Protein AF-A0A9X0D7Q1-F1 (afdb_monomer_lite)

pLDDT: mean 77.37, std 16.84, range [29.69, 97.44]

InterPro domains:
  IPR000436 Sushi/SCR/CCP domain [PF00084] (432-488)
  IPR000436 Sushi/SCR/CCP domain [PS50923] (430-490)
  IPR000436 Sushi/SCR/CCP domain [SM00032] (432-488)
  IPR000436 Sushi/SCR/CCP domain [cd00033] (449-489)
  IPR001304 C-type lectin-like [PF00059] (512-631)
  IPR001304 C-type lectin-like [PS50041] (499-619)
  IPR001304 C-type lectin-like [SM00034] (492-630)
  IPR003598 Immunoglobulin subtype 2 [SM00408] (49-107)
  IPR003598 Immunoglobulin subtype 2 [SM00408] (135-200)
  IPR003599 Immunoglobulin domain subtype [SM00409] (43-118)
  IPR003599 Immunoglobulin domain subtype [SM00409] (128-212)
  IPR007110 Immunoglobulin-like domain [PS50835] (36-111)
  IPR007110 Immunoglobulin-like domain [PS50835] (122-210)
  IPR011641 Tyrosine-protein kinase ephrin type A/B receptor-like [PF07699] (383-425)
  IPR013783 Immunoglobulin-like fold [G3DSA:2.60.40.10] (39-122)
  IPR013783 Immunoglobulin-like fold [G3DSA:2.60.40.10] (123-213)
  IPR016186 C-type lectin-like/link domain superfamily [G3DSA:3.10.100.10] (489-634)
  IPR016187 C-type lectin fold [SSF56436] (488-633)
  IPR035976 Sushi/SCR/CCP superfamily [SSF57535] (429-489)
  IPR036179 Immunoglobulin-like domain superfamily [SSF48726] (36-124)

Structure (mmCIF, N/CA/C/O backbone):
data_AF-A0A9X0D7Q1-F1
#
_entry.id   AF-A0A9X0D7Q1-F1
#
loop_
_atom_site.group_PDB
_atom_site.id
_atom_site.type_symbol
_atom_site.label_atom_id
_atom_site.label_alt_id
_atom_site.label_comp_id
_atom_site.label_asym_id
_atom_site.label_entity_id
_atom_site.label_seq_id
_atom_site.pdbx_PDB_ins_code
_atom_site.Cartn_x
_atom_site.Cartn_y
_atom_site.Cartn_z
_atom_site.occupancy
_atom_site.B_iso_or_equiv
_atom_site.auth_seq_id
_atom_site.auth_comp_id
_atom_site.auth_asym_id
_atom_site.auth_atom_id
_atom_site.pdbx_PDB_model_num
ATOM 1 N N . MET A 1 1 ? -13.801 13.227 98.817 1.00 46.22 1 MET A N 1
ATOM 2 C CA . MET A 1 1 ? -14.391 11.880 98.663 1.00 46.22 1 MET A CA 1
ATOM 3 C C . MET A 1 1 ? -15.790 11.974 98.034 1.00 46.22 1 MET A C 1
ATOM 5 O O . MET A 1 1 ? -16.704 11.358 98.552 1.00 46.22 1 MET A O 1
ATOM 9 N N . LEU A 1 2 ? -15.968 12.773 96.965 1.00 49.00 2 LEU A N 1
ATOM 10 C CA . LEU A 1 2 ? -17.256 12.960 96.261 1.00 49.00 2 LEU A CA 1
ATOM 11 C C . LEU A 1 2 ? -17.088 13.414 94.781 1.00 49.00 2 LEU A C 1
ATOM 13 O O . LEU A 1 2 ? -17.979 14.056 94.243 1.00 49.00 2 LEU A O 1
ATOM 17 N N . GLU A 1 3 ? -15.971 13.107 94.103 1.00 49.03 3 GLU A N 1
ATOM 18 C CA . GLU A 1 3 ? -15.775 13.513 92.686 1.00 49.03 3 GLU A CA 1
ATOM 19 C C . GLU A 1 3 ? -15.542 12.358 91.690 1.00 49.03 3 GLU A C 1
ATOM 21 O O . GLU A 1 3 ? -15.599 12.594 90.488 1.00 49.03 3 GLU A O 1
ATOM 26 N N . GLU A 1 4 ? -15.367 11.105 92.131 1.00 50.47 4 GLU A N 1
ATOM 27 C CA . GLU A 1 4 ? -15.175 9.968 91.202 1.00 50.47 4 GLU A CA 1
ATOM 28 C C . GLU A 1 4 ? -16.488 9.293 90.756 1.00 50.47 4 GLU A C 1
ATOM 30 O O . GLU A 1 4 ? -16.559 8.774 89.642 1.00 50.47 4 GLU A O 1
ATOM 35 N N . ASP A 1 5 ? -17.561 9.364 91.552 1.00 51.91 5 ASP A N 1
ATOM 36 C CA . ASP A 1 5 ? -18.828 8.674 91.243 1.00 51.91 5 ASP A CA 1
ATOM 37 C C . ASP A 1 5 ? -19.618 9.315 90.093 1.00 51.91 5 ASP A C 1
ATOM 39 O O . ASP A 1 5 ? -20.367 8.631 89.397 1.00 51.91 5 ASP A O 1
ATOM 43 N N . HIS A 1 6 ? -19.446 10.618 89.844 1.00 53.62 6 HIS A N 1
ATOM 44 C CA . HIS A 1 6 ? -20.212 11.296 88.794 1.00 53.62 6 HIS A CA 1
ATOM 45 C C . HIS A 1 6 ? -19.659 11.017 87.386 1.00 53.62 6 HIS A C 1
ATOM 47 O O . HIS A 1 6 ? -20.418 11.012 86.416 1.00 53.62 6 HIS A O 1
ATOM 53 N N . ALA A 1 7 ? -18.354 10.736 87.282 1.00 59.34 7 ALA A N 1
ATOM 54 C CA . ALA A 1 7 ? -17.689 10.317 86.048 1.00 59.34 7 ALA A CA 1
ATOM 55 C C . ALA A 1 7 ? -17.901 8.819 85.764 1.00 59.34 7 ALA A C 1
ATOM 57 O O . ALA A 1 7 ? -18.077 8.426 84.612 1.00 59.34 7 ALA A O 1
ATOM 58 N N . MET A 1 8 ? -17.930 7.988 86.813 1.00 59.94 8 MET A N 1
ATOM 59 C CA . MET A 1 8 ? -18.209 6.557 86.679 1.00 59.94 8 MET A CA 1
ATOM 60 C C . MET A 1 8 ? -19.661 6.312 86.266 1.00 59.94 8 MET A C 1
ATOM 62 O O . MET A 1 8 ? -19.900 5.548 85.338 1.00 59.94 8 MET A O 1
ATOM 66 N N . SER A 1 9 ? -20.622 7.019 86.875 1.00 67.38 9 SER A N 1
ATOM 67 C CA . SER A 1 9 ? -22.040 6.858 86.531 1.00 67.38 9 SER A CA 1
ATOM 68 C C . SER A 1 9 ? -22.365 7.362 85.127 1.00 67.38 9 SER A C 1
ATOM 70 O O . SER A 1 9 ? -23.162 6.747 84.432 1.00 67.38 9 SER A O 1
ATOM 72 N N . THR A 1 10 ? -21.702 8.425 84.660 1.00 70.69 10 THR A N 1
ATOM 73 C CA . THR A 1 10 ? -21.837 8.895 83.271 1.00 70.69 10 THR A CA 1
ATOM 74 C C . THR A 1 10 ? -21.198 7.931 82.275 1.00 70.69 10 THR A C 1
ATOM 76 O O . THR A 1 10 ? -21.756 7.718 81.201 1.00 70.69 10 THR A O 1
ATOM 79 N N . LEU A 1 11 ? -20.078 7.291 82.624 1.00 69.31 11 LEU A N 1
ATOM 80 C CA . LEU A 1 11 ? -19.476 6.242 81.799 1.00 69.31 11 LEU A CA 1
ATOM 81 C C . LEU A 1 11 ? -20.360 4.986 81.751 1.00 69.31 11 LEU A C 1
ATOM 83 O O . LEU A 1 11 ? -20.544 4.405 80.684 1.00 69.31 11 LEU A O 1
ATOM 87 N N . GLU A 1 12 ? -20.933 4.586 82.885 1.00 77.56 12 GLU A N 1
ATOM 88 C CA . GLU A 1 12 ? -21.875 3.470 82.978 1.00 77.56 12 GLU A CA 1
ATOM 89 C C . GLU A 1 12 ? -23.157 3.748 82.192 1.00 77.56 12 GLU A C 1
ATOM 91 O O . GLU A 1 12 ? -23.587 2.876 81.439 1.00 77.56 12 GLU A O 1
ATOM 96 N N . ASP A 1 13 ? -23.704 4.965 82.262 1.00 75.38 13 ASP A N 1
ATOM 97 C CA . ASP A 1 13 ? -24.858 5.383 81.458 1.00 75.38 13 ASP A CA 1
ATOM 98 C C . ASP A 1 13 ? -24.525 5.419 79.964 1.00 75.38 13 ASP A C 1
ATOM 100 O O . ASP A 1 13 ? -25.324 4.968 79.145 1.00 75.38 13 ASP A O 1
ATOM 104 N N . MET A 1 14 ? -23.331 5.879 79.577 1.00 74.81 14 MET A N 1
ATOM 105 C CA . MET A 1 14 ? -22.882 5.843 78.181 1.00 74.81 14 MET A CA 1
ATOM 106 C C . MET A 1 14 ? -22.682 4.408 77.679 1.00 74.81 14 MET A C 1
ATOM 108 O O . MET A 1 14 ? -23.039 4.098 76.542 1.00 74.81 14 MET A O 1
ATOM 112 N N . ILE A 1 15 ? -22.151 3.511 78.513 1.00 76.62 15 ILE A N 1
ATOM 113 C CA . ILE A 1 15 ? -21.991 2.086 78.192 1.00 76.62 15 ILE A CA 1
ATOM 114 C C . ILE A 1 15 ? -23.355 1.396 78.122 1.00 76.62 15 ILE A C 1
ATOM 116 O O . ILE A 1 15 ? -23.562 0.540 77.260 1.00 76.62 15 ILE A O 1
ATOM 120 N N . LEU A 1 16 ? -24.294 1.760 78.993 1.00 76.38 16 LEU A N 1
ATOM 121 C CA . LEU A 1 16 ? -25.651 1.228 78.997 1.00 76.38 16 LEU A CA 1
ATOM 122 C C . LEU A 1 16 ? -26.432 1.730 77.779 1.00 76.38 16 LEU A C 1
ATOM 124 O O . LEU A 1 16 ? -27.055 0.922 77.098 1.00 76.38 16 LEU A O 1
ATOM 128 N N . GLN A 1 17 ? -26.316 3.011 77.423 1.00 72.75 17 GLN A N 1
ATOM 129 C CA . GLN A 1 17 ? -26.868 3.569 76.186 1.00 72.75 17 GLN A CA 1
ATOM 130 C C . GLN A 1 17 ? -26.238 2.928 74.945 1.00 72.75 17 GLN A C 1
ATOM 132 O O . GLN A 1 17 ? -26.964 2.557 74.028 1.00 72.75 17 GLN A O 1
ATOM 137 N N . ALA A 1 18 ? -24.919 2.708 74.923 1.00 68.50 18 ALA A N 1
ATOM 138 C CA . ALA A 1 18 ? -24.249 1.998 73.835 1.00 68.50 18 ALA A CA 1
ATOM 139 C C . ALA A 1 18 ? -24.712 0.535 73.731 1.00 68.50 18 ALA A C 1
ATOM 141 O O . ALA A 1 18 ? -24.978 0.057 72.631 1.00 68.50 18 ALA A O 1
ATOM 142 N N . LYS A 1 19 ? -24.880 -0.171 74.859 1.00 70.31 19 LYS A N 1
ATOM 143 C CA . LYS A 1 19 ? -25.428 -1.539 74.904 1.00 70.31 19 LYS A CA 1
ATOM 144 C C . LYS A 1 19 ? -26.882 -1.598 74.449 1.00 70.31 19 LYS A C 1
ATOM 146 O O . LYS A 1 19 ? -27.238 -2.520 73.729 1.00 70.31 19 LYS A O 1
ATOM 151 N N . VAL A 1 20 ? -27.707 -0.629 74.838 1.00 71.31 20 VAL A N 1
ATOM 152 C CA . VAL A 1 20 ? -29.108 -0.518 74.408 1.00 71.31 20 VAL A CA 1
ATOM 153 C C . VAL A 1 20 ? -29.188 -0.200 72.914 1.00 71.31 20 VAL A C 1
ATOM 155 O O . VAL A 1 20 ? -29.984 -0.816 72.217 1.00 71.31 20 VAL A O 1
ATOM 158 N N . LEU A 1 21 ? -28.327 0.679 72.391 1.00 65.50 21 LEU A N 1
ATOM 159 C CA . LEU A 1 21 ? -28.210 0.950 70.952 1.00 65.50 21 LEU A CA 1
ATOM 160 C C . LEU A 1 21 ? -27.739 -0.284 70.169 1.00 65.50 21 LEU A C 1
ATOM 162 O O . LEU A 1 21 ? -28.252 -0.541 69.087 1.00 65.50 21 LEU A O 1
ATOM 166 N N . ILE A 1 22 ? -26.817 -1.073 70.727 1.00 64.25 22 ILE A N 1
ATOM 167 C CA . ILE A 1 22 ? -26.332 -2.333 70.145 1.00 64.25 22 ILE A CA 1
ATOM 168 C C . ILE A 1 22 ? -27.417 -3.423 70.158 1.00 64.25 22 ILE A C 1
ATOM 170 O O . ILE A 1 22 ? -27.596 -4.091 69.148 1.00 64.25 22 ILE A O 1
ATOM 174 N N . ASN A 1 23 ? -28.159 -3.585 71.259 1.00 62.31 23 ASN A N 1
ATOM 175 C CA . ASN A 1 23 ? -29.209 -4.607 71.390 1.00 62.31 23 ASN A CA 1
ATOM 176 C C . ASN A 1 23 ? -30.513 -4.250 70.661 1.00 62.31 23 ASN A C 1
ATOM 178 O O . ASN A 1 23 ? -31.229 -5.152 70.240 1.00 62.31 23 ASN A O 1
ATOM 182 N N . ASN A 1 24 ? -30.847 -2.960 70.537 1.00 60.38 24 ASN A N 1
ATOM 183 C CA . ASN A 1 24 ? -32.042 -2.499 69.815 1.00 60.38 24 ASN A CA 1
ATOM 184 C C . ASN A 1 24 ? -31.774 -2.263 68.322 1.00 60.38 24 ASN A C 1
ATOM 186 O O . ASN A 1 24 ? -32.709 -2.086 67.540 1.00 60.38 24 ASN A O 1
ATOM 190 N N . SER A 1 25 ? -30.505 -2.252 67.916 1.00 57.06 25 SER A N 1
ATOM 191 C CA . SER A 1 25 ? -30.113 -2.316 66.517 1.00 57.06 25 SER A CA 1
ATOM 192 C C . SER A 1 25 ? -30.348 -3.740 66.010 1.00 57.06 25 SER A C 1
ATOM 194 O O . SER A 1 25 ? -29.498 -4.606 66.179 1.00 57.06 25 SER A O 1
ATOM 196 N N . ASN A 1 26 ? -31.459 -3.970 65.302 1.00 49.50 26 ASN A N 1
ATOM 197 C CA . ASN A 1 26 ? -31.702 -5.187 64.498 1.00 49.50 26 ASN A CA 1
ATOM 198 C C . ASN A 1 26 ? -30.740 -5.327 63.291 1.00 49.50 26 ASN A C 1
ATOM 200 O O . ASN A 1 26 ? -31.015 -6.059 62.342 1.00 49.50 26 ASN A O 1
ATOM 204 N N . ASP A 1 27 ? -29.629 -4.595 63.295 1.00 51.09 27 ASP A N 1
ATOM 205 C CA . ASP A 1 27 ? -28.677 -4.492 62.202 1.00 51.09 27 ASP A CA 1
ATOM 206 C C . ASP A 1 27 ? -27.423 -5.327 62.533 1.00 51.09 27 ASP A C 1
ATOM 208 O O . ASP A 1 27 ? -26.364 -4.801 62.888 1.00 51.09 27 ASP A O 1
ATOM 212 N N . ASP A 1 28 ? -27.527 -6.659 62.404 1.00 50.22 28 ASP A N 1
ATOM 213 C CA . ASP A 1 28 ? -26.401 -7.623 62.510 1.00 50.22 28 ASP A CA 1
ATOM 214 C C . ASP A 1 28 ? -25.196 -7.227 61.621 1.00 50.22 28 ASP A C 1
ATOM 216 O O . ASP A 1 28 ? -24.031 -7.580 61.857 1.00 50.22 28 ASP A O 1
ATOM 220 N N . VAL A 1 29 ? -25.472 -6.409 60.606 1.00 48.91 29 VAL A N 1
ATOM 221 C CA . VAL A 1 29 ? -24.547 -5.802 59.652 1.00 48.91 29 VAL A CA 1
ATOM 222 C C . VAL A 1 29 ? -23.518 -4.877 60.345 1.00 48.91 29 VAL A C 1
ATOM 224 O O . VAL A 1 29 ? -22.413 -4.669 59.825 1.00 48.91 29 VAL A O 1
ATOM 227 N N . ILE A 1 30 ? -23.827 -4.313 61.522 1.00 49.16 30 ILE A N 1
ATOM 228 C CA . ILE A 1 30 ? -22.974 -3.363 62.272 1.00 49.16 30 ILE A CA 1
ATOM 229 C C . ILE A 1 30 ? -22.053 -4.047 63.302 1.00 49.16 30 ILE A C 1
ATOM 231 O O . ILE A 1 30 ? -21.143 -3.392 63.812 1.00 49.16 30 ILE A O 1
ATOM 235 N N . LEU A 1 31 ? -22.129 -5.363 63.531 1.00 53.75 31 LEU A N 1
ATOM 236 C CA . LEU A 1 31 ? -21.225 -6.045 64.484 1.00 53.75 31 LEU A CA 1
ATOM 237 C C . LEU A 1 31 ? -20.374 -7.176 63.878 1.00 53.75 31 LEU A C 1
ATOM 239 O O . LEU A 1 31 ? -19.267 -7.397 64.363 1.00 53.75 31 LEU A O 1
ATOM 243 N N . CYS A 1 32 ? -20.790 -7.813 62.772 1.00 62.53 32 CYS A N 1
ATOM 244 C CA . CYS A 1 32 ? -20.133 -9.044 62.280 1.00 62.53 32 CYS A CA 1
ATOM 245 C C . CYS A 1 32 ? -19.465 -8.975 60.884 1.00 62.53 32 CYS A C 1
ATOM 247 O O . CYS A 1 32 ? -18.919 -9.971 60.408 1.00 62.53 32 CYS A O 1
ATOM 249 N N . GLY A 1 33 ? -19.495 -7.833 60.189 1.00 65.88 33 GLY A N 1
ATOM 250 C CA . GLY A 1 33 ? -18.951 -7.726 58.824 1.00 65.88 33 GLY A CA 1
ATOM 251 C C . GLY A 1 33 ? -17.413 -7.721 58.740 1.00 65.88 33 GLY A C 1
ATOM 252 O O . GLY A 1 33 ? -16.739 -7.169 59.608 1.00 65.88 33 GLY A O 1
ATOM 253 N N . LYS A 1 34 ? -16.851 -8.274 57.654 1.00 84.31 34 LYS A N 1
ATOM 254 C CA . LYS A 1 34 ? -15.410 -8.227 57.318 1.00 84.31 34 LYS A CA 1
ATOM 255 C C . LYS A 1 34 ? -15.144 -7.243 56.170 1.00 84.31 34 LYS A C 1
ATOM 257 O O . LYS A 1 34 ? -16.055 -6.909 55.409 1.00 84.31 34 LYS A O 1
ATOM 262 N N . LYS A 1 35 ? -13.889 -6.797 56.017 1.00 89.31 35 LYS A N 1
ATOM 263 C CA . LYS A 1 35 ? -13.453 -6.092 54.796 1.00 89.31 35 LYS A CA 1
ATOM 264 C C . LYS A 1 35 ? -13.683 -6.977 53.553 1.00 89.31 35 LYS A C 1
ATOM 266 O O . LYS A 1 35 ? -13.682 -8.203 53.704 1.00 89.31 35 LYS A O 1
ATOM 271 N N . PRO A 1 36 ? -13.869 -6.409 52.348 1.00 93.62 36 PRO A N 1
ATOM 272 C CA . PRO A 1 36 ? -14.114 -7.199 51.141 1.00 93.62 36 PRO A CA 1
ATOM 273 C C . PRO A 1 36 ? -12.945 -8.150 50.853 1.00 93.62 36 PRO A C 1
ATOM 275 O O . PRO A 1 36 ? -11.786 -7.781 51.056 1.00 93.62 36 PRO A O 1
ATOM 278 N N . ASN A 1 37 ? -13.223 -9.362 50.373 1.00 93.81 37 ASN A N 1
ATOM 279 C CA . ASN A 1 37 ? -12.189 -10.318 49.973 1.00 93.81 37 ASN A CA 1
ATOM 280 C C . ASN A 1 37 ? -12.173 -10.481 48.451 1.00 93.81 37 ASN A C 1
ATOM 282 O O . ASN A 1 37 ? -13.159 -10.949 47.892 1.00 93.81 37 ASN A O 1
ATOM 286 N N . ILE A 1 38 ? -11.072 -10.129 47.784 1.00 94.31 38 ILE A N 1
ATOM 287 C CA . ILE A 1 38 ? -10.949 -10.282 46.327 1.00 94.31 38 ILE A CA 1
ATOM 288 C C . ILE A 1 38 ? -10.881 -11.774 45.985 1.00 94.31 38 ILE A C 1
ATOM 290 O O . ILE A 1 38 ? -9.987 -12.476 46.451 1.00 94.31 38 ILE A O 1
ATOM 294 N N . VAL A 1 39 ? -11.825 -12.248 45.171 1.00 95.56 39 VAL A N 1
ATOM 295 C CA . VAL A 1 39 ? -11.914 -13.649 44.723 1.00 95.56 39 VAL A CA 1
ATOM 296 C C . VAL A 1 39 ? -11.411 -13.837 43.295 1.00 95.56 39 VAL A C 1
ATOM 298 O O . VAL A 1 39 ? -10.927 -14.915 42.959 1.00 95.56 39 VAL A O 1
ATOM 301 N N . ARG A 1 40 ? -11.475 -12.789 42.465 1.00 95.25 40 ARG A N 1
ATOM 302 C CA . ARG A 1 40 ? -10.971 -12.807 41.089 1.00 95.25 40 ARG A CA 1
ATOM 303 C C . ARG A 1 40 ? -10.459 -11.429 40.695 1.00 95.25 40 ARG A C 1
ATOM 305 O O . ARG A 1 40 ? -11.122 -10.422 40.930 1.00 95.25 40 ARG A O 1
ATOM 312 N N . ASN A 1 41 ? -9.289 -11.389 40.071 1.00 94.12 41 ASN A N 1
ATOM 313 C CA . ASN A 1 41 ? -8.711 -10.175 39.512 1.00 94.12 41 ASN A CA 1
ATOM 314 C C . ASN A 1 41 ? -8.051 -10.441 38.151 1.00 94.12 41 ASN A C 1
ATOM 316 O O . ASN A 1 41 ? -7.829 -11.590 37.761 1.00 94.12 41 ASN A O 1
ATOM 320 N N . SER A 1 42 ? -7.778 -9.369 37.409 1.00 94.56 42 SER A N 1
ATOM 321 C CA . SER A 1 42 ? -7.038 -9.429 36.147 1.00 94.56 42 SER A CA 1
ATOM 322 C C . SER A 1 42 ? -5.605 -9.968 36.318 1.00 94.56 42 SER A C 1
ATOM 324 O O . SER A 1 42 ? -4.996 -9.817 37.380 1.00 94.56 42 SER A O 1
ATOM 326 N N . PRO A 1 43 ? -5.026 -10.593 35.274 1.00 93.31 43 PRO A N 1
ATOM 327 C CA . PRO A 1 43 ? -3.649 -11.080 35.313 1.00 93.31 43 PRO A CA 1
ATOM 328 C C . PRO A 1 43 ? -2.641 -9.929 35.433 1.00 93.31 43 PRO A C 1
ATOM 330 O O . PRO A 1 43 ? -2.889 -8.821 34.975 1.00 93.31 43 PRO A O 1
ATOM 333 N N . VAL A 1 44 ? -1.449 -10.212 35.974 1.00 90.94 44 VAL A N 1
ATOM 334 C CA . VAL A 1 44 ? -0.387 -9.204 36.202 1.00 90.94 44 VAL A CA 1
ATOM 335 C C . VAL A 1 44 ? 0.048 -8.490 34.918 1.00 90.94 44 VAL A C 1
ATOM 337 O O . VAL A 1 44 ? 0.437 -7.326 34.958 1.00 90.94 44 VAL A O 1
ATOM 340 N N . LYS A 1 45 ? -0.015 -9.167 33.770 1.00 92.19 45 LYS A N 1
ATOM 341 C CA . LYS A 1 45 ? 0.265 -8.584 32.458 1.00 92.19 45 LYS A CA 1
ATOM 342 C C . LYS A 1 45 ? -0.871 -8.921 31.510 1.00 92.19 45 LYS A C 1
ATOM 344 O O . LYS A 1 45 ? -1.233 -10.089 31.378 1.00 92.19 45 LYS A O 1
ATOM 349 N N . LEU A 1 46 ? -1.368 -7.907 30.818 1.00 93.44 46 LEU A N 1
ATOM 350 C CA . LEU A 1 46 ? -2.404 -8.040 29.809 1.00 93.44 46 LEU A CA 1
ATOM 351 C C . LEU A 1 46 ? -1.945 -7.354 28.523 1.00 93.44 46 LEU A C 1
ATOM 353 O O . LEU A 1 46 ? -1.432 -6.238 28.558 1.00 93.44 46 LEU A O 1
ATOM 357 N N . VAL A 1 47 ? -2.098 -8.043 27.396 1.00 92.31 47 VAL A N 1
ATOM 358 C CA . VAL A 1 47 ? -1.797 -7.503 26.067 1.00 92.31 47 VAL A CA 1
ATOM 359 C C . VAL A 1 47 ? -3.120 -7.266 25.361 1.00 92.31 47 VAL A C 1
ATOM 361 O O . VAL A 1 47 ? -3.906 -8.199 25.223 1.00 92.31 47 VAL A O 1
ATOM 364 N N . ALA A 1 48 ? -3.341 -6.042 24.904 1.00 93.12 48 ALA A N 1
ATOM 365 C CA . ALA A 1 48 ? -4.499 -5.671 24.105 1.00 93.12 48 ALA A CA 1
ATOM 366 C C . ALA A 1 48 ? -4.073 -5.298 22.688 1.00 93.12 48 ALA A C 1
ATOM 368 O O . ALA A 1 48 ? -2.952 -4.827 22.494 1.00 93.12 48 ALA A O 1
ATOM 369 N N . ILE A 1 49 ? -4.945 -5.487 21.699 1.00 92.31 49 ILE A N 1
ATOM 370 C CA . ILE A 1 49 ? -4.710 -4.957 20.354 1.00 92.31 49 ILE A CA 1
ATOM 371 C C . ILE A 1 49 ? -5.363 -3.582 20.242 1.00 92.31 49 ILE A C 1
ATOM 373 O O . ILE A 1 49 ? -6.475 -3.371 20.719 1.00 92.31 49 ILE A O 1
ATOM 377 N N . LEU A 1 50 ? -4.668 -2.647 19.598 1.00 92.00 50 LEU A N 1
ATOM 378 C CA . LEU A 1 50 ? -5.179 -1.311 19.310 1.00 92.00 50 LEU A CA 1
ATOM 379 C C . LEU A 1 50 ? -6.575 -1.380 18.664 1.00 92.00 50 LEU A C 1
ATOM 381 O O . LEU A 1 50 ? -6.760 -2.057 17.652 1.00 92.00 50 LEU A O 1
ATOM 385 N N . GLY A 1 51 ? -7.533 -0.667 19.257 1.00 91.56 51 GLY A N 1
ATOM 386 C CA . GLY A 1 51 ? -8.935 -0.612 18.843 1.00 91.56 51 GLY A CA 1
ATOM 387 C C . GLY A 1 51 ? -9.850 -1.677 19.462 1.00 91.56 51 GLY A C 1
ATOM 388 O O . GLY A 1 51 ? -11.068 -1.576 19.329 1.00 91.56 51 GLY A O 1
ATOM 389 N N . GLU A 1 52 ? -9.312 -2.683 20.159 1.00 90.38 52 GLU A N 1
ATOM 390 C CA . GLU A 1 52 ? -10.134 -3.691 20.842 1.00 90.38 52 GLU A CA 1
ATOM 391 C C . GLU A 1 52 ? -10.725 -3.158 22.157 1.00 90.38 52 GLU A C 1
ATOM 393 O O . GLU A 1 52 ? -10.344 -2.105 22.668 1.00 90.38 52 GLU A O 1
ATOM 398 N N . THR A 1 53 ? -11.693 -3.895 22.704 1.00 94.12 53 THR A N 1
ATOM 399 C CA . THR A 1 53 ? -12.268 -3.634 24.028 1.00 94.12 53 THR A CA 1
ATOM 400 C C . THR A 1 53 ? -11.693 -4.611 25.045 1.00 94.12 53 THR A C 1
ATOM 402 O O . THR A 1 53 ? -11.656 -5.815 24.796 1.00 94.12 53 THR A O 1
ATOM 405 N N . VAL A 1 54 ? -11.281 -4.106 26.207 1.00 93.50 54 VAL A N 1
ATOM 406 C CA . VAL A 1 54 ? -10.662 -4.890 27.281 1.00 93.50 54 VAL A CA 1
ATOM 407 C C . VAL A 1 54 ? -11.425 -4.697 28.583 1.00 93.50 54 VAL A C 1
ATOM 409 O O . VAL A 1 54 ? -11.704 -3.572 28.985 1.00 93.50 54 VAL A O 1
ATOM 412 N N . ASN A 1 55 ? -11.704 -5.797 29.281 1.00 95.12 55 ASN A N 1
ATOM 413 C CA . ASN A 1 55 ? -12.341 -5.777 30.594 1.00 95.12 55 ASN A CA 1
ATOM 414 C C . ASN A 1 55 ? -11.313 -6.119 31.672 1.00 95.12 55 ASN A C 1
ATOM 416 O O . ASN A 1 55 ? -10.796 -7.238 31.706 1.00 95.12 55 ASN A O 1
ATOM 420 N N . LEU A 1 56 ? -11.041 -5.174 32.569 1.00 95.38 56 LEU A N 1
ATOM 421 C CA . LEU A 1 56 ? -10.277 -5.427 33.784 1.00 95.38 56 LEU A CA 1
ATOM 422 C C . LEU A 1 56 ? -11.235 -5.824 34.907 1.00 95.38 56 LEU A C 1
ATOM 424 O O . LEU A 1 56 ? -12.229 -5.145 35.136 1.00 95.38 56 LEU A O 1
ATOM 428 N N . VAL A 1 57 ? -10.950 -6.931 35.591 1.00 95.81 57 VAL A N 1
ATOM 429 C CA . VAL A 1 57 ? -11.864 -7.566 36.548 1.00 95.81 57 VAL A CA 1
ATOM 430 C C . VAL A 1 57 ? -11.335 -7.414 37.974 1.00 95.81 57 VAL A C 1
ATOM 432 O O . VAL A 1 57 ? -10.141 -7.580 38.221 1.00 95.81 57 VAL A O 1
ATOM 435 N N . CYS A 1 58 ? -12.238 -7.112 38.903 1.00 95.31 58 CYS A N 1
ATOM 436 C CA . CYS A 1 58 ? -12.036 -7.041 40.345 1.00 95.31 58 CYS A CA 1
ATOM 437 C C . CYS A 1 58 ? -13.316 -7.512 41.049 1.00 95.31 58 CYS A C 1
ATOM 439 O O . CYS A 1 58 ? -14.172 -6.720 41.439 1.00 95.31 58 CYS A O 1
ATOM 441 N N . GLU A 1 59 ? -13.477 -8.826 41.174 1.00 95.56 59 GLU A N 1
ATOM 442 C CA . GLU A 1 59 ? -14.621 -9.420 41.863 1.00 95.56 59 GLU A CA 1
ATOM 443 C C . GLU A 1 59 ? -14.253 -9.690 43.319 1.00 95.56 59 GLU A C 1
ATOM 445 O O . GLU A 1 59 ? -13.208 -10.284 43.620 1.00 95.56 59 GLU A O 1
ATOM 450 N N . VAL A 1 60 ? -15.132 -9.284 44.234 1.00 94.50 60 VAL A N 1
ATOM 451 C CA . VAL A 1 60 ? -14.945 -9.483 45.671 1.00 94.50 60 VAL A CA 1
ATOM 452 C C . VAL A 1 60 ? -16.149 -10.172 46.289 1.00 94.50 60 VAL A C 1
ATOM 454 O O . VAL A 1 60 ? -17.282 -10.010 45.847 1.00 94.50 60 VAL A O 1
ATOM 457 N N . ASN A 1 61 ? -15.896 -10.915 47.357 1.00 93.12 61 ASN A N 1
ATOM 458 C CA . ASN A 1 61 ? -16.921 -11.440 48.238 1.00 93.12 61 ASN A CA 1
ATOM 459 C C . ASN A 1 61 ? -17.044 -10.521 49.462 1.00 93.12 61 ASN A C 1
ATOM 461 O O . ASN A 1 61 ? -16.058 -10.281 50.172 1.00 93.12 61 ASN A O 1
ATOM 465 N N . SER A 1 62 ? -18.242 -9.991 49.704 1.00 89.75 62 SER A N 1
ATOM 466 C CA . SER A 1 62 ? -18.567 -9.217 50.899 1.00 89.75 62 SER A CA 1
ATOM 467 C C . SER A 1 62 ? -20.037 -9.389 51.264 1.00 89.75 62 SER A C 1
ATOM 469 O O . SER A 1 62 ? -20.894 -9.482 50.393 1.00 89.75 62 SER A O 1
ATOM 471 N N . THR A 1 63 ? -20.322 -9.410 52.564 1.00 87.38 63 THR A N 1
ATOM 472 C CA . THR A 1 63 ? -21.690 -9.378 53.107 1.00 87.38 63 THR A CA 1
ATOM 473 C C . THR A 1 63 ? -22.197 -7.951 53.328 1.00 87.38 63 THR A C 1
ATOM 475 O O . THR A 1 63 ? -23.308 -7.757 53.808 1.00 87.38 63 THR A O 1
ATOM 478 N N . LEU A 1 64 ? -21.359 -6.955 53.035 1.00 88.00 64 LEU A N 1
ATOM 479 C CA . LEU A 1 64 ? -21.645 -5.531 53.141 1.00 88.00 64 LEU A CA 1
ATOM 480 C C . LEU A 1 64 ? -21.625 -4.914 51.742 1.00 88.00 64 LEU A C 1
ATOM 482 O O . LEU A 1 64 ? -20.956 -5.440 50.855 1.00 88.00 64 LEU A O 1
ATOM 486 N N . GLU A 1 65 ? -22.301 -3.780 51.569 1.00 89.38 65 GLU A N 1
ATOM 487 C CA . GLU A 1 65 ? -22.189 -2.968 50.354 1.00 89.38 65 GLU A CA 1
ATOM 488 C C . GLU A 1 65 ? -20.726 -2.554 50.116 1.00 89.38 65 GLU A C 1
ATOM 490 O O . GLU A 1 65 ? -19.998 -2.236 51.066 1.00 89.38 65 GLU A O 1
ATOM 495 N N . VAL A 1 66 ? -20.284 -2.634 48.858 1.00 92.06 66 VAL A N 1
ATOM 496 C CA . VAL A 1 66 ? -18.891 -2.415 48.451 1.00 92.06 66 VAL A CA 1
ATOM 497 C C . VAL A 1 66 ? -18.829 -1.318 47.405 1.00 92.06 66 VAL A C 1
ATOM 499 O O . VAL A 1 66 ? -19.531 -1.382 46.399 1.00 92.06 66 VAL A O 1
ATOM 502 N N . GLU A 1 67 ? -17.911 -0.384 47.615 1.00 93.69 67 GLU A N 1
ATOM 503 C CA . GLU A 1 67 ? -17.515 0.613 46.631 1.00 93.69 67 GLU A CA 1
ATOM 504 C C . GLU A 1 67 ? -16.159 0.252 46.019 1.00 93.69 67 GLU A C 1
ATOM 506 O O . GLU A 1 67 ? -15.289 -0.347 46.668 1.00 93.69 67 GLU A O 1
ATOM 511 N N . TYR A 1 68 ? -15.986 0.623 44.754 1.00 94.62 68 TYR A N 1
ATOM 512 C CA . TYR A 1 68 ? -14.789 0.356 43.970 1.00 94.62 68 TYR A CA 1
ATOM 513 C C . TYR A 1 68 ? -14.122 1.657 43.546 1.00 94.62 68 TYR A C 1
ATOM 515 O O . TYR A 1 68 ? -14.772 2.596 43.092 1.00 94.62 68 TYR A O 1
ATOM 523 N N . LEU A 1 69 ? -12.796 1.666 43.637 1.00 94.31 69 LEU A N 1
ATOM 524 C CA . LEU A 1 69 ? -11.939 2.697 43.078 1.00 94.31 69 LEU A CA 1
ATOM 525 C C . LEU A 1 69 ? -10.907 2.040 42.168 1.00 94.31 69 LEU A C 1
ATOM 527 O O . LEU A 1 69 ? -10.033 1.302 42.634 1.00 94.31 69 LEU A O 1
ATOM 531 N N . TRP A 1 70 ? -10.988 2.317 40.871 1.00 96.19 70 TRP A N 1
ATOM 532 C CA . TRP A 1 70 ? -9.937 1.940 39.940 1.00 96.19 70 TRP A CA 1
ATOM 533 C C . TRP A 1 70 ? -8.911 3.055 39.839 1.00 96.19 70 TRP A C 1
ATOM 535 O O . TRP A 1 70 ? -9.240 4.238 39.809 1.00 96.19 70 TRP A O 1
ATOM 545 N N . THR A 1 71 ? -7.646 2.665 39.770 1.00 95.12 71 THR A N 1
ATOM 546 C CA . THR A 1 71 ? -6.538 3.595 39.562 1.00 95.12 71 THR A CA 1
ATOM 547 C C . THR A 1 71 ? -5.722 3.159 38.359 1.00 95.12 71 THR A C 1
ATOM 549 O O . THR A 1 71 ? -5.548 1.960 38.122 1.00 95.12 71 THR A O 1
ATOM 552 N N . LYS A 1 72 ? -5.205 4.139 37.620 1.00 96.25 72 LYS A N 1
ATOM 553 C CA . LYS A 1 72 ? -4.226 3.967 36.551 1.00 96.25 72 LYS A CA 1
ATOM 554 C C . LYS A 1 72 ? -2.996 4.790 36.895 1.00 96.25 72 LYS A C 1
ATOM 556 O O . LYS A 1 72 ? -3.098 6.001 37.058 1.00 96.25 72 LYS A O 1
ATOM 561 N N . ASN A 1 73 ? -1.835 4.147 36.989 1.00 94.25 73 ASN A N 1
ATOM 562 C CA . ASN A 1 73 ? -0.581 4.796 37.394 1.00 94.25 73 ASN A CA 1
ATOM 563 C C . ASN A 1 73 ? -0.752 5.599 38.698 1.00 94.25 73 ASN A C 1
ATOM 565 O O . ASN A 1 73 ? -0.350 6.756 38.786 1.00 94.25 73 ASN A O 1
ATOM 569 N N . ASP A 1 74 ? -1.432 4.987 39.673 1.00 91.88 74 ASP A N 1
ATOM 570 C CA . ASP A 1 74 ? -1.781 5.569 40.977 1.00 91.88 74 ASP A CA 1
ATOM 571 C C . ASP A 1 74 ? -2.726 6.784 40.948 1.00 91.88 74 ASP A C 1
ATOM 573 O O . ASP A 1 74 ? -3.065 7.313 42.005 1.00 91.88 74 ASP A O 1
ATOM 577 N N . GLN A 1 75 ? -3.227 7.189 39.777 1.00 94.06 75 GLN A N 1
ATOM 578 C CA . GLN A 1 75 ? -4.268 8.208 39.660 1.00 94.06 75 GLN A CA 1
ATOM 579 C C . GLN A 1 75 ? -5.658 7.563 39.623 1.00 94.06 75 GLN A C 1
ATOM 581 O O . GLN A 1 75 ? -5.845 6.586 38.890 1.00 94.06 75 GLN A O 1
ATOM 586 N N . PRO A 1 76 ? -6.632 8.068 40.399 1.00 93.00 76 PRO A N 1
ATOM 587 C CA . PRO A 1 76 ? -7.997 7.559 40.376 1.00 93.00 76 PRO A CA 1
ATOM 588 C C . PRO A 1 76 ? -8.646 7.804 39.011 1.00 93.00 76 PRO A C 1
ATOM 590 O O . PRO A 1 76 ? -8.440 8.847 38.391 1.00 93.00 76 PRO A O 1
ATOM 593 N N . LEU A 1 77 ? -9.412 6.824 38.542 1.00 91.75 77 LEU A N 1
ATOM 594 C CA . LEU A 1 77 ? -10.257 6.955 37.362 1.00 91.75 77 LEU A CA 1
ATOM 595 C C . LEU A 1 77 ? -11.658 7.382 37.815 1.00 91.75 77 LEU A C 1
ATOM 597 O O . LEU A 1 77 ? -12.230 6.784 38.725 1.00 91.75 77 LEU A O 1
ATOM 601 N N . GLU A 1 78 ? -12.192 8.431 37.196 1.00 83.50 78 GLU A N 1
ATOM 602 C CA . GLU A 1 78 ? -13.528 8.946 37.506 1.00 83.50 78 GLU A CA 1
ATOM 603 C C . GLU A 1 78 ? -14.618 7.935 37.110 1.00 83.50 78 GLU A C 1
ATOM 605 O O . GLU A 1 78 ? -14.479 7.205 36.129 1.00 83.50 78 GLU A O 1
ATOM 610 N N . GLU A 1 79 ? -15.714 7.905 37.873 1.00 72.00 79 GLU A N 1
ATOM 611 C CA . GLU A 1 79 ? -16.926 7.116 37.581 1.00 72.00 79 GLU A CA 1
ATOM 612 C C . GLU A 1 79 ? -16.742 5.578 37.535 1.00 72.00 79 GLU A C 1
ATOM 614 O O . GLU A 1 79 ? -17.571 4.854 36.985 1.00 72.00 79 GLU A O 1
ATOM 619 N N . THR A 1 80 ? -15.703 5.028 38.177 1.00 73.81 80 THR A N 1
ATOM 620 C CA . THR A 1 80 ? -15.413 3.579 38.157 1.00 73.81 80 THR A CA 1
ATOM 621 C C . THR A 1 80 ? -15.914 2.807 39.389 1.00 73.81 80 THR A C 1
ATOM 623 O O . THR A 1 80 ? -15.141 2.080 40.014 1.00 73.81 80 THR A O 1
ATOM 626 N N . ASN A 1 81 ? -17.193 2.926 39.760 1.00 86.12 81 ASN A N 1
ATOM 627 C CA . ASN A 1 81 ? -17.757 2.149 40.878 1.00 86.12 81 ASN A CA 1
ATOM 628 C C . ASN A 1 81 ? -18.319 0.791 40.410 1.00 86.12 81 ASN A C 1
ATOM 630 O O . ASN A 1 81 ? -19.523 0.545 40.450 1.00 86.12 81 ASN A O 1
ATOM 634 N N . SER A 1 82 ? -17.450 -0.072 39.878 1.00 90.12 82 SER A N 1
ATOM 635 C CA . SER A 1 82 ? -17.841 -1.371 39.320 1.00 90.12 82 SER A CA 1
ATOM 636 C C . SER A 1 82 ? -16.759 -2.432 39.514 1.00 90.12 82 SER A C 1
ATOM 638 O O . SER A 1 82 ? -15.562 -2.132 39.541 1.00 90.12 82 SER A O 1
ATOM 640 N N . THR A 1 83 ? -17.187 -3.696 39.563 1.00 92.12 83 THR A N 1
ATOM 641 C CA . THR A 1 83 ? -16.303 -4.872 39.554 1.00 92.12 83 THR A CA 1
ATOM 642 C C . THR A 1 83 ? -15.527 -5.013 38.247 1.00 92.12 83 THR A C 1
ATOM 644 O O . THR A 1 83 ? -14.513 -5.709 38.211 1.00 92.12 83 THR A O 1
ATOM 647 N N . VAL A 1 84 ? -15.984 -4.371 37.166 1.00 94.56 84 VAL A N 1
ATOM 648 C CA . VAL A 1 84 ? -15.338 -4.406 35.853 1.00 94.56 84 VAL A CA 1
ATOM 649 C C . VAL A 1 84 ? -15.057 -2.993 35.365 1.00 94.56 84 VAL A C 1
ATOM 651 O O . VAL A 1 84 ? -15.978 -2.194 35.193 1.00 94.56 84 VAL A O 1
ATOM 654 N N . LEU A 1 85 ? -13.787 -2.718 35.073 1.00 94.69 85 LEU A N 1
ATOM 655 C CA . LEU A 1 85 ? -13.366 -1.544 34.322 1.00 94.69 85 LEU A CA 1
ATOM 656 C C . LEU A 1 85 ? -13.273 -1.916 32.839 1.00 94.69 85 LEU A C 1
ATOM 658 O O . LEU A 1 85 ? -12.379 -2.658 32.425 1.00 94.69 85 LEU A O 1
ATOM 662 N N . LYS A 1 86 ? -14.222 -1.413 32.048 1.00 93.94 86 LYS A N 1
ATOM 663 C CA . LYS A 1 86 ? -14.283 -1.618 30.599 1.00 93.94 86 LYS A CA 1
ATOM 664 C C . LYS A 1 86 ? -13.516 -0.505 29.887 1.00 93.94 86 LYS A C 1
ATOM 666 O O . LYS A 1 86 ? -13.866 0.663 30.006 1.00 93.94 86 LYS A O 1
ATOM 671 N N . LEU A 1 87 ? -12.481 -0.880 29.146 1.00 93.75 87 LEU A N 1
ATOM 672 C CA . LEU A 1 87 ? -11.701 0.003 28.284 1.00 93.75 87 LEU A CA 1
ATOM 673 C C . LEU A 1 87 ? -12.118 -0.264 26.836 1.00 93.75 87 LEU A C 1
ATOM 675 O O . LEU A 1 87 ? -11.752 -1.293 26.272 1.00 93.75 87 LEU A O 1
ATOM 679 N N . GLU A 1 88 ? -12.919 0.621 26.252 1.00 92.88 88 GLU A N 1
ATOM 680 C CA . GLU A 1 88 ? -13.351 0.518 24.853 1.00 92.88 88 GLU A CA 1
ATOM 681 C C . GLU A 1 88 ? -12.367 1.233 23.925 1.00 92.88 88 GLU A C 1
ATOM 683 O O . GLU A 1 88 ? -11.793 2.253 24.300 1.00 92.88 88 GLU A O 1
ATOM 688 N N . ASN A 1 89 ? -12.194 0.706 22.707 1.00 91.81 89 ASN A N 1
ATOM 689 C CA . ASN A 1 89 ? -11.328 1.285 21.677 1.00 91.81 89 ASN A CA 1
ATOM 690 C C . ASN A 1 89 ? -9.911 1.600 22.199 1.00 91.81 89 ASN A C 1
ATOM 692 O O . ASN A 1 89 ? -9.443 2.736 22.144 1.00 91.81 89 ASN A O 1
ATOM 696 N N . VAL A 1 90 ? -9.242 0.581 22.744 1.00 92.88 90 VAL A N 1
ATOM 697 C CA . VAL A 1 90 ? -7.942 0.709 23.411 1.00 92.88 90 VAL A CA 1
ATOM 698 C C . VAL A 1 90 ? -6.916 1.403 22.509 1.00 92.88 90 VAL A C 1
ATOM 700 O O . VAL A 1 90 ? -6.599 0.935 21.414 1.00 92.88 90 VAL A O 1
ATOM 703 N N . THR A 1 91 ? -6.355 2.506 22.997 1.00 94.94 91 THR A N 1
ATOM 704 C CA . THR A 1 91 ? -5.297 3.279 22.331 1.00 94.94 91 THR A CA 1
ATOM 705 C C . THR A 1 91 ? -3.951 3.094 23.029 1.00 94.94 91 THR A C 1
ATOM 707 O O . THR A 1 91 ? -3.879 2.513 24.110 1.00 94.94 91 THR A O 1
ATOM 710 N N . LYS A 1 92 ? -2.862 3.633 22.466 1.00 90.94 92 LYS A N 1
ATOM 711 C CA . LYS A 1 92 ? -1.543 3.601 23.123 1.00 90.94 92 LYS A CA 1
ATOM 712 C C . LYS A 1 92 ? -1.565 4.290 24.490 1.00 90.94 92 LYS A C 1
ATOM 714 O O . LYS A 1 92 ? -0.908 3.850 25.425 1.00 90.94 92 LYS A O 1
ATOM 719 N N . GLU A 1 93 ? -2.369 5.335 24.633 1.00 93.69 93 GLU A N 1
ATOM 720 C CA . GLU A 1 93 ? -2.545 6.054 25.891 1.00 93.69 93 GLU A CA 1
ATOM 721 C C . GLU A 1 93 ? -3.204 5.177 26.948 1.00 93.69 93 GLU A C 1
ATOM 723 O O . GLU A 1 93 ? -3.067 5.485 28.120 1.00 93.69 93 GLU A O 1
ATOM 728 N N . SER A 1 94 ? -3.883 4.087 26.581 1.00 94.25 94 SER A N 1
ATOM 729 C CA . SER A 1 94 ? -4.462 3.129 27.530 1.00 94.25 94 SER A CA 1
ATOM 730 C C . SER A 1 94 ? -3.405 2.273 28.236 1.00 94.25 94 SER A C 1
ATOM 732 O O . SER A 1 94 ? -3.729 1.602 29.209 1.00 94.25 94 SER A O 1
ATOM 734 N N . GLU A 1 95 ? -2.142 2.295 27.805 1.00 95.12 95 GLU A N 1
ATOM 735 C CA . GLU A 1 95 ? -1.072 1.603 28.522 1.00 95.12 95 GLU A CA 1
ATOM 736 C C . GLU A 1 95 ? -0.911 2.143 29.950 1.00 95.12 95 GLU A C 1
ATOM 738 O O . GLU A 1 95 ? -1.040 3.343 30.222 1.00 95.12 95 GLU A O 1
ATOM 743 N N . GLY A 1 96 ? -0.630 1.243 30.891 1.00 93.56 96 GLY A N 1
ATOM 744 C CA . GLY A 1 96 ? -0.422 1.632 32.280 1.00 93.56 96 GLY A CA 1
ATOM 745 C C . GLY A 1 96 ? -0.579 0.506 33.288 1.00 93.56 96 GLY A C 1
ATOM 746 O O . GLY A 1 96 ? -0.923 -0.630 32.958 1.00 93.56 96 GLY A O 1
ATOM 747 N N . ALA A 1 97 ? -0.311 0.854 34.542 1.00 96.12 97 ALA A N 1
ATOM 748 C CA . ALA A 1 97 ? -0.494 -0.002 35.700 1.00 96.12 97 ALA A CA 1
ATOM 749 C C . ALA A 1 97 ? -1.878 0.239 36.314 1.00 96.12 97 ALA A C 1
ATOM 751 O O . ALA A 1 97 ? -2.135 1.308 36.867 1.00 96.12 97 ALA A O 1
ATOM 752 N N . TYR A 1 98 ? -2.753 -0.759 36.228 1.00 96.38 98 TYR A N 1
ATOM 753 C CA . TYR A 1 98 ? -4.112 -0.707 36.752 1.00 96.38 98 TYR A CA 1
ATOM 754 C C . TYR A 1 98 ? -4.229 -1.514 38.040 1.00 96.38 98 TYR A C 1
ATOM 756 O O . TYR A 1 98 ? -3.766 -2.652 38.111 1.00 96.38 98 TYR A O 1
ATOM 764 N N . LYS A 1 99 ? -4.890 -0.954 39.050 1.00 95.38 99 LYS A N 1
ATOM 765 C CA . LYS A 1 99 ? -5.296 -1.694 40.251 1.00 95.38 99 LYS A CA 1
ATOM 766 C C . LYS A 1 99 ? -6.648 -1.201 40.743 1.00 95.38 99 LYS A C 1
ATOM 768 O O . LYS A 1 99 ? -6.978 -0.021 40.615 1.00 95.38 99 LYS A O 1
ATOM 773 N N . CYS A 1 100 ? -7.395 -2.124 41.317 1.00 95.44 100 CYS A N 1
ATOM 774 C CA . CYS A 1 100 ? -8.683 -1.895 41.942 1.00 95.44 100 CYS A CA 1
ATOM 775 C C . CYS A 1 100 ? -8.511 -1.874 43.460 1.00 95.44 100 CYS A C 1
ATOM 777 O O . CYS A 1 100 ? -7.815 -2.719 44.027 1.00 95.44 100 CYS A O 1
ATOM 779 N N . GLN A 1 101 ? -9.180 -0.941 44.124 1.00 94.88 101 GLN A N 1
ATOM 780 C CA . GLN A 1 101 ? -9.384 -0.949 45.562 1.00 94.88 101 GLN A CA 1
ATOM 781 C C . GLN A 1 101 ? -10.878 -1.109 45.839 1.00 94.88 101 GLN A C 1
ATOM 783 O O . GLN A 1 101 ? -11.674 -0.260 45.454 1.00 94.88 101 GLN A O 1
ATOM 788 N N . ALA A 1 102 ? -11.242 -2.198 46.511 1.00 95.19 102 ALA A N 1
ATOM 789 C CA . ALA A 1 102 ? -12.603 -2.459 46.959 1.00 95.19 102 ALA A CA 1
ATOM 790 C C . ALA A 1 102 ? -12.690 -2.174 48.457 1.00 95.19 102 ALA A C 1
ATOM 792 O O . ALA A 1 102 ? -11.889 -2.704 49.238 1.00 95.19 102 ALA A O 1
ATOM 793 N N . PHE A 1 103 ? -13.641 -1.347 48.878 1.00 93.50 103 PHE A N 1
ATOM 794 C CA . PHE A 1 103 ? -13.782 -0.978 50.280 1.00 93.50 103 PHE A CA 1
ATOM 795 C C . PHE A 1 103 ? -15.237 -0.949 50.730 1.00 93.50 103 PHE A C 1
ATOM 797 O O . PHE A 1 103 ? -16.162 -0.757 49.952 1.00 93.50 103 PHE A O 1
ATOM 804 N N . ASN A 1 104 ? -15.426 -1.211 52.015 1.00 91.31 104 ASN A N 1
ATOM 805 C CA . ASN A 1 104 ? -16.708 -1.123 52.697 1.00 91.31 104 ASN A CA 1
ATOM 806 C C . ASN A 1 104 ? -16.493 -0.443 54.058 1.00 91.31 104 ASN A C 1
ATOM 808 O O . ASN A 1 104 ? -15.366 -0.093 54.422 1.00 91.31 104 ASN A O 1
ATOM 812 N N . LYS A 1 105 ? -17.550 -0.331 54.871 1.00 87.19 105 LYS A N 1
ATOM 813 C CA . LYS A 1 105 ? -17.477 0.262 56.223 1.00 87.19 105 LYS A CA 1
ATOM 814 C C . LYS A 1 105 ? -16.495 -0.416 57.202 1.00 87.19 105 LYS A C 1
ATOM 816 O O . LYS A 1 105 ? -16.336 0.054 58.323 1.00 87.19 105 LYS A O 1
ATOM 821 N N . ARG A 1 106 ? -15.853 -1.532 56.830 1.00 88.50 106 ARG A N 1
ATOM 822 C CA . ARG A 1 106 ? -14.859 -2.263 57.642 1.00 88.50 106 ARG A CA 1
ATOM 823 C C . ARG A 1 106 ? -13.424 -2.113 57.165 1.00 88.50 106 ARG A C 1
ATOM 825 O O . ARG A 1 106 ? -12.519 -2.564 57.860 1.00 88.50 106 ARG A O 1
ATOM 832 N N . GLY A 1 107 ? -13.205 -1.506 56.006 1.00 88.81 107 GLY A N 1
ATOM 833 C CA . GLY A 1 107 ? -11.879 -1.287 55.446 1.00 88.81 107 GLY A CA 1
ATOM 834 C C . GLY A 1 107 ? -11.804 -1.645 53.969 1.00 88.81 107 GLY A C 1
ATOM 835 O O . GLY A 1 107 ? -12.817 -1.890 53.315 1.00 88.81 107 GLY A O 1
ATOM 836 N N . SER A 1 108 ? -10.578 -1.679 53.453 1.00 93.31 108 SER A N 1
ATOM 837 C CA . SER A 1 108 ? -10.297 -1.848 52.030 1.00 93.31 108 SER A CA 1
ATOM 838 C C . SER A 1 108 ? -9.361 -3.022 51.744 1.00 93.31 108 SER A C 1
ATOM 840 O O . SER A 1 108 ? -8.535 -3.417 52.575 1.00 93.31 108 SER A O 1
ATOM 842 N N . THR A 1 109 ? -9.499 -3.576 50.544 1.00 95.62 109 THR A N 1
ATOM 843 C CA . THR A 1 109 ? -8.607 -4.584 49.970 1.00 95.62 109 THR A CA 1
ATOM 844 C C . THR A 1 109 ? -8.231 -4.142 48.556 1.00 95.62 109 THR A C 1
ATOM 846 O O . THR A 1 109 ? -9.074 -3.644 47.813 1.00 95.62 109 THR A O 1
ATOM 849 N N . VAL A 1 110 ? -6.957 -4.295 48.192 1.00 95.38 110 VAL A N 1
ATOM 850 C CA . VAL A 1 110 ? -6.400 -3.848 46.905 1.00 95.38 110 VAL A CA 1
ATOM 851 C C . VAL A 1 110 ? -6.046 -5.065 46.054 1.00 95.38 110 VAL A C 1
ATOM 853 O O . VAL A 1 110 ? -5.533 -6.056 46.578 1.00 95.38 110 VAL A O 1
ATOM 856 N N . SER A 1 111 ? -6.334 -5.007 44.754 1.00 95.12 111 SER A N 1
ATOM 857 C CA . SER A 1 111 ? -5.980 -6.054 43.794 1.00 95.12 111 SER A CA 1
ATOM 858 C C . SER A 1 111 ? -4.472 -6.103 43.532 1.00 95.12 111 SER A C 1
ATOM 860 O O . SER A 1 111 ? -3.714 -5.203 43.897 1.00 95.12 111 SER A O 1
ATOM 862 N N . ASN A 1 112 ? -4.026 -7.139 42.823 1.00 92.50 112 ASN A N 1
ATOM 863 C CA . ASN A 1 112 ? -2.740 -7.081 42.138 1.00 92.50 112 ASN A CA 1
ATOM 864 C C . ASN A 1 112 ? -2.730 -5.935 41.106 1.00 92.50 112 ASN A C 1
ATOM 866 O O . ASN A 1 112 ? -3.776 -5.478 40.635 1.00 92.50 112 ASN A O 1
ATOM 870 N N . VAL A 1 113 ? -1.528 -5.491 40.746 1.00 94.50 113 VAL A N 1
ATOM 871 C CA . VAL A 1 113 ? -1.336 -4.538 39.651 1.00 94.50 113 VAL A CA 1
ATOM 872 C C . VAL A 1 113 ? -1.361 -5.298 38.324 1.00 94.50 113 VAL A C 1
ATOM 874 O O . VAL A 1 113 ? -0.592 -6.239 38.135 1.00 94.50 113 VAL A O 1
ATOM 877 N N . THR A 1 114 ? -2.232 -4.876 37.410 1.00 96.38 114 THR A N 1
ATOM 878 C CA . THR A 1 114 ? -2.286 -5.328 36.015 1.00 96.38 114 THR A CA 1
ATOM 879 C C . THR A 1 114 ? -1.567 -4.320 35.127 1.00 96.38 114 THR A C 1
ATOM 881 O O . THR A 1 114 ? -2.000 -3.177 35.008 1.00 96.38 114 THR A O 1
ATOM 884 N N . ILE A 1 115 ? -0.482 -4.733 34.480 1.00 95.62 115 ILE A N 1
ATOM 885 C CA . ILE A 1 115 ? 0.210 -3.941 33.461 1.00 95.62 115 ILE A CA 1
ATOM 886 C C . ILE A 1 115 ? -0.451 -4.199 32.109 1.00 95.62 115 ILE A C 1
ATOM 888 O O . ILE A 1 115 ? -0.315 -5.290 31.546 1.00 95.62 115 ILE A O 1
ATOM 892 N N . LEU A 1 116 ? -1.155 -3.194 31.593 1.00 95.50 116 LEU A N 1
ATOM 893 C CA . LEU A 1 116 ? -1.733 -3.216 30.255 1.00 95.50 116 LEU A CA 1
ATOM 894 C C . LEU A 1 116 ? -0.710 -2.685 29.248 1.00 95.50 116 LEU A C 1
ATOM 896 O O . LEU A 1 116 ? -0.239 -1.554 29.379 1.00 95.50 116 LEU A O 1
ATOM 900 N N . VAL A 1 117 ? -0.391 -3.499 28.245 1.00 94.44 117 VAL A N 1
ATOM 901 C CA . VAL A 1 117 ? 0.410 -3.101 27.079 1.00 94.44 117 VAL A CA 1
ATOM 902 C C . VAL A 1 117 ? -0.425 -3.220 25.814 1.00 94.44 117 VAL A C 1
ATOM 904 O O . VAL A 1 117 ? -1.230 -4.147 25.678 1.00 94.44 117 VAL A O 1
ATOM 907 N N . VAL A 1 118 ? -0.225 -2.301 24.876 1.00 94.62 118 VAL A N 1
ATOM 908 C CA . VAL A 1 118 ? -1.018 -2.219 23.653 1.00 94.62 118 VAL A CA 1
ATOM 909 C C . VAL A 1 118 ? -0.150 -2.586 22.462 1.00 94.62 118 VAL A C 1
ATOM 911 O O . VAL A 1 118 ? 0.836 -1.939 22.118 1.00 94.62 118 VAL A O 1
ATOM 914 N N . HIS A 1 119 ? -0.519 -3.688 21.830 1.00 94.62 119 HIS A N 1
ATOM 915 C CA . HIS A 1 119 ? 0.085 -4.191 20.613 1.00 94.62 119 HIS A CA 1
ATOM 916 C C . HIS A 1 119 ? -0.723 -3.740 19.386 1.00 94.62 119 HIS A C 1
ATOM 918 O O . HIS A 1 119 ? -1.853 -3.266 19.479 1.00 94.62 119 HIS A O 1
ATOM 924 N N . GLN A 1 120 ? -0.139 -3.898 18.203 1.00 92.31 120 GLN A N 1
ATOM 925 C CA . GLN A 1 120 ? -0.728 -3.488 16.933 1.00 92.31 120 GLN A CA 1
ATOM 926 C C . GLN A 1 120 ? -0.466 -4.567 15.879 1.00 92.31 120 GLN A C 1
ATOM 928 O O . GLN A 1 120 ? 0.668 -5.027 15.713 1.00 92.31 120 GLN A O 1
ATOM 933 N N . ARG A 1 121 ? -1.512 -4.970 15.150 1.00 93.25 121 ARG A N 1
ATOM 934 C CA . ARG A 1 121 ? -1.394 -5.888 14.004 1.00 93.25 121 ARG A CA 1
ATOM 935 C C . ARG A 1 121 ? -0.522 -5.262 12.904 1.00 93.25 121 ARG A C 1
ATOM 937 O O . ARG A 1 121 ? -0.461 -4.035 12.815 1.00 93.25 121 ARG A O 1
ATOM 944 N N . PRO A 1 122 ? 0.170 -6.070 12.087 1.00 95.50 122 PRO A N 1
ATOM 945 C CA . PRO A 1 122 ? 1.014 -5.531 11.038 1.00 95.50 122 PRO A CA 1
ATOM 946 C C . PRO A 1 122 ? 0.156 -4.857 9.970 1.00 95.50 122 PRO A C 1
ATOM 948 O O . PRO A 1 122 ? -0.862 -5.409 9.552 1.00 95.50 122 PRO A O 1
ATOM 951 N N . ASN A 1 123 ? 0.589 -3.691 9.505 1.00 94.62 123 ASN A N 1
ATOM 952 C CA . ASN A 1 123 ? -0.047 -2.983 8.404 1.00 94.62 123 ASN A CA 1
ATOM 953 C C . ASN A 1 123 ? 1.014 -2.457 7.435 1.00 94.62 123 ASN A C 1
ATOM 955 O O . ASN A 1 123 ? 1.980 -1.827 7.864 1.00 94.62 123 ASN A O 1
ATOM 959 N N . ILE A 1 124 ? 0.842 -2.701 6.136 1.00 95.44 124 ILE A N 1
ATOM 960 C CA . ILE A 1 124 ? 1.752 -2.177 5.109 1.00 95.44 124 ILE A CA 1
ATOM 961 C C . ILE A 1 124 ? 1.387 -0.717 4.843 1.00 95.44 124 ILE A C 1
ATOM 963 O O . ILE A 1 124 ? 0.262 -0.413 4.455 1.00 95.44 124 ILE A O 1
ATOM 967 N N . THR A 1 125 ? 2.347 0.183 5.045 1.00 96.75 125 THR A N 1
ATOM 968 C CA . THR A 1 125 ? 2.194 1.624 4.804 1.00 96.75 125 THR A CA 1
ATOM 969 C C . THR A 1 125 ? 2.723 2.046 3.440 1.00 96.75 125 THR A C 1
ATOM 971 O O . THR A 1 125 ? 2.296 3.069 2.918 1.00 96.75 125 THR A O 1
ATOM 974 N N . GLU A 1 126 ? 3.630 1.266 2.850 1.00 96.88 126 GLU A N 1
ATOM 975 C CA . GLU A 1 126 ? 4.181 1.521 1.519 1.00 96.88 126 GLU A CA 1
ATOM 976 C C . GLU A 1 126 ? 4.283 0.211 0.743 1.00 96.88 126 GLU A C 1
ATOM 978 O O . GLU A 1 126 ? 4.954 -0.729 1.170 1.00 96.88 126 GLU A O 1
ATOM 983 N N . GLN A 1 127 ? 3.578 0.147 -0.384 1.00 96.38 127 GLN A N 1
ATOM 984 C CA . GLN A 1 127 ? 3.577 -1.008 -1.277 1.00 96.38 127 GLN A CA 1
ATOM 985 C C . GLN A 1 127 ? 4.796 -0.949 -2.212 1.00 96.38 127 GLN A C 1
ATOM 987 O O . GLN A 1 127 ? 5.131 0.147 -2.668 1.00 96.38 127 GLN A O 1
ATOM 992 N N . PRO A 1 128 ? 5.402 -2.092 -2.583 1.00 95.94 128 PRO A N 1
ATOM 993 C CA . PRO A 1 128 ? 6.468 -2.101 -3.578 1.00 95.94 128 PRO A CA 1
ATOM 994 C C . PRO A 1 128 ? 5.965 -1.513 -4.906 1.00 95.94 128 PRO A C 1
ATOM 996 O O . PRO A 1 128 ? 4.873 -1.886 -5.343 1.00 95.94 128 PRO A O 1
ATOM 999 N N . PRO A 1 129 ? 6.695 -0.578 -5.541 1.00 92.31 129 PRO A N 1
ATOM 1000 C CA . PRO A 1 129 ? 6.302 0.002 -6.820 1.00 92.31 129 PRO A CA 1
ATOM 1001 C C . PRO A 1 129 ? 6.661 -0.924 -7.988 1.00 92.31 129 PRO A C 1
ATOM 1003 O O . PRO A 1 129 ? 7.655 -1.641 -7.921 1.00 92.31 129 PRO A O 1
ATOM 1006 N N . ASP A 1 130 ? 5.900 -0.863 -9.083 1.00 89.75 130 ASP A N 1
ATOM 1007 C CA . ASP A 1 130 ? 6.394 -1.389 -10.359 1.00 89.75 130 ASP A CA 1
ATOM 1008 C C . ASP A 1 130 ? 7.527 -0.477 -10.822 1.00 89.75 130 ASP A C 1
ATOM 1010 O O . ASP A 1 130 ? 7.415 0.749 -10.725 1.00 89.75 130 ASP A O 1
ATOM 1014 N N . ALA A 1 131 ? 8.631 -1.059 -11.274 1.00 88.62 131 ALA A N 1
ATOM 1015 C CA . ALA A 1 131 ? 9.851 -0.309 -11.495 1.00 88.62 131 ALA A CA 1
ATOM 1016 C C . ALA A 1 131 ? 10.671 -0.838 -12.673 1.00 88.62 131 ALA A C 1
ATOM 1018 O O . ALA A 1 131 ? 10.527 -1.977 -13.121 1.00 88.62 131 ALA A O 1
ATOM 1019 N N . GLN A 1 132 ? 11.558 0.024 -13.165 1.00 82.50 132 GLN A N 1
ATOM 1020 C CA . GLN A 1 132 ? 12.518 -0.298 -14.212 1.00 82.50 132 GLN A CA 1
ATOM 1021 C C . GLN A 1 132 ? 13.924 0.026 -13.712 1.00 82.50 132 GLN A C 1
ATOM 1023 O O . GLN A 1 132 ? 14.145 1.096 -13.148 1.00 82.50 132 GLN A O 1
ATOM 1028 N N . GLY A 1 133 ? 14.864 -0.887 -13.931 1.00 76.44 133 GLY A N 1
ATOM 1029 C CA . GLY A 1 133 ? 16.286 -0.683 -13.665 1.00 76.44 133 GLY A CA 1
ATOM 1030 C C . GLY A 1 133 ? 17.130 -0.984 -14.899 1.00 76.44 133 GLY A C 1
ATOM 1031 O O . GLY A 1 133 ? 16.653 -1.583 -15.866 1.00 76.44 133 GLY A O 1
ATOM 1032 N N . LEU A 1 134 ? 18.392 -0.567 -14.886 1.00 70.19 134 LEU A N 1
ATOM 1033 C CA . LEU A 1 134 ? 19.341 -0.821 -15.966 1.00 70.19 134 LEU A CA 1
ATOM 1034 C C . LEU A 1 134 ? 20.340 -1.902 -15.552 1.00 70.19 134 LEU A C 1
ATOM 1036 O O . LEU A 1 134 ? 20.802 -1.951 -14.412 1.00 70.19 134 LEU A O 1
ATOM 1040 N N . VAL A 1 135 ? 20.723 -2.766 -16.498 1.00 75.25 135 VAL A N 1
ATOM 1041 C CA . VAL A 1 135 ? 21.821 -3.711 -16.247 1.00 75.25 135 VAL A CA 1
ATOM 1042 C C . VAL A 1 135 ? 23.094 -2.948 -15.880 1.00 75.25 135 VAL A C 1
ATOM 1044 O O . VAL A 1 135 ? 23.557 -2.096 -16.641 1.00 75.25 135 VAL A O 1
ATOM 1047 N N . GLY A 1 136 ? 23.688 -3.323 -14.749 1.00 70.69 136 GLY A N 1
ATOM 1048 C CA . GLY A 1 136 ? 24.895 -2.708 -14.207 1.00 70.69 136 GLY A CA 1
ATOM 1049 C C . GLY A 1 136 ? 24.643 -1.560 -13.232 1.00 70.69 136 GLY A C 1
ATOM 1050 O O . GLY A 1 136 ? 25.625 -0.996 -12.755 1.00 70.69 136 GLY A O 1
ATOM 1051 N N . ASP A 1 137 ? 23.386 -1.227 -12.911 1.00 73.50 137 ASP A N 1
ATOM 1052 C CA . ASP A 1 137 ? 23.091 -0.306 -11.809 1.00 73.50 137 ASP A CA 1
ATOM 1053 C C . ASP A 1 137 ? 23.731 -0.830 -10.518 1.00 73.50 137 ASP A C 1
ATOM 1055 O O . ASP A 1 137 ? 23.518 -1.981 -10.123 1.00 73.50 137 ASP A O 1
ATOM 1059 N N . GLU A 1 138 ? 24.548 0.015 -9.882 1.00 74.50 138 GLU A N 1
ATOM 1060 C CA . GLU A 1 138 ? 25.384 -0.392 -8.749 1.00 74.50 138 GLU A CA 1
ATOM 1061 C C . GLU A 1 138 ? 24.537 -0.869 -7.566 1.00 74.50 138 GLU A C 1
ATOM 1063 O O . GLU A 1 138 ? 24.857 -1.892 -6.963 1.00 74.50 138 GLU A O 1
ATOM 1068 N N . ILE A 1 139 ? 23.444 -0.159 -7.255 1.00 82.06 139 ILE A N 1
ATOM 1069 C CA . ILE A 1 139 ? 22.483 -0.513 -6.203 1.00 82.06 139 ILE A CA 1
ATOM 1070 C C . ILE A 1 139 ? 21.072 -0.122 -6.654 1.00 82.06 139 ILE A C 1
ATOM 1072 O O . ILE A 1 139 ? 20.789 1.053 -6.874 1.00 82.06 139 ILE A O 1
ATOM 1076 N N . PHE A 1 140 ? 20.167 -1.099 -6.706 1.00 87.69 140 PHE A N 1
ATOM 1077 C CA . PHE A 1 140 ? 18.729 -0.899 -6.893 1.00 87.69 140 PHE A CA 1
ATOM 1078 C C . PHE A 1 140 ? 17.967 -1.332 -5.632 1.00 87.69 140 PHE A C 1
ATOM 1080 O O . PHE A 1 140 ? 18.411 -2.238 -4.927 1.00 87.69 140 PHE A O 1
ATOM 1087 N N . SER A 1 141 ? 16.843 -0.690 -5.298 1.00 93.31 141 SER A N 1
ATOM 1088 C CA . SER A 1 141 ? 16.096 -0.985 -4.065 1.00 93.31 141 SER A CA 1
ATOM 1089 C C . SER A 1 141 ? 14.593 -1.084 -4.293 1.00 93.31 141 SER A C 1
ATOM 1091 O O . SER A 1 141 ? 14.001 -0.212 -4.918 1.00 93.31 141 SER A O 1
ATOM 1093 N N . MET A 1 142 ? 13.980 -2.114 -3.712 1.00 95.56 142 MET A N 1
ATOM 1094 C CA . MET A 1 142 ? 12.526 -2.250 -3.587 1.00 95.56 142 MET A CA 1
ATOM 1095 C C . MET A 1 142 ? 12.125 -2.006 -2.133 1.00 95.56 142 MET A C 1
ATOM 1097 O O . MET A 1 142 ? 12.795 -2.494 -1.221 1.00 95.56 142 MET A O 1
ATOM 1101 N N . VAL A 1 143 ? 11.044 -1.258 -1.908 1.00 96.44 143 VAL A N 1
ATOM 1102 C CA . VAL A 1 143 ? 10.612 -0.829 -0.567 1.00 96.44 143 VAL A CA 1
ATOM 1103 C C . VAL A 1 143 ? 9.253 -1.433 -0.220 1.00 96.44 143 VAL A C 1
ATOM 1105 O O . VAL A 1 143 ? 8.344 -1.457 -1.041 1.00 96.44 143 VAL A O 1
ATOM 1108 N N . CYS A 1 144 ? 9.133 -1.930 1.006 1.00 96.75 144 CYS A N 1
ATOM 1109 C CA . CYS A 1 144 ? 7.918 -2.451 1.615 1.00 96.75 144 CYS A CA 1
ATOM 1110 C C . CYS A 1 144 ? 7.897 -2.025 3.087 1.00 96.75 144 CYS A C 1
ATOM 1112 O O . CYS A 1 144 ? 8.334 -2.755 3.980 1.00 96.75 144 CYS A O 1
ATOM 1114 N N . ASN A 1 145 ? 7.450 -0.794 3.343 1.00 97.12 145 ASN A N 1
ATOM 1115 C CA . ASN A 1 145 ? 7.391 -0.260 4.701 1.00 97.12 145 ASN A CA 1
ATOM 1116 C C . ASN A 1 145 ? 6.096 -0.679 5.398 1.00 97.12 145 ASN A C 1
ATOM 1118 O O . ASN A 1 145 ? 5.025 -0.748 4.791 1.00 97.12 145 ASN A O 1
ATOM 1122 N N . SER A 1 146 ? 6.197 -0.938 6.701 1.00 96.31 146 SER A N 1
ATOM 1123 C CA . SER A 1 146 ? 5.075 -1.404 7.514 1.00 96.31 146 SER A CA 1
ATOM 1124 C C . SER A 1 146 ? 5.157 -0.938 8.962 1.00 96.31 146 SER A C 1
ATOM 1126 O O . SER A 1 146 ? 6.251 -0.743 9.498 1.00 96.31 146 SER A O 1
ATOM 1128 N N . THR A 1 147 ? 4.000 -0.843 9.607 1.00 95.00 147 THR A N 1
ATOM 1129 C CA . THR A 1 147 ? 3.832 -0.582 11.040 1.00 95.00 147 THR A CA 1
ATOM 1130 C C . THR A 1 147 ? 3.308 -1.824 11.760 1.00 95.00 147 THR A C 1
ATOM 1132 O O . THR A 1 147 ? 2.851 -2.779 11.134 1.00 95.00 147 THR A O 1
ATOM 1135 N N . GLY A 1 148 ? 3.412 -1.839 13.088 1.00 93.56 148 GLY A N 1
ATOM 1136 C CA . GLY A 1 148 ? 2.945 -2.936 13.933 1.00 93.56 148 GLY A CA 1
ATOM 1137 C C . GLY A 1 148 ? 3.749 -3.037 15.226 1.00 93.56 148 GLY A C 1
ATOM 1138 O O . GLY A 1 148 ? 4.920 -2.656 15.276 1.00 93.56 148 GLY A O 1
ATOM 1139 N N . ILE A 1 149 ? 3.113 -3.560 16.274 1.00 93.62 149 ILE A N 1
ATOM 1140 C CA . ILE A 1 149 ? 3.709 -3.774 17.595 1.00 93.62 149 ILE A CA 1
ATOM 1141 C C . ILE A 1 149 ? 3.369 -5.205 18.047 1.00 93.62 149 ILE A C 1
ATOM 1143 O O . ILE A 1 149 ? 2.192 -5.525 18.201 1.00 93.62 149 ILE A O 1
ATOM 1147 N N . PRO A 1 150 ? 4.362 -6.078 18.278 1.00 94.25 150 PRO A N 1
ATOM 1148 C CA . PRO A 1 150 ? 5.792 -5.835 18.112 1.00 94.25 150 PRO A CA 1
ATOM 1149 C C . PRO A 1 150 ? 6.152 -5.556 16.650 1.00 94.25 150 PRO A C 1
ATOM 1151 O O . PRO A 1 150 ? 5.386 -5.910 15.746 1.00 94.25 150 PRO A O 1
ATOM 1154 N N . ARG A 1 151 ? 7.301 -4.900 16.436 1.00 93.56 151 ARG A N 1
ATOM 1155 C CA . ARG A 1 151 ? 7.768 -4.507 15.101 1.00 93.56 151 ARG A CA 1
ATOM 1156 C C . ARG A 1 151 ? 7.727 -5.722 14.166 1.00 93.56 151 ARG A C 1
ATOM 1158 O O . ARG A 1 151 ? 8.335 -6.741 14.503 1.00 93.56 151 ARG A O 1
ATOM 1165 N N . PRO A 1 152 ? 7.024 -5.641 13.028 1.00 95.31 152 PRO A N 1
ATOM 1166 C CA . PRO A 1 152 ? 6.888 -6.789 12.153 1.00 95.31 152 PRO A CA 1
ATOM 1167 C C . PRO A 1 152 ? 8.176 -7.078 11.377 1.00 95.31 152 PRO A C 1
ATOM 1169 O O . PRO A 1 152 ? 8.967 -6.180 11.080 1.00 95.31 152 PRO A O 1
ATOM 1172 N N . LEU A 1 153 ? 8.363 -8.352 11.039 1.00 95.75 153 LEU A N 1
ATOM 1173 C CA . LEU A 1 153 ? 9.404 -8.840 10.136 1.00 95.75 153 LEU A CA 1
ATOM 1174 C C . LEU A 1 153 ? 8.883 -8.807 8.697 1.00 95.75 153 LEU A C 1
ATOM 1176 O O . LEU A 1 153 ? 7.711 -9.104 8.471 1.00 95.75 153 LEU A O 1
ATOM 1180 N N . THR A 1 154 ? 9.744 -8.453 7.738 1.00 97.12 154 THR A N 1
ATOM 1181 C CA . THR A 1 154 ? 9.394 -8.371 6.309 1.00 97.12 154 THR A CA 1
ATOM 1182 C C . THR A 1 154 ? 10.158 -9.415 5.512 1.00 97.12 154 THR A C 1
ATOM 1184 O O . THR A 1 154 ? 11.369 -9.315 5.394 1.00 97.12 154 THR A O 1
ATOM 1187 N N . GLU A 1 155 ? 9.473 -10.395 4.935 1.00 96.75 155 GLU A N 1
ATOM 1188 C CA . GLU A 1 155 ? 10.078 -11.430 4.092 1.00 96.75 155 GLU A CA 1
ATOM 1189 C C . GLU A 1 155 ? 9.763 -11.164 2.621 1.00 96.75 155 GLU A C 1
ATOM 1191 O O . GLU A 1 155 ? 8.596 -11.026 2.257 1.00 96.75 155 GLU A O 1
ATOM 1196 N N . TRP A 1 156 ? 10.784 -11.119 1.767 1.00 97.44 156 TRP A N 1
ATOM 1197 C CA . TRP A 1 156 ? 10.609 -10.887 0.332 1.00 97.44 156 TRP A CA 1
ATOM 1198 C C . TRP A 1 156 ? 10.513 -12.193 -0.452 1.00 97.44 156 TRP A C 1
ATOM 1200 O O . TRP A 1 156 ? 11.212 -13.166 -0.166 1.00 97.44 156 TRP A O 1
ATOM 1210 N N . PHE A 1 157 ? 9.674 -12.184 -1.479 1.00 95.75 157 PHE A N 1
ATOM 1211 C CA . PHE A 1 157 ? 9.467 -13.280 -2.412 1.00 95.75 157 PHE A CA 1
ATOM 1212 C C . PHE A 1 157 ? 9.664 -12.770 -3.837 1.00 95.75 157 PHE A C 1
ATOM 1214 O O . PHE A 1 157 ? 9.253 -11.657 -4.167 1.00 95.75 157 PHE A O 1
ATOM 1221 N N . PHE A 1 158 ? 10.310 -13.591 -4.659 1.00 94.12 158 PHE A N 1
ATOM 1222 C CA . PHE A 1 158 ? 10.640 -13.308 -6.049 1.00 94.12 158 PHE A CA 1
ATOM 1223 C C . PHE A 1 158 ? 10.126 -14.427 -6.952 1.00 94.12 158 PHE A C 1
ATOM 1225 O O . PHE A 1 158 ? 10.325 -15.604 -6.659 1.00 94.12 158 PHE A O 1
ATOM 1232 N N . ILE A 1 159 ? 9.500 -14.053 -8.064 1.00 90.06 159 ILE A N 1
ATOM 1233 C CA . ILE A 1 159 ? 9.082 -14.965 -9.127 1.00 90.06 159 ILE A CA 1
ATOM 1234 C C . ILE A 1 159 ? 9.770 -14.502 -10.418 1.00 90.06 159 ILE A C 1
ATOM 1236 O O . ILE A 1 159 ? 9.502 -13.383 -10.868 1.00 90.06 159 ILE A O 1
ATOM 1240 N N . PRO A 1 160 ? 10.644 -15.319 -11.031 1.00 85.81 160 PRO A N 1
ATOM 1241 C CA . PRO A 1 160 ? 11.367 -14.921 -12.233 1.00 85.81 160 PRO A CA 1
ATOM 1242 C C . PRO A 1 160 ? 10.422 -14.727 -13.423 1.00 85.81 160 PRO A C 1
ATOM 1244 O O . PRO A 1 160 ? 9.451 -15.466 -13.599 1.00 85.81 160 PRO A O 1
ATOM 1247 N N . MET A 1 161 ? 10.725 -13.738 -14.272 1.00 77.25 161 MET A N 1
ATOM 1248 C CA . MET A 1 161 ? 9.929 -13.482 -15.481 1.00 77.25 161 MET A CA 1
ATOM 1249 C C . MET A 1 161 ? 10.167 -14.526 -16.587 1.00 77.25 161 MET A C 1
ATOM 1251 O O . MET A 1 161 ? 9.275 -14.768 -17.397 1.00 77.25 161 MET A O 1
ATOM 1255 N N . LYS A 1 162 ? 11.356 -15.152 -16.616 1.00 70.94 162 LYS A N 1
ATOM 1256 C CA . LYS A 1 162 ? 11.772 -16.176 -17.594 1.00 70.94 162 LYS A CA 1
ATOM 1257 C C . LYS A 1 162 ? 12.186 -17.483 -16.897 1.00 70.94 162 LYS A C 1
ATOM 1259 O O . LYS A 1 162 ? 12.759 -17.434 -15.812 1.00 70.94 162 LYS A O 1
ATOM 1264 N N . GLY A 1 163 ? 11.986 -18.619 -17.572 1.00 67.25 163 GLY A N 1
ATOM 1265 C CA . GLY A 1 163 ? 12.377 -19.968 -17.124 1.00 67.25 163 GLY A CA 1
ATOM 1266 C C . GLY A 1 163 ? 11.178 -20.864 -16.799 1.00 67.25 163 GLY A C 1
ATOM 1267 O O . GLY A 1 163 ? 10.101 -20.345 -16.553 1.00 67.25 163 GLY A O 1
ATOM 1268 N N . ASP A 1 164 ? 11.366 -22.188 -16.800 1.00 60.84 164 ASP A N 1
ATOM 1269 C CA . ASP A 1 164 ? 10.275 -23.171 -16.619 1.00 60.84 164 ASP A CA 1
ATOM 1270 C C . ASP A 1 164 ? 9.783 -23.289 -15.166 1.00 60.84 164 ASP A C 1
ATOM 1272 O O . ASP A 1 164 ? 8.679 -23.766 -14.909 1.00 60.84 164 ASP A O 1
ATOM 1276 N N . ASN A 1 165 ? 10.607 -22.869 -14.198 1.00 64.00 165 ASN A N 1
ATOM 1277 C CA . ASN A 1 165 ? 10.270 -22.927 -12.781 1.00 64.00 165 ASN A CA 1
ATOM 1278 C C . ASN A 1 165 ? 9.657 -21.594 -12.331 1.00 64.00 165 ASN A C 1
ATOM 1280 O O . ASN A 1 165 ? 10.294 -20.542 -12.423 1.00 64.00 165 ASN A O 1
ATOM 1284 N N . HIS A 1 166 ? 8.409 -21.639 -11.873 1.00 68.88 166 HIS A N 1
ATOM 1285 C CA . HIS A 1 166 ? 7.573 -20.455 -11.647 1.00 68.88 166 HIS A CA 1
ATOM 1286 C C . HIS A 1 166 ? 7.158 -20.259 -10.187 1.00 68.88 166 HIS A C 1
ATOM 1288 O O . HIS A 1 166 ? 6.324 -19.397 -9.898 1.00 68.88 166 HIS A O 1
ATOM 1294 N N . ASP A 1 167 ? 7.735 -21.042 -9.282 1.00 79.38 167 ASP A N 1
ATOM 1295 C CA . ASP A 1 167 ? 7.446 -20.949 -7.860 1.00 79.38 167 ASP A CA 1
ATOM 1296 C C . ASP A 1 167 ? 8.044 -19.680 -7.250 1.00 79.38 167 ASP A C 1
ATOM 1298 O O . ASP A 1 167 ? 9.115 -19.203 -7.637 1.00 79.38 167 ASP A O 1
ATOM 1302 N N . ALA A 1 168 ? 7.343 -19.133 -6.257 1.00 87.00 168 ALA A N 1
ATOM 1303 C CA . ALA A 1 168 ? 7.839 -18.006 -5.488 1.00 87.00 168 ALA A CA 1
ATOM 1304 C C . ALA A 1 168 ? 9.050 -18.433 -4.652 1.00 87.00 168 ALA A C 1
ATOM 1306 O O . ALA A 1 168 ? 8.945 -19.232 -3.720 1.00 87.00 168 ALA A O 1
ATOM 1307 N N . VAL A 1 169 ? 10.206 -17.853 -4.961 1.00 91.81 169 VAL A N 1
ATOM 1308 C CA . VAL A 1 169 ? 11.448 -18.079 -4.230 1.00 91.81 169 VAL A CA 1
ATOM 1309 C C . VAL A 1 169 ? 11.561 -17.039 -3.127 1.00 91.81 169 VAL A C 1
ATOM 1311 O O . VAL A 1 169 ? 11.535 -15.832 -3.373 1.00 91.81 169 VAL A O 1
ATOM 1314 N N . ARG A 1 170 ? 11.714 -17.503 -1.888 1.00 94.00 170 ARG A N 1
ATOM 1315 C CA . ARG A 1 170 ? 11.995 -16.623 -0.755 1.00 94.00 170 ARG A CA 1
ATOM 1316 C C . ARG A 1 170 ? 13.395 -16.024 -0.901 1.00 94.00 170 ARG A C 1
ATOM 1318 O O . ARG A 1 170 ? 14.385 -16.749 -0.977 1.00 94.00 170 ARG A O 1
ATOM 1325 N N . VAL A 1 171 ? 13.480 -14.701 -0.871 1.00 93.75 171 VAL A N 1
ATOM 1326 C CA . VAL A 1 171 ? 14.748 -13.971 -0.838 1.00 93.75 171 VAL A CA 1
ATOM 1327 C C . VAL A 1 171 ? 15.253 -13.937 0.604 1.00 93.75 171 VAL A C 1
ATOM 1329 O O . VAL A 1 171 ? 14.481 -13.724 1.541 1.00 93.75 171 VAL A O 1
ATOM 1332 N N . ASN A 1 172 ? 16.553 -14.157 0.806 1.00 90.81 172 ASN A N 1
ATOM 1333 C CA . ASN A 1 172 ? 17.158 -14.237 2.137 1.00 90.81 172 ASN A CA 1
ATOM 1334 C C . ASN A 1 172 ? 17.378 -12.846 2.767 1.00 90.81 172 ASN A C 1
ATOM 1336 O O . ASN A 1 172 ? 18.505 -12.424 3.011 1.00 90.81 172 ASN A O 1
ATOM 1340 N N . THR A 1 173 ? 16.289 -12.109 2.983 1.00 89.38 173 THR A N 1
ATOM 1341 C CA . THR A 1 173 ? 16.270 -10.814 3.670 1.00 89.38 173 THR A CA 1
ATOM 1342 C C . THR A 1 173 ? 15.033 -10.711 4.559 1.00 89.38 173 THR A C 1
ATOM 1344 O O . THR A 1 173 ? 13.970 -11.238 4.225 1.00 89.38 173 THR A O 1
ATOM 1347 N N . THR A 1 174 ? 15.179 -10.034 5.698 1.00 91.75 174 THR A N 1
ATOM 1348 C CA . THR A 1 174 ? 14.088 -9.761 6.649 1.00 91.75 174 THR A CA 1
ATOM 1349 C C . THR A 1 174 ? 13.802 -8.262 6.817 1.00 91.75 174 THR A C 1
ATOM 1351 O O . THR A 1 174 ? 13.110 -7.853 7.754 1.00 91.75 174 THR A O 1
ATOM 1354 N N . ALA A 1 175 ? 14.395 -7.429 5.957 1.00 92.88 175 ALA A N 1
ATOM 1355 C CA . ALA A 1 175 ? 14.322 -5.975 6.027 1.00 92.88 175 ALA A CA 1
ATOM 1356 C C . ALA A 1 175 ? 13.204 -5.406 5.128 1.00 92.88 175 ALA A C 1
ATOM 1358 O O . ALA A 1 175 ? 12.900 -5.984 4.081 1.00 92.88 175 ALA A O 1
ATOM 1359 N N . PRO A 1 176 ? 12.633 -4.235 5.477 1.00 94.75 176 PRO A N 1
ATOM 1360 C CA . PRO A 1 176 ? 11.616 -3.570 4.657 1.00 94.75 176 PRO A CA 1
ATOM 1361 C C . PRO A 1 176 ? 12.153 -3.084 3.304 1.00 94.75 176 PRO A C 1
ATOM 1363 O O . PRO A 1 176 ? 11.373 -2.795 2.406 1.00 94.75 176 PRO A O 1
ATOM 1366 N N . VAL A 1 177 ? 13.477 -3.008 3.134 1.00 95.88 177 VAL A N 1
ATOM 1367 C CA . VAL A 1 177 ? 14.120 -2.639 1.870 1.00 95.88 177 VAL A CA 1
ATOM 1368 C C . VAL A 1 177 ? 14.916 -3.828 1.346 1.00 95.88 177 VAL A C 1
ATOM 1370 O O . VAL A 1 177 ? 15.829 -4.316 2.015 1.00 95.88 177 VAL A O 1
ATOM 1373 N N . LEU A 1 178 ? 14.580 -4.280 0.140 1.00 96.06 178 LEU A N 1
ATOM 1374 C CA . LEU A 1 178 ? 15.357 -5.259 -0.609 1.00 96.06 178 LEU A CA 1
ATOM 1375 C C . LEU A 1 178 ? 16.364 -4.517 -1.489 1.00 96.06 178 LEU A C 1
ATOM 1377 O O . LEU A 1 178 ? 15.979 -3.903 -2.482 1.00 96.06 178 LEU A O 1
ATOM 1381 N N . GLN A 1 179 ? 17.645 -4.593 -1.129 1.00 93.62 179 GLN A N 1
ATOM 1382 C CA . GLN A 1 179 ? 18.740 -4.045 -1.927 1.00 93.62 179 GLN A CA 1
ATOM 1383 C C . GLN A 1 179 ? 19.292 -5.101 -2.888 1.00 93.62 179 GLN A C 1
ATOM 1385 O O . GLN A 1 179 ? 19.601 -6.223 -2.488 1.00 93.62 179 GLN A O 1
ATOM 1390 N N . MET A 1 180 ? 19.442 -4.718 -4.150 1.00 92.00 180 MET A N 1
ATOM 1391 C CA . MET A 1 180 ? 20.002 -5.531 -5.224 1.00 92.00 180 MET A CA 1
ATOM 1392 C C . MET A 1 180 ? 21.243 -4.826 -5.778 1.00 92.00 180 MET A C 1
ATOM 1394 O O . MET A 1 180 ? 21.102 -3.831 -6.492 1.00 92.00 180 MET A O 1
ATOM 1398 N N . PRO A 1 181 ? 22.454 -5.292 -5.435 1.00 84.56 181 PRO A N 1
ATOM 1399 C CA . PRO A 1 181 ? 23.678 -4.749 -6.003 1.00 84.56 181 PRO A CA 1
ATOM 1400 C C . PRO A 1 181 ? 23.925 -5.303 -7.410 1.00 84.56 181 PRO A C 1
ATOM 1402 O O . PRO A 1 181 ? 23.609 -6.463 -7.674 1.00 84.56 181 PRO A O 1
ATOM 1405 N N . ASN A 1 182 ? 24.556 -4.505 -8.276 1.00 79.00 182 ASN A N 1
ATOM 1406 C CA . ASN A 1 182 ? 24.945 -4.883 -9.641 1.00 79.00 182 ASN A CA 1
ATOM 1407 C C . ASN A 1 182 ? 23.798 -5.535 -10.423 1.00 79.00 182 ASN A C 1
ATOM 1409 O O . ASN A 1 182 ? 23.846 -6.723 -10.747 1.00 79.00 182 ASN A O 1
ATOM 1413 N N . LEU A 1 183 ? 22.755 -4.759 -10.704 1.00 80.69 183 LEU A N 1
ATOM 1414 C CA . LEU A 1 183 ? 21.511 -5.266 -11.272 1.00 80.69 183 LEU A CA 1
ATOM 1415 C C . LEU A 1 183 ? 21.744 -6.034 -12.589 1.00 80.69 183 LEU A C 1
ATOM 1417 O O . LEU A 1 183 ? 22.439 -5.565 -13.492 1.00 80.69 183 LEU A O 1
ATOM 1421 N N . THR A 1 184 ? 21.144 -7.219 -12.722 1.00 82.81 184 THR A N 1
ATOM 1422 C CA . THR A 1 184 ? 21.254 -8.078 -13.914 1.00 82.81 184 THR A CA 1
ATOM 1423 C C . THR A 1 184 ? 19.877 -8.482 -14.430 1.00 82.81 184 THR A C 1
ATOM 1425 O O . THR A 1 184 ? 18.879 -8.385 -13.722 1.00 82.81 184 THR A O 1
ATOM 1428 N N . THR A 1 185 ? 19.798 -9.021 -15.650 1.00 80.38 185 THR A N 1
ATOM 1429 C CA . THR A 1 185 ? 18.525 -9.525 -16.195 1.00 80.38 185 THR A CA 1
ATOM 1430 C C . THR A 1 185 ? 17.926 -10.689 -15.408 1.00 80.38 185 THR A C 1
ATOM 1432 O O . THR A 1 185 ? 16.739 -10.952 -15.550 1.00 80.38 185 THR A O 1
ATOM 1435 N N . ALA A 1 186 ? 18.708 -11.382 -14.574 1.00 85.38 186 ALA A N 1
ATOM 1436 C CA . ALA A 1 186 ? 18.192 -12.434 -13.699 1.00 85.38 186 ALA A CA 1
ATOM 1437 C C . ALA A 1 186 ? 17.337 -11.879 -12.545 1.00 85.38 186 ALA A C 1
ATOM 1439 O O . ALA A 1 186 ? 16.558 -12.616 -11.953 1.00 85.38 186 ALA A O 1
ATOM 1440 N N . ASN A 1 187 ? 17.465 -10.583 -12.241 1.00 89.25 187 ASN A N 1
ATOM 1441 C CA . ASN A 1 187 ? 16.641 -9.895 -11.251 1.00 89.25 187 ASN A CA 1
ATOM 1442 C C . ASN A 1 187 ? 15.287 -9.442 -11.828 1.00 89.25 187 ASN A C 1
ATOM 1444 O O . ASN A 1 187 ? 14.459 -8.922 -11.092 1.00 89.25 187 ASN A O 1
ATOM 1448 N N . ALA A 1 188 ? 15.046 -9.611 -13.132 1.00 87.62 188 ALA A N 1
ATOM 1449 C CA . ALA A 1 188 ? 13.773 -9.238 -13.734 1.00 87.62 188 ALA A CA 1
ATOM 1450 C C . ALA A 1 188 ? 12.669 -10.241 -13.357 1.00 87.62 188 ALA A C 1
ATOM 1452 O O . ALA A 1 188 ? 12.816 -11.455 -13.541 1.00 87.62 188 ALA A O 1
ATOM 1453 N N . GLY A 1 189 ? 11.545 -9.737 -12.853 1.00 89.44 189 GLY A N 1
ATOM 1454 C CA . GLY A 1 189 ? 10.447 -10.574 -12.377 1.00 89.44 189 GLY A CA 1
ATOM 1455 C C . GLY A 1 189 ? 9.495 -9.861 -11.439 1.00 89.44 189 GLY A C 1
ATOM 1456 O O . GLY A 1 189 ? 9.438 -8.634 -11.388 1.00 89.44 189 GLY A O 1
ATOM 1457 N N . PHE A 1 190 ? 8.726 -10.658 -10.710 1.00 90.81 190 PHE A N 1
ATOM 1458 C CA . PHE A 1 190 ? 7.698 -10.184 -9.803 1.00 90.81 190 PHE A CA 1
ATOM 1459 C C . PHE A 1 190 ? 8.162 -10.308 -8.360 1.00 90.81 190 PHE A C 1
ATOM 1461 O O . PHE A 1 190 ? 8.643 -11.360 -7.939 1.00 90.81 190 PHE A O 1
ATOM 1468 N N . TYR A 1 191 ? 7.977 -9.241 -7.597 1.00 95.00 191 TYR A N 1
ATOM 1469 C CA . TYR A 1 191 ? 8.352 -9.148 -6.198 1.00 95.00 191 TYR A CA 1
ATOM 1470 C C . TYR A 1 191 ? 7.129 -8.848 -5.343 1.00 95.00 191 TYR A C 1
ATOM 1472 O O . TYR A 1 191 ? 6.288 -8.022 -5.694 1.00 95.00 191 TYR A O 1
ATOM 1480 N N . TYR A 1 192 ? 7.047 -9.494 -4.190 1.00 96.25 192 TYR A N 1
ATOM 1481 C CA . TYR A 1 192 ? 6.106 -9.131 -3.138 1.00 96.25 192 TYR A CA 1
ATOM 1482 C C . TYR A 1 192 ? 6.737 -9.405 -1.775 1.00 96.25 192 TYR A C 1
ATOM 1484 O O . TYR A 1 192 ? 7.669 -10.201 -1.651 1.00 96.25 192 TYR A O 1
ATOM 1492 N N . CYS A 1 193 ? 6.242 -8.733 -0.746 1.00 96.50 193 CYS A N 1
ATOM 1493 C CA . CYS A 1 193 ? 6.685 -8.921 0.625 1.00 96.50 193 CYS A CA 1
ATOM 1494 C C . CYS A 1 193 ? 5.544 -9.458 1.489 1.00 96.50 193 CYS A C 1
ATOM 1496 O O . CYS A 1 193 ? 4.363 -9.163 1.293 1.00 96.50 193 CYS A O 1
ATOM 1498 N N . ASN A 1 194 ? 5.928 -10.242 2.483 1.00 96.00 194 ASN A N 1
ATOM 1499 C CA . ASN A 1 194 ? 5.078 -10.748 3.538 1.00 96.00 194 ASN A CA 1
ATOM 1500 C C . ASN A 1 194 ? 5.527 -10.117 4.853 1.00 96.00 194 ASN A C 1
ATOM 1502 O O . ASN A 1 194 ? 6.652 -10.334 5.300 1.00 96.00 194 ASN A O 1
ATOM 1506 N N . VAL A 1 195 ? 4.642 -9.344 5.469 1.00 96.38 195 VAL A N 1
ATOM 1507 C CA . VAL A 1 195 ? 4.898 -8.634 6.719 1.00 96.38 195 VAL A CA 1
ATOM 1508 C C . VAL A 1 195 ? 4.145 -9.330 7.841 1.00 96.38 195 VAL A C 1
ATOM 1510 O O . VAL A 1 195 ? 2.929 -9.503 7.761 1.00 96.38 195 VAL A O 1
ATOM 1513 N N . SER A 1 196 ? 4.842 -9.726 8.904 1.00 93.38 196 SER A N 1
ATOM 1514 C CA . SER A 1 196 ? 4.216 -10.450 10.016 1.00 93.38 196 SER A CA 1
ATOM 1515 C C . SER A 1 196 ? 4.771 -10.077 11.379 1.00 93.38 196 SER A C 1
ATOM 1517 O O . SER A 1 196 ? 5.964 -9.820 11.530 1.00 93.38 196 SER A O 1
ATOM 1519 N N . ASN A 1 197 ? 3.907 -10.127 12.388 1.00 92.44 197 ASN A N 1
ATOM 1520 C CA . ASN A 1 197 ? 4.287 -10.193 13.795 1.00 92.44 197 ASN A CA 1
ATOM 1521 C C . ASN A 1 197 ? 3.460 -11.291 14.490 1.00 92.44 197 ASN A C 1
ATOM 1523 O O . ASN A 1 197 ? 2.733 -12.035 13.835 1.00 92.44 197 ASN A O 1
ATOM 1527 N N . LEU A 1 198 ? 3.548 -11.404 15.817 1.00 90.94 198 LEU A N 1
ATOM 1528 C CA . LEU A 1 198 ? 2.827 -12.448 16.560 1.00 90.94 198 LEU A CA 1
ATOM 1529 C C . LEU A 1 198 ? 1.288 -12.330 16.500 1.00 90.94 198 LEU A C 1
ATOM 1531 O O . LEU A 1 198 ? 0.597 -13.257 16.904 1.00 90.94 198 LEU A O 1
ATOM 1535 N N . HIS A 1 199 ? 0.758 -11.212 15.992 1.00 88.69 199 HIS A N 1
ATOM 1536 C CA . HIS A 1 199 ? -0.675 -10.900 15.934 1.00 88.69 199 HIS A CA 1
ATOM 1537 C C . HIS A 1 199 ? -1.277 -10.962 14.529 1.00 88.69 199 HIS A C 1
ATOM 1539 O O . HIS A 1 199 ? -2.474 -10.707 14.355 1.00 88.69 199 HIS A O 1
ATOM 1545 N N . GLY A 1 200 ? -0.475 -11.278 13.514 1.00 88.69 200 GLY A N 1
ATOM 1546 C CA . GLY A 1 200 ? -0.981 -11.463 12.162 1.00 88.69 200 GLY A CA 1
ATOM 1547 C C . GLY A 1 200 ? 0.084 -11.408 11.080 1.00 88.69 200 GLY A C 1
ATOM 1548 O O . GLY A 1 200 ? 1.273 -11.200 11.333 1.00 88.69 200 GLY A O 1
ATOM 1549 N N . LYS A 1 201 ? -0.387 -11.574 9.845 1.00 90.31 201 LYS A N 1
ATOM 1550 C CA . LYS A 1 201 ? 0.407 -11.504 8.623 1.00 90.31 201 LYS A CA 1
ATOM 1551 C C . LYS A 1 201 ? -0.390 -10.780 7.543 1.00 90.31 201 LYS A C 1
ATOM 1553 O O . LYS A 1 201 ? -1.586 -11.013 7.405 1.00 90.31 201 LYS A O 1
ATOM 1558 N N . VAL A 1 202 ? 0.283 -9.923 6.788 1.00 90.81 202 VAL A N 1
ATOM 1559 C CA . VAL A 1 202 ? -0.257 -9.184 5.645 1.00 90.81 202 VAL A CA 1
ATOM 1560 C C . VAL A 1 202 ? 0.713 -9.335 4.473 1.00 90.81 202 VAL A C 1
ATOM 1562 O O . VAL A 1 202 ? 1.929 -9.287 4.659 1.00 90.81 202 VAL A O 1
ATOM 1565 N N . GLN A 1 203 ? 0.173 -9.522 3.271 1.00 94.38 203 GLN A N 1
ATOM 1566 C CA . GLN A 1 203 ? 0.940 -9.605 2.030 1.00 94.38 203 GLN A CA 1
ATOM 1567 C C . GLN A 1 203 ? 0.793 -8.302 1.239 1.00 94.38 203 GLN A C 1
ATOM 1569 O O . GLN A 1 203 ? -0.291 -7.715 1.205 1.00 94.38 203 GLN A O 1
ATOM 1574 N N . SER A 1 204 ? 1.867 -7.854 0.592 1.00 95.25 204 SER A N 1
ATOM 1575 C CA . SER A 1 204 ? 1.801 -6.728 -0.338 1.00 95.25 204 SER A CA 1
ATOM 1576 C C . SER A 1 204 ? 1.121 -7.093 -1.652 1.00 95.25 204 SER A C 1
ATOM 1578 O O . SER A 1 204 ? 0.919 -8.263 -1.986 1.00 95.25 204 SER A O 1
ATOM 1580 N N . ARG A 1 205 ? 0.866 -6.067 -2.465 1.00 91.81 205 ARG A N 1
ATOM 1581 C CA . ARG A 1 205 ? 0.669 -6.262 -3.899 1.00 91.81 205 ARG A CA 1
ATOM 1582 C C . ARG A 1 205 ? 1.919 -6.879 -4.525 1.00 91.81 205 ARG A C 1
ATOM 1584 O O . ARG A 1 205 ? 3.031 -6.728 -4.010 1.00 91.81 205 ARG A O 1
ATOM 1591 N N . MET A 1 206 ? 1.720 -7.519 -5.666 1.00 89.94 206 MET A N 1
ATOM 1592 C CA . MET A 1 206 ? 2.812 -7.934 -6.531 1.00 89.94 206 MET A CA 1
ATOM 1593 C C . MET A 1 206 ? 3.297 -6.726 -7.342 1.00 89.94 206 MET A C 1
ATOM 1595 O O . MET A 1 206 ? 2.481 -5.943 -7.835 1.00 89.94 206 MET A O 1
ATOM 1599 N N . ALA A 1 207 ? 4.610 -6.555 -7.431 1.00 92.12 207 ALA A N 1
ATOM 1600 C CA . ALA A 1 207 ? 5.270 -5.482 -8.159 1.00 92.12 207 ALA A CA 1
ATOM 1601 C C . ALA A 1 207 ? 6.224 -6.063 -9.202 1.00 92.12 207 ALA A C 1
ATOM 1603 O O . ALA A 1 207 ? 6.911 -7.048 -8.939 1.00 92.12 207 ALA A O 1
ATOM 1604 N N . THR A 1 208 ? 6.272 -5.455 -10.377 1.00 89.44 208 THR A N 1
ATOM 1605 C CA . THR A 1 208 ? 7.103 -5.896 -11.501 1.00 89.44 208 THR A CA 1
ATOM 1606 C C . THR A 1 208 ? 8.409 -5.114 -11.519 1.00 89.44 208 THR A C 1
ATOM 1608 O O . THR A 1 208 ? 8.392 -3.888 -11.432 1.00 89.44 208 THR A O 1
ATOM 1611 N N . LEU A 1 209 ? 9.535 -5.811 -11.658 1.00 92.12 209 LEU A N 1
ATOM 1612 C CA . LEU A 1 209 ? 10.836 -5.216 -11.940 1.00 92.12 209 LEU A CA 1
ATOM 1613 C C . LEU A 1 209 ? 11.286 -5.614 -13.346 1.00 92.12 209 LEU A C 1
ATOM 1615 O O . LEU A 1 209 ? 11.637 -6.770 -13.591 1.00 92.12 209 LEU A O 1
ATOM 1619 N N . ASP A 1 210 ? 11.330 -4.635 -14.245 1.00 85.19 210 ASP A N 1
ATOM 1620 C CA . ASP A 1 210 ? 11.956 -4.782 -15.556 1.00 85.19 210 ASP A CA 1
ATOM 1621 C C . ASP A 1 210 ? 13.426 -4.369 -15.481 1.00 85.19 210 ASP A C 1
ATOM 1623 O O . ASP A 1 210 ? 13.740 -3.238 -15.112 1.00 85.19 210 ASP A O 1
ATOM 1627 N N . VAL A 1 211 ? 14.338 -5.246 -15.901 1.00 83.06 211 VAL A N 1
ATOM 1628 C CA . VAL A 1 211 ? 15.761 -4.897 -16.016 1.00 83.06 211 VAL A CA 1
ATOM 1629 C C . VAL A 1 211 ? 16.132 -4.732 -17.483 1.00 83.06 211 VAL A C 1
ATOM 1631 O O . VAL A 1 211 ? 16.274 -5.700 -18.232 1.00 83.06 211 VAL A O 1
ATOM 1634 N N . LEU A 1 212 ? 16.282 -3.479 -17.897 1.00 71.50 212 LEU A N 1
ATOM 1635 C CA . LEU A 1 212 ? 16.532 -3.094 -19.275 1.00 71.50 212 LEU A CA 1
ATOM 1636 C C . LEU A 1 212 ? 18.003 -3.308 -19.640 1.00 71.50 212 LEU A C 1
ATOM 1638 O O . LEU A 1 212 ? 18.922 -2.906 -18.921 1.00 71.50 212 LEU A O 1
ATOM 1642 N N . ARG A 1 213 ? 18.230 -3.894 -20.816 1.00 70.31 213 ARG A N 1
ATOM 1643 C CA . ARG A 1 213 ? 19.561 -4.001 -21.420 1.00 70.31 213 ARG A CA 1
ATOM 1644 C C . ARG A 1 213 ? 19.784 -2.864 -22.408 1.00 70.31 213 ARG A C 1
ATOM 1646 O O . ARG A 1 213 ? 18.884 -2.497 -23.168 1.00 70.31 213 ARG A O 1
ATOM 1653 N N . PHE A 1 214 ? 21.012 -2.357 -22.446 1.00 63.41 214 PHE A N 1
ATOM 1654 C CA . PHE A 1 214 ? 21.429 -1.453 -23.506 1.00 63.41 214 PHE A CA 1
ATOM 1655 C C . PHE A 1 214 ? 21.584 -2.205 -24.816 1.00 63.41 214 PHE A C 1
ATOM 1657 O O . PHE A 1 214 ? 22.316 -3.193 -24.900 1.00 63.41 214 PHE A O 1
ATOM 1664 N N . VAL A 1 215 ? 20.956 -1.668 -25.857 1.00 57.44 215 VAL A N 1
ATOM 1665 C CA . VAL A 1 215 ? 21.355 -1.977 -27.221 1.00 57.44 215 VAL A CA 1
ATOM 1666 C C . VAL A 1 215 ? 22.379 -0.933 -27.594 1.00 57.44 215 VAL A C 1
ATOM 1668 O O . VAL A 1 215 ? 22.054 0.260 -27.604 1.00 57.44 215 VAL A O 1
ATOM 1671 N N . PRO A 1 216 ? 23.623 -1.323 -27.888 1.00 49.81 216 PRO A N 1
ATOM 1672 C CA . PRO A 1 216 ? 24.533 -0.372 -28.463 1.00 49.81 216 PRO A CA 1
ATOM 1673 C C . PRO A 1 216 ? 23.957 -0.047 -29.854 1.00 49.81 216 PRO A C 1
ATOM 1675 O O . PRO A 1 216 ? 24.047 -0.830 -30.792 1.00 49.81 216 PRO A O 1
ATOM 1678 N N . GLY A 1 217 ? 23.315 1.114 -29.976 1.00 48.06 217 GLY A N 1
ATOM 1679 C CA . GLY A 1 217 ? 22.942 1.719 -31.251 1.00 48.06 217 GLY A CA 1
ATOM 1680 C C . GLY A 1 217 ? 24.018 2.700 -31.709 1.00 48.06 217 GLY A C 1
ATOM 1681 O O . GLY A 1 217 ? 24.840 3.124 -30.904 1.00 48.06 217 GLY A O 1
ATOM 1682 N N . VAL A 1 218 ? 23.994 3.111 -32.979 1.00 50.12 218 VAL A N 1
ATOM 1683 C CA . VAL A 1 218 ? 24.946 4.068 -33.584 1.00 50.12 218 VAL A CA 1
ATOM 1684 C C . VAL A 1 218 ? 24.886 5.398 -32.829 1.00 50.12 218 VAL A C 1
ATOM 1686 O O . VAL A 1 218 ? 23.895 6.116 -33.008 1.00 50.12 218 VAL A O 1
ATOM 1689 N N . PRO A 1 219 ? 25.863 5.764 -31.968 1.00 52.03 219 PRO A N 1
ATOM 1690 C CA . PRO A 1 219 ? 25.853 7.090 -31.375 1.00 52.03 219 PRO A CA 1
ATOM 1691 C C . PRO A 1 219 ? 26.110 8.100 -32.495 1.00 52.03 219 PRO A C 1
ATOM 1693 O O . PRO A 1 219 ? 27.103 8.009 -33.224 1.00 52.03 219 PRO A O 1
ATOM 1696 N N . ARG A 1 220 ? 25.183 9.047 -32.663 1.00 54.84 220 ARG A N 1
ATOM 1697 C CA . ARG A 1 220 ? 25.305 10.123 -33.648 1.00 54.84 220 ARG A CA 1
ATOM 1698 C C . ARG A 1 220 ? 25.805 11.374 -32.944 1.00 54.84 220 ARG A C 1
ATOM 1700 O O . ARG A 1 220 ? 25.033 12.069 -32.289 1.00 54.84 220 ARG A O 1
ATOM 1707 N N . ILE A 1 221 ? 27.096 11.649 -33.070 1.00 59.03 221 ILE A N 1
ATOM 1708 C CA . ILE A 1 221 ? 27.705 12.858 -32.513 1.00 59.03 221 ILE A CA 1
ATOM 1709 C C . ILE A 1 221 ? 27.750 13.900 -33.623 1.00 59.03 221 ILE A C 1
ATOM 1711 O O . ILE A 1 221 ? 28.277 13.645 -34.703 1.00 59.03 221 ILE A O 1
ATOM 1715 N N . VAL A 1 222 ? 27.189 15.073 -33.372 1.00 61.16 222 VAL A N 1
ATOM 1716 C CA . VAL A 1 222 ? 27.389 16.248 -34.211 1.00 61.16 222 VAL A CA 1
ATOM 1717 C C . VAL A 1 222 ? 28.492 17.077 -33.600 1.00 61.16 222 VAL A C 1
ATOM 1719 O O . VAL A 1 222 ? 28.439 17.461 -32.433 1.00 61.16 222 VAL A O 1
ATOM 1722 N N . VAL A 1 223 ? 29.481 17.368 -34.425 1.00 62.41 223 VAL A N 1
ATOM 1723 C CA . VAL A 1 223 ? 30.490 18.369 -34.136 1.00 62.41 223 VAL A CA 1
ATOM 1724 C C . VAL A 1 223 ? 30.201 19.536 -35.063 1.00 62.41 223 VAL A C 1
ATOM 1726 O O . VAL A 1 223 ? 30.333 19.422 -36.284 1.00 62.41 223 VAL A O 1
ATOM 1729 N N . SER A 1 224 ? 29.742 20.642 -34.491 1.00 62.06 224 SER A N 1
ATOM 1730 C CA . SER A 1 224 ? 29.520 21.873 -35.229 1.00 62.06 224 SER A CA 1
ATOM 1731 C C . SER A 1 224 ? 30.651 22.853 -34.968 1.00 62.06 224 SER A C 1
ATOM 1733 O O . SER A 1 224 ? 31.081 23.032 -33.833 1.00 62.06 224 SER A O 1
ATOM 1735 N N . LEU A 1 225 ? 31.158 23.462 -36.033 1.00 63.84 225 LEU A N 1
ATOM 1736 C CA . LEU A 1 225 ? 32.219 24.456 -35.971 1.00 63.84 225 LEU A CA 1
ATOM 1737 C C . LEU A 1 225 ? 31.703 25.743 -36.593 1.00 63.84 225 LEU A C 1
ATOM 1739 O O . LEU A 1 225 ? 31.424 25.793 -37.792 1.00 63.84 225 LEU A O 1
ATOM 1743 N N . LYS A 1 226 ? 31.553 26.770 -35.758 1.00 64.06 226 LYS A N 1
ATOM 1744 C CA . LYS A 1 226 ? 31.244 28.126 -36.197 1.00 64.06 226 LYS A CA 1
ATOM 1745 C C . LYS A 1 226 ? 32.508 28.752 -36.776 1.00 64.06 226 LYS A C 1
ATOM 1747 O O . LYS A 1 226 ? 33.572 28.706 -36.174 1.00 64.06 226 LYS A O 1
ATOM 1752 N N . LEU A 1 227 ? 32.436 29.299 -37.975 1.00 65.88 227 LEU A N 1
ATOM 1753 C CA . LEU A 1 227 ? 33.589 29.916 -38.612 1.00 65.88 227 LEU A CA 1
ATOM 1754 C C . LEU A 1 227 ? 33.351 31.411 -38.776 1.00 65.88 227 LEU A C 1
ATOM 1756 O O . LEU A 1 227 ? 32.328 31.845 -39.307 1.00 65.88 227 LEU A O 1
ATOM 1760 N N . LYS A 1 228 ? 34.343 32.190 -38.346 1.00 65.12 228 LYS A N 1
ATOM 1761 C CA . LYS A 1 228 ? 34.378 33.644 -38.481 1.00 65.12 228 LYS A CA 1
ATOM 1762 C C . LYS A 1 228 ? 35.154 34.013 -39.741 1.00 65.12 228 LYS A C 1
ATOM 1764 O O . LYS A 1 228 ? 36.209 33.444 -40.040 1.00 65.12 228 LYS A O 1
ATOM 1769 N N . LYS A 1 229 ? 34.643 34.994 -40.483 1.00 63.44 229 LYS A N 1
ATOM 1770 C CA . LYS A 1 229 ? 35.335 35.591 -41.628 1.00 63.44 229 LYS A CA 1
ATOM 1771 C C . LYS A 1 229 ? 36.314 36.652 -41.129 1.00 63.44 229 LYS A C 1
ATOM 1773 O O . LYS A 1 229 ? 35.921 37.591 -40.444 1.00 63.44 229 LYS A O 1
ATOM 1778 N N . CYS A 1 230 ? 37.579 36.542 -41.517 1.00 61.81 230 CYS A N 1
ATOM 1779 C CA . CYS A 1 230 ? 38.615 37.512 -41.181 1.00 61.81 230 CYS A CA 1
ATOM 1780 C C . CYS A 1 230 ? 39.300 37.989 -42.469 1.00 61.81 230 CYS A C 1
ATOM 1782 O O . CYS A 1 230 ? 39.806 37.202 -43.275 1.00 61.81 230 CYS A O 1
ATOM 1784 N N . MET A 1 231 ? 39.295 39.300 -42.696 1.00 57.47 231 MET A N 1
ATOM 1785 C CA . MET A 1 231 ? 40.005 39.894 -43.825 1.00 57.47 231 MET A CA 1
ATOM 1786 C C . MET A 1 231 ? 41.445 40.192 -43.426 1.00 57.47 231 MET A C 1
ATOM 1788 O O . MET A 1 231 ? 41.709 40.683 -42.330 1.00 57.47 231 MET A O 1
ATOM 1792 N N . SER A 1 232 ? 42.388 39.907 -44.320 1.00 50.03 232 SER A N 1
ATOM 1793 C CA . SER A 1 232 ? 43.757 40.384 -44.152 1.00 50.03 232 SER A CA 1
ATOM 1794 C C . SER A 1 232 ? 43.788 41.870 -44.500 1.00 50.03 232 SER A C 1
ATOM 1796 O O . SER A 1 232 ? 43.759 42.228 -45.674 1.00 50.03 232 SER A O 1
ATOM 1798 N N . ALA A 1 233 ? 43.817 42.739 -43.490 1.00 46.56 233 ALA A N 1
ATOM 1799 C CA . ALA A 1 233 ? 44.140 44.142 -43.698 1.00 46.56 233 ALA A CA 1
ATOM 1800 C C . ALA A 1 233 ? 45.630 44.242 -44.054 1.00 46.56 233 ALA A C 1
ATOM 1802 O O . ALA A 1 233 ? 46.494 43.989 -43.217 1.00 46.56 233 ALA A O 1
ATOM 1803 N N . THR A 1 234 ? 45.949 44.586 -45.298 1.00 45.66 234 THR A N 1
ATOM 1804 C CA . THR A 1 234 ? 47.294 45.038 -45.662 1.00 45.66 234 THR A CA 1
ATOM 1805 C C . THR A 1 234 ? 47.441 46.499 -45.248 1.00 45.66 234 THR A C 1
ATOM 1807 O O . THR A 1 234 ? 47.272 47.394 -46.069 1.00 45.66 234 THR A O 1
ATOM 1810 N N . SER A 1 235 ? 47.750 46.725 -43.971 1.00 43.91 235 SER A N 1
ATOM 1811 C CA . SER A 1 235 ? 48.347 47.978 -43.497 1.00 43.91 235 SER A CA 1
ATOM 1812 C C . SER A 1 235 ? 49.721 47.662 -42.898 1.00 43.91 235 SER A C 1
ATOM 1814 O O . SER A 1 235 ? 49.822 46.719 -42.106 1.00 43.91 235 SER A O 1
ATOM 1816 N N . PRO A 1 236 ? 50.790 48.404 -43.242 1.00 46.94 236 PRO A N 1
ATOM 1817 C CA . PRO A 1 236 ? 52.112 48.151 -42.687 1.00 46.94 236 PRO A CA 1
ATOM 1818 C C . PRO A 1 236 ? 52.114 48.561 -41.211 1.00 46.94 236 PRO A C 1
ATOM 1820 O O . PRO A 1 236 ? 52.024 49.744 -40.900 1.00 46.94 236 PRO A O 1
ATOM 1823 N N . GLY A 1 237 ? 52.189 47.583 -40.301 1.00 46.84 237 GLY A N 1
ATOM 1824 C CA . GLY A 1 237 ? 52.499 47.837 -38.889 1.00 46.84 237 GLY A CA 1
ATOM 1825 C C . GLY A 1 237 ? 51.643 47.139 -37.829 1.00 46.84 237 GLY A C 1
ATOM 1826 O O . GLY A 1 237 ? 51.958 47.288 -36.655 1.00 46.84 237 GLY A O 1
ATOM 1827 N N . ASN A 1 238 ? 50.603 46.362 -38.168 1.00 44.16 238 ASN A N 1
ATOM 1828 C CA . ASN A 1 238 ? 49.815 45.670 -37.136 1.00 44.16 238 ASN A CA 1
ATOM 1829 C C . ASN A 1 238 ? 49.414 44.241 -37.545 1.00 44.16 238 ASN A C 1
ATOM 1831 O O . ASN A 1 238 ? 48.457 44.032 -38.286 1.00 44.16 238 ASN A O 1
ATOM 1835 N N . ASN A 1 239 ? 50.132 43.237 -37.029 1.00 43.88 239 ASN A N 1
ATOM 1836 C CA . ASN A 1 239 ? 49.824 41.810 -37.201 1.00 43.88 239 ASN A CA 1
ATOM 1837 C C . ASN A 1 239 ? 48.705 41.355 -36.243 1.00 43.88 239 ASN A C 1
ATOM 1839 O O . ASN A 1 239 ? 48.871 40.421 -35.459 1.00 43.88 239 ASN A O 1
ATOM 1843 N N . ARG A 1 240 ? 47.534 41.994 -36.305 1.00 46.59 240 ARG A N 1
ATOM 1844 C CA . ARG A 1 240 ? 46.303 41.443 -35.720 1.00 46.59 240 ARG A CA 1
ATOM 1845 C C . ARG A 1 240 ? 45.251 41.326 -36.810 1.00 46.59 240 ARG A C 1
ATOM 1847 O O . ARG A 1 240 ? 44.746 42.320 -37.314 1.00 46.59 240 ARG A O 1
ATOM 1854 N N . SER A 1 241 ? 44.916 40.087 -37.166 1.00 47.84 241 SER A N 1
ATOM 1855 C CA . SER A 1 241 ? 43.750 39.769 -37.988 1.00 47.84 241 SER A CA 1
ATOM 1856 C C . SER A 1 241 ? 42.493 40.248 -37.260 1.00 47.84 241 SER A C 1
ATOM 1858 O O . SER A 1 241 ? 42.047 39.601 -36.314 1.00 47.84 241 SER A O 1
ATOM 1860 N N . GLN A 1 242 ? 41.954 41.399 -37.655 1.00 51.69 242 GLN A N 1
ATOM 1861 C CA . GLN A 1 242 ? 40.726 41.934 -37.080 1.00 51.69 242 GLN A CA 1
ATOM 1862 C C . GLN A 1 242 ? 39.538 41.266 -37.784 1.00 51.69 242 GLN A C 1
ATOM 1864 O O . GLN A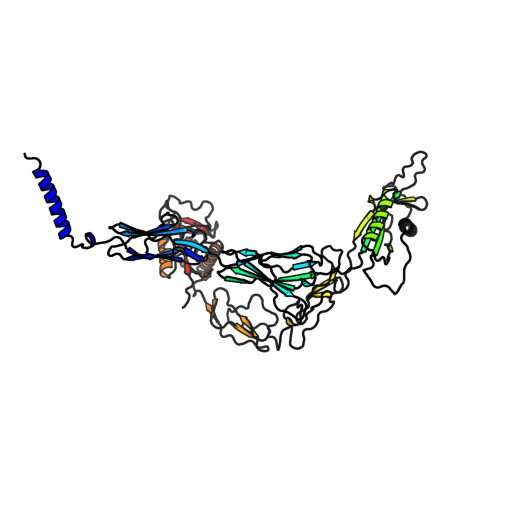 1 242 ? 39.260 41.514 -38.958 1.00 51.69 242 GLN A O 1
ATOM 1869 N N . CYS A 1 243 ? 38.878 40.345 -37.085 1.00 53.06 243 CYS A N 1
ATOM 1870 C CA . CYS A 1 243 ? 37.673 39.682 -37.571 1.00 53.06 243 CYS A CA 1
ATOM 1871 C C . CYS A 1 243 ? 36.499 40.644 -37.353 1.00 53.06 243 CYS A C 1
ATOM 1873 O O . CYS A 1 243 ? 36.066 40.860 -36.224 1.00 53.06 243 CYS A O 1
ATOM 1875 N N . ASN A 1 244 ? 36.063 41.311 -38.422 1.00 49.25 244 ASN A N 1
ATOM 1876 C CA . ASN A 1 244 ? 35.054 42.362 -38.350 1.00 49.25 244 ASN A CA 1
ATOM 1877 C C . ASN A 1 244 ? 33.663 41.752 -38.566 1.00 49.25 244 ASN A C 1
ATOM 1879 O O . ASN A 1 244 ? 33.402 41.211 -39.638 1.00 49.25 244 ASN A O 1
ATOM 1883 N N . GLY A 1 245 ? 32.769 41.866 -37.580 1.00 47.78 245 GLY A N 1
ATOM 1884 C CA . GLY A 1 245 ? 31.378 41.403 -37.694 1.00 47.78 245 GLY A CA 1
ATOM 1885 C C . GLY A 1 245 ? 30.490 42.263 -38.604 1.00 47.78 245 GLY A C 1
ATOM 1886 O O . GLY A 1 245 ? 29.402 41.832 -38.951 1.00 47.78 245 GLY A O 1
ATOM 1887 N N . ASN A 1 246 ? 30.945 43.452 -39.023 1.00 41.28 246 ASN A N 1
ATOM 1888 C CA . ASN A 1 246 ? 30.100 44.458 -39.687 1.00 41.28 246 ASN A CA 1
ATOM 1889 C C . ASN A 1 246 ? 30.715 45.065 -40.967 1.00 41.28 246 ASN A C 1
ATOM 1891 O O . ASN A 1 246 ? 30.512 46.241 -41.256 1.00 41.28 246 ASN A O 1
ATOM 1895 N N . ALA A 1 247 ? 31.473 44.296 -41.756 1.00 42.44 247 ALA A N 1
ATOM 1896 C CA . ALA A 1 247 ? 31.921 44.748 -43.079 1.00 42.44 247 ALA A CA 1
ATOM 1897 C C . ALA A 1 247 ? 31.111 44.055 -44.185 1.00 42.44 247 ALA A C 1
ATOM 1899 O O . ALA A 1 247 ? 31.387 42.914 -44.558 1.00 42.44 247 ALA A O 1
ATOM 1900 N N . SER A 1 248 ? 30.118 44.767 -44.720 1.00 40.69 248 SER A N 1
ATOM 1901 C CA . SER A 1 248 ? 29.254 44.369 -45.836 1.00 40.69 248 SER A CA 1
ATOM 1902 C C . SER A 1 248 ? 30.027 44.292 -47.161 1.00 40.69 248 SER A C 1
ATOM 1904 O O . SER A 1 248 ? 29.868 45.105 -48.067 1.00 40.69 248 SER A O 1
ATOM 1906 N N . ILE A 1 249 ? 30.880 43.279 -47.298 1.00 41.84 249 ILE A N 1
ATOM 1907 C CA . ILE A 1 249 ? 31.555 42.950 -48.555 1.00 41.84 249 ILE A CA 1
ATOM 1908 C C . ILE A 1 249 ? 30.886 41.704 -49.139 1.00 41.84 249 ILE A C 1
ATOM 1910 O O . ILE A 1 249 ? 31.113 40.589 -48.661 1.00 41.84 249 ILE A O 1
ATOM 1914 N N . LYS A 1 250 ? 30.079 41.915 -50.193 1.00 40.28 250 LYS A N 1
ATOM 1915 C CA . LYS A 1 250 ? 29.407 40.894 -51.022 1.00 40.28 250 LYS A CA 1
ATOM 1916 C C . LYS A 1 250 ? 30.422 40.032 -51.792 1.00 40.28 250 LYS A C 1
ATOM 1918 O O . LYS A 1 250 ? 30.540 40.125 -53.007 1.00 40.28 250 LYS A O 1
ATOM 1923 N N . TYR A 1 251 ? 31.166 39.190 -51.089 1.00 43.81 251 TYR A N 1
ATOM 1924 C CA . TYR A 1 251 ? 31.855 38.047 -51.686 1.00 43.81 251 TYR A CA 1
ATOM 1925 C C . TYR A 1 251 ? 31.111 36.794 -51.237 1.00 43.81 251 TYR A C 1
ATOM 1927 O O . TYR A 1 251 ? 31.190 36.429 -50.064 1.00 43.81 251 TYR A O 1
ATOM 1935 N N . GLN A 1 252 ? 30.374 36.166 -52.157 1.00 48.66 252 GLN A N 1
ATOM 1936 C CA . GLN A 1 252 ? 29.735 34.876 -51.911 1.00 48.66 252 GLN A CA 1
ATOM 1937 C C . GLN A 1 252 ? 30.825 33.832 -51.649 1.00 48.66 252 GLN A C 1
ATOM 1939 O O . GLN A 1 252 ? 31.639 33.525 -52.520 1.00 48.66 252 GLN A O 1
ATOM 1944 N N . VAL A 1 253 ? 30.859 33.315 -50.423 1.00 52.94 253 VAL A N 1
ATOM 1945 C CA . VAL A 1 253 ? 31.561 32.070 -50.114 1.00 52.94 253 VAL A CA 1
ATOM 1946 C C . VAL A 1 253 ? 30.686 30.956 -50.690 1.00 52.94 253 VAL A C 1
ATOM 1948 O O . VAL A 1 253 ? 29.581 30.725 -50.206 1.00 52.94 253 VAL A O 1
ATOM 1951 N N . ASP A 1 254 ? 31.127 30.352 -51.792 1.00 56.19 254 ASP A N 1
ATOM 1952 C CA . ASP A 1 254 ? 30.392 29.301 -52.500 1.00 56.19 254 ASP A CA 1
ATOM 1953 C C . ASP A 1 254 ? 30.526 27.930 -51.806 1.00 56.19 254 ASP A C 1
ATOM 1955 O O . ASP A 1 254 ? 31.319 27.737 -50.880 1.00 56.19 254 ASP A O 1
ATOM 1959 N N . SER A 1 255 ? 29.746 26.939 -52.252 1.00 57.34 255 SER A N 1
ATOM 1960 C CA . SER A 1 255 ? 29.806 25.575 -51.704 1.00 57.34 255 SER A CA 1
ATOM 1961 C C . SER A 1 255 ? 31.185 24.911 -51.859 1.00 57.34 255 SER A C 1
ATOM 1963 O O . SER A 1 255 ? 31.519 24.037 -51.060 1.00 57.34 255 SER A O 1
ATOM 1965 N N . ALA A 1 256 ? 32.001 25.338 -52.831 1.00 62.50 256 ALA A N 1
ATOM 1966 C CA . ALA A 1 256 ? 33.345 24.805 -53.060 1.00 62.50 256 ALA A CA 1
ATOM 1967 C C . ALA A 1 256 ? 34.336 25.251 -51.972 1.00 62.50 256 ALA A C 1
ATOM 1969 O O . ALA A 1 256 ? 35.166 24.459 -51.524 1.00 62.50 256 ALA A O 1
ATOM 1970 N N . ALA A 1 257 ? 34.212 26.489 -51.482 1.00 61.19 257 ALA A N 1
ATOM 1971 C CA . ALA A 1 257 ? 34.984 26.974 -50.341 1.00 61.19 257 ALA A CA 1
ATOM 1972 C C . ALA A 1 257 ? 34.708 26.149 -49.074 1.00 61.19 257 ALA A C 1
ATOM 1974 O O . ALA A 1 257 ? 35.635 25.752 -48.367 1.00 61.19 257 ALA A O 1
ATOM 1975 N N . PHE A 1 258 ? 33.435 25.845 -48.809 1.00 61.44 258 PHE A N 1
ATOM 1976 C CA . PHE A 1 258 ? 33.030 25.004 -47.682 1.00 61.44 258 PHE A CA 1
ATOM 1977 C C . PHE A 1 258 ? 33.559 23.575 -47.790 1.00 61.44 258 PHE A C 1
ATOM 1979 O O . PHE A 1 258 ? 34.030 23.022 -46.795 1.00 61.44 258 PHE A O 1
ATOM 1986 N N . GLU A 1 259 ? 33.509 22.980 -48.981 1.00 63.72 259 GLU A N 1
ATOM 1987 C CA . GLU A 1 259 ? 34.049 21.645 -49.242 1.00 63.72 259 GLU A CA 1
ATOM 1988 C C . GLU A 1 259 ? 35.565 21.590 -49.015 1.00 63.72 259 GLU A C 1
ATOM 1990 O O . GLU A 1 259 ? 36.046 20.698 -48.314 1.00 63.72 259 GLU A O 1
ATOM 1995 N N . TYR A 1 260 ? 36.299 22.596 -49.494 1.00 69.88 260 TYR A N 1
ATOM 1996 C CA . TYR A 1 260 ? 37.736 22.731 -49.264 1.00 69.88 260 TYR A CA 1
ATOM 1997 C C . TYR A 1 260 ? 38.091 22.871 -47.778 1.00 69.88 260 TYR A C 1
ATOM 1999 O O . TYR A 1 260 ? 38.980 22.177 -47.283 1.00 69.88 260 TYR A O 1
ATOM 2007 N N . ILE A 1 261 ? 37.392 23.747 -47.049 1.00 65.38 261 ILE A N 1
ATOM 2008 C CA . ILE A 1 261 ? 37.608 23.944 -45.607 1.00 65.38 261 ILE A CA 1
ATOM 2009 C C . ILE A 1 261 ? 37.339 22.640 -44.860 1.00 65.38 261 ILE A C 1
ATOM 2011 O O . ILE A 1 261 ? 38.174 22.191 -44.079 1.00 65.38 261 ILE A O 1
ATOM 2015 N N . THR A 1 262 ? 36.213 21.995 -45.162 1.00 64.88 262 THR A N 1
ATOM 2016 C CA . THR A 1 262 ? 35.815 20.716 -44.569 1.00 64.88 262 THR A CA 1
ATOM 2017 C C . THR A 1 262 ? 36.877 19.639 -44.818 1.00 64.88 262 THR A C 1
ATOM 2019 O O . THR A 1 262 ? 37.287 18.953 -43.884 1.00 64.88 262 THR A O 1
ATOM 2022 N N . GLN A 1 263 ? 37.396 19.523 -46.043 1.00 69.31 263 GLN A N 1
ATOM 2023 C CA . GLN A 1 263 ? 38.466 18.581 -46.376 1.00 69.31 263 GLN A CA 1
ATOM 2024 C C . GLN A 1 263 ? 39.768 18.890 -45.621 1.00 69.31 263 GLN A C 1
ATOM 2026 O O . GLN A 1 263 ? 40.357 17.996 -45.015 1.00 69.31 263 GLN A O 1
ATOM 2031 N N . LYS A 1 264 ? 40.195 20.158 -45.585 1.00 70.31 264 LYS A N 1
ATOM 2032 C CA . LYS A 1 264 ? 41.401 20.583 -44.854 1.00 70.31 264 LYS A CA 1
ATOM 2033 C C . LYS A 1 264 ? 41.288 20.345 -43.350 1.00 70.31 264 LYS A C 1
ATOM 2035 O O . LYS A 1 264 ? 42.286 20.031 -42.701 1.00 70.31 264 LYS A O 1
ATOM 2040 N N . MET A 1 265 ? 40.084 20.458 -42.796 1.00 66.88 265 MET A N 1
ATOM 2041 C CA . MET A 1 265 ? 39.797 20.091 -41.410 1.00 66.88 265 MET A CA 1
ATOM 2042 C C . MET A 1 265 ? 39.971 18.588 -41.187 1.00 66.88 265 MET A C 1
ATOM 2044 O O . MET A 1 265 ? 40.684 18.200 -40.261 1.00 66.88 265 MET A O 1
ATOM 2048 N N . PHE A 1 266 ? 39.383 17.743 -42.042 1.00 65.31 266 PHE A N 1
ATOM 2049 C CA . PHE A 1 266 ? 39.546 16.285 -41.968 1.00 65.31 266 PHE A CA 1
ATOM 2050 C C . PHE A 1 266 ? 41.017 15.852 -42.076 1.00 65.31 266 PHE A C 1
ATOM 2052 O O . PHE A 1 266 ? 41.478 15.044 -41.267 1.00 65.31 266 PHE A O 1
ATOM 2059 N N . GLU A 1 267 ? 41.780 16.457 -42.991 1.00 69.50 267 GLU A N 1
ATOM 2060 C CA . GLU A 1 267 ? 43.223 16.225 -43.148 1.00 69.50 267 GLU A CA 1
ATOM 2061 C C . GLU A 1 267 ? 44.012 16.609 -41.885 1.00 69.50 267 GLU A C 1
ATOM 2063 O O . GLU A 1 267 ? 44.835 15.829 -41.400 1.00 69.50 267 GLU A O 1
ATOM 2068 N N . ARG A 1 268 ? 43.736 17.783 -41.297 1.00 66.81 268 ARG A N 1
ATOM 2069 C CA . ARG A 1 268 ? 44.426 18.257 -40.083 1.00 66.81 268 ARG A CA 1
ATOM 2070 C C . ARG A 1 268 ? 44.092 17.412 -38.852 1.00 66.81 268 ARG A C 1
ATOM 2072 O O . ARG A 1 268 ? 44.945 17.224 -37.989 1.00 66.81 268 ARG A O 1
ATOM 2079 N N . MET A 1 269 ? 42.889 16.842 -38.805 1.00 60.22 269 MET A N 1
ATOM 2080 C CA . MET A 1 269 ? 42.480 15.858 -37.798 1.00 60.22 269 MET A CA 1
ATOM 2081 C C . MET A 1 269 ? 43.061 14.452 -38.046 1.00 60.22 269 MET A C 1
ATOM 2083 O O . MET A 1 269 ? 42.916 13.583 -37.186 1.00 60.22 269 MET A O 1
ATOM 2087 N N . ARG A 1 270 ? 43.738 14.225 -39.186 1.00 61.50 270 ARG A N 1
ATOM 2088 C CA . ARG A 1 270 ? 44.212 12.912 -39.665 1.00 61.50 270 ARG A CA 1
ATOM 2089 C C . ARG A 1 270 ? 43.096 11.868 -39.721 1.00 61.50 270 ARG A C 1
ATOM 2091 O O . ARG A 1 270 ? 43.286 10.720 -39.317 1.00 61.50 270 ARG A O 1
ATOM 2098 N N . TRP A 1 271 ? 41.923 12.272 -40.196 1.00 56.91 271 TRP A N 1
ATOM 2099 C CA . TRP A 1 271 ? 40.806 11.359 -40.397 1.00 56.91 271 TRP A CA 1
ATOM 2100 C C . TRP A 1 271 ? 40.779 10.860 -41.845 1.00 56.91 271 TRP A C 1
ATOM 2102 O O . TRP A 1 271 ? 40.803 11.693 -42.752 1.00 56.91 271 TRP A O 1
ATOM 2112 N N . PRO A 1 272 ? 40.726 9.539 -42.094 1.00 48.06 272 PRO A N 1
ATOM 2113 C CA . PRO A 1 272 ? 40.637 9.027 -43.455 1.00 48.06 272 PRO A CA 1
ATOM 2114 C C . PRO A 1 272 ? 39.264 9.371 -44.053 1.00 48.06 272 PRO A C 1
ATOM 2116 O O . PRO A 1 272 ? 38.234 9.192 -43.401 1.00 48.06 272 PRO A O 1
ATOM 2119 N N . VAL A 1 273 ? 39.265 9.893 -45.285 1.00 46.75 273 VAL A N 1
ATOM 2120 C CA . VAL A 1 273 ? 38.072 10.353 -46.034 1.00 46.75 273 VAL A CA 1
ATOM 2121 C C . VAL A 1 273 ? 37.483 9.229 -46.912 1.00 46.75 273 VAL A C 1
ATOM 2123 O O . VAL A 1 273 ? 36.529 9.435 -47.657 1.00 46.75 273 VAL A O 1
ATOM 2126 N N . GLU A 1 274 ? 38.039 8.021 -46.839 1.00 43.38 274 GLU A N 1
ATOM 2127 C CA . GLU A 1 274 ? 37.669 6.893 -47.694 1.00 43.38 274 GLU A CA 1
ATOM 2128 C C . GLU A 1 274 ? 36.255 6.379 -47.385 1.00 43.38 274 GLU A C 1
ATOM 2130 O O . GLU A 1 274 ? 35.914 6.043 -46.250 1.00 43.38 274 GLU A O 1
ATOM 2135 N N . LYS A 1 275 ? 35.424 6.316 -48.430 1.00 37.59 275 LYS A N 1
ATOM 2136 C CA . LYS A 1 275 ? 34.108 5.679 -48.414 1.00 37.59 275 LYS A CA 1
ATOM 2137 C C . LYS A 1 275 ? 34.346 4.175 -48.565 1.00 37.59 275 LYS A C 1
ATOM 2139 O O . LYS A 1 275 ? 34.732 3.729 -49.639 1.00 37.59 275 LYS A O 1
ATOM 2144 N N . ILE A 1 276 ? 34.188 3.412 -47.489 1.00 34.41 276 ILE A N 1
ATOM 2145 C CA . ILE A 1 276 ? 34.415 1.964 -47.516 1.00 34.41 276 ILE A CA 1
ATOM 2146 C C . ILE A 1 276 ? 33.094 1.269 -47.871 1.00 34.41 276 ILE A C 1
ATOM 2148 O O . ILE A 1 276 ? 32.170 1.244 -47.061 1.00 34.41 276 ILE A O 1
ATOM 2152 N N . GLU A 1 277 ? 33.008 0.709 -49.079 1.00 36.34 277 GLU A N 1
ATOM 2153 C CA . GLU A 1 277 ? 32.083 -0.383 -49.407 1.00 36.34 277 GLU A CA 1
ATOM 2154 C C . GLU A 1 277 ? 32.787 -1.693 -49.028 1.00 36.34 277 GLU A C 1
ATOM 2156 O O . GLU A 1 277 ? 33.782 -2.071 -49.640 1.00 36.34 277 GLU A O 1
ATOM 2161 N N . SER A 1 278 ? 32.344 -2.356 -47.960 1.00 34.81 278 SER A N 1
ATOM 2162 C CA . SER A 1 278 ? 32.855 -3.675 -47.571 1.00 34.81 278 SER A CA 1
ATOM 2163 C C . SER A 1 278 ? 31.743 -4.480 -46.904 1.00 34.81 278 SER A C 1
ATOM 2165 O O . SER A 1 278 ? 31.190 -4.062 -45.889 1.00 34.81 278 SER A O 1
ATOM 2167 N N . GLU A 1 279 ? 31.416 -5.627 -47.501 1.00 33.34 279 GLU A N 1
ATOM 2168 C CA . GLU A 1 279 ? 30.305 -6.520 -47.137 1.00 33.34 279 GLU A CA 1
ATOM 2169 C C . GLU A 1 279 ? 30.596 -7.465 -45.953 1.00 33.34 279 GLU A C 1
ATOM 2171 O O . GLU A 1 279 ? 29.803 -8.361 -45.697 1.00 33.34 279 GLU A O 1
ATOM 2176 N N . HIS A 1 280 ? 31.717 -7.341 -45.234 1.00 32.69 280 HIS A N 1
ATOM 2177 C CA . HIS A 1 280 ? 32.142 -8.401 -44.299 1.00 32.69 280 HIS A CA 1
ATOM 2178 C C . HIS A 1 280 ? 32.591 -7.898 -42.917 1.00 32.69 280 HIS A C 1
ATOM 2180 O O . HIS A 1 280 ? 33.720 -8.153 -42.506 1.00 32.69 280 HIS A O 1
ATOM 2186 N N . TYR A 1 281 ? 31.714 -7.220 -42.165 1.00 29.69 281 TYR A N 1
ATOM 2187 C CA . TYR A 1 281 ? 31.930 -6.978 -40.726 1.00 29.69 281 TYR A CA 1
ATOM 2188 C C . TYR A 1 281 ? 30.606 -6.840 -39.941 1.00 29.69 281 TYR A C 1
ATOM 2190 O O . TYR A 1 281 ? 29.779 -5.993 -40.270 1.00 29.69 281 TYR A O 1
ATOM 2198 N N . GLU A 1 282 ? 30.435 -7.615 -38.861 1.00 36.00 282 GLU A N 1
ATOM 2199 C CA . GLU A 1 282 ? 29.280 -7.575 -37.934 1.00 36.00 282 GLU A CA 1
ATOM 2200 C C . GLU A 1 282 ? 29.714 -7.301 -36.462 1.00 36.00 282 GLU A C 1
ATOM 2202 O O . GLU A 1 282 ? 30.851 -7.607 -36.099 1.00 36.00 282 GLU A O 1
ATOM 2207 N N . PRO A 1 283 ? 28.881 -6.653 -35.608 1.00 39.81 283 PRO A N 1
ATOM 2208 C CA . PRO A 1 283 ? 29.179 -5.286 -35.147 1.00 39.81 283 PRO A CA 1
ATOM 2209 C C . PRO A 1 283 ? 28.995 -4.994 -33.631 1.00 39.81 283 PRO A C 1
ATOM 2211 O O . PRO A 1 283 ? 28.107 -5.515 -32.964 1.00 39.81 283 PRO A O 1
ATOM 2214 N N . PHE A 1 284 ? 29.745 -4.010 -33.113 1.00 35.88 284 PHE A N 1
ATOM 2215 C CA . PHE A 1 284 ? 29.192 -2.982 -32.208 1.00 35.88 284 PHE A CA 1
ATOM 2216 C C . PHE A 1 284 ? 28.786 -1.797 -33.102 1.00 35.88 284 PHE A C 1
ATOM 2218 O O . PHE A 1 284 ? 29.404 -1.604 -34.149 1.00 35.88 284 PHE A O 1
ATOM 2225 N N . PRO A 1 285 ? 27.763 -1.001 -32.763 1.00 46.84 285 PRO A N 1
ATOM 2226 C CA . PRO A 1 285 ? 27.177 -0.051 -33.692 1.00 46.84 285 PRO A CA 1
ATOM 2227 C C . PRO A 1 285 ? 28.207 0.963 -34.199 1.00 46.84 285 PRO A C 1
ATOM 2229 O O . PRO A 1 285 ? 28.926 1.604 -33.429 1.00 46.84 285 PRO A O 1
ATOM 2232 N N . ASN A 1 286 ? 28.229 1.138 -35.514 1.00 49.03 286 ASN A N 1
ATOM 2233 C CA . ASN A 1 286 ? 29.006 2.164 -36.197 1.00 49.03 286 ASN A CA 1
ATOM 2234 C C . ASN A 1 286 ? 28.714 3.529 -35.560 1.00 49.03 286 ASN A C 1
ATOM 2236 O O . ASN A 1 286 ? 27.580 3.963 -35.602 1.00 49.03 286 ASN A O 1
ATOM 2240 N N . ALA A 1 287 ? 29.665 4.233 -34.950 1.00 45.31 287 ALA A N 1
ATOM 2241 C CA . ALA A 1 287 ? 29.407 5.612 -34.521 1.00 45.31 287 ALA A CA 1
ATOM 2242 C C . ALA A 1 287 ? 29.432 6.536 -35.746 1.00 45.31 287 ALA A C 1
ATOM 2244 O O . ALA A 1 287 ? 30.388 6.496 -36.517 1.00 45.31 287 ALA A O 1
ATOM 2245 N N . SER A 1 288 ? 28.426 7.396 -35.926 1.00 50.81 288 SER A N 1
ATOM 2246 C CA . SER A 1 288 ? 28.467 8.411 -36.987 1.00 50.81 288 SER A CA 1
ATOM 2247 C C . SER A 1 288 ? 28.857 9.747 -36.376 1.00 50.81 288 SER A C 1
ATOM 2249 O O . SER A 1 288 ? 28.134 10.246 -35.507 1.00 50.81 288 SER A O 1
ATOM 2251 N N . VAL A 1 289 ? 29.943 10.357 -36.847 1.00 50.62 289 VAL A N 1
ATOM 2252 C CA . VAL A 1 289 ? 30.252 11.744 -36.496 1.00 50.62 289 VAL A CA 1
ATOM 2253 C C . VAL A 1 289 ? 29.892 12.632 -37.680 1.00 50.62 289 VAL A C 1
ATOM 2255 O O . VAL A 1 289 ? 30.414 12.480 -38.781 1.00 50.62 289 VAL A O 1
ATOM 2258 N N . SER A 1 290 ? 28.939 13.533 -37.468 1.00 52.34 290 SER A N 1
ATOM 2259 C CA . SER A 1 290 ? 28.503 14.496 -38.477 1.00 52.34 290 SER A CA 1
ATOM 2260 C C . SER A 1 290 ? 29.188 15.830 -38.232 1.00 52.34 290 SER A C 1
ATOM 2262 O O . SER A 1 290 ? 29.113 16.361 -37.124 1.00 52.34 290 SER A O 1
ATOM 2264 N N . PHE A 1 291 ? 29.822 16.376 -39.267 1.00 54.22 291 PHE A N 1
ATOM 2265 C CA . PHE A 1 291 ? 30.427 17.702 -39.212 1.00 54.22 291 PHE A CA 1
ATOM 2266 C C . PHE A 1 291 ? 29.486 18.711 -39.839 1.00 54.22 291 PHE A C 1
ATOM 2268 O O . PHE A 1 291 ? 29.023 18.531 -40.970 1.00 54.22 291 PHE A O 1
ATOM 2275 N N . VAL A 1 292 ? 29.199 19.766 -39.083 1.00 56.62 292 VAL A N 1
ATOM 2276 C CA . VAL A 1 292 ? 28.377 20.879 -39.553 1.00 56.62 292 VAL A CA 1
ATOM 2277 C C . VAL A 1 292 ? 29.180 22.161 -39.407 1.00 56.62 292 VAL A C 1
ATOM 2279 O O . VAL A 1 292 ? 29.460 22.615 -38.299 1.00 56.62 292 VAL A O 1
ATOM 2282 N N . VAL A 1 293 ? 29.581 22.733 -40.535 1.00 57.72 293 VAL A N 1
ATOM 2283 C CA . VAL A 1 293 ? 30.320 23.994 -40.565 1.00 57.72 293 VAL A CA 1
ATOM 2284 C C . VAL A 1 293 ? 29.315 25.133 -40.713 1.00 57.72 293 VAL A C 1
ATOM 2286 O O . VAL A 1 293 ? 28.660 25.242 -41.749 1.00 57.72 293 VAL A O 1
ATOM 2289 N N . ASN A 1 294 ? 29.203 25.970 -39.682 1.00 55.44 294 ASN A N 1
ATOM 2290 C CA . ASN A 1 294 ? 28.261 27.089 -39.634 1.00 55.44 294 ASN A CA 1
ATOM 2291 C C . ASN A 1 294 ? 29.004 28.408 -39.874 1.00 55.44 294 ASN A C 1
ATOM 2293 O O . ASN A 1 294 ? 30.025 28.663 -39.240 1.00 55.44 294 ASN A O 1
ATOM 2297 N N . GLY A 1 295 ? 28.509 29.247 -40.783 1.00 55.97 295 GLY A N 1
ATOM 2298 C CA . GLY A 1 295 ? 29.016 30.610 -40.970 1.00 55.97 295 GLY A CA 1
ATOM 2299 C C . GLY A 1 295 ? 28.319 31.589 -40.024 1.00 55.97 295 GLY A C 1
ATOM 2300 O O . GLY A 1 295 ? 27.120 31.465 -39.802 1.00 55.97 295 GLY A O 1
ATOM 2301 N N . ASP A 1 296 ? 29.055 32.558 -39.477 1.00 48.88 296 ASP A N 1
ATOM 2302 C CA . ASP A 1 296 ? 28.519 33.572 -38.542 1.00 48.88 296 ASP A CA 1
ATOM 2303 C C . ASP A 1 296 ? 27.859 34.785 -39.249 1.00 48.88 296 ASP A C 1
ATOM 2305 O O . ASP A 1 296 ? 27.431 35.734 -38.600 1.00 48.88 296 ASP A O 1
ATOM 2309 N N . ASP A 1 297 ? 27.784 34.783 -40.586 1.00 51.91 297 ASP A N 1
ATOM 2310 C CA . ASP A 1 297 ? 27.238 35.875 -41.407 1.00 51.91 297 ASP A CA 1
ATOM 2311 C C . ASP A 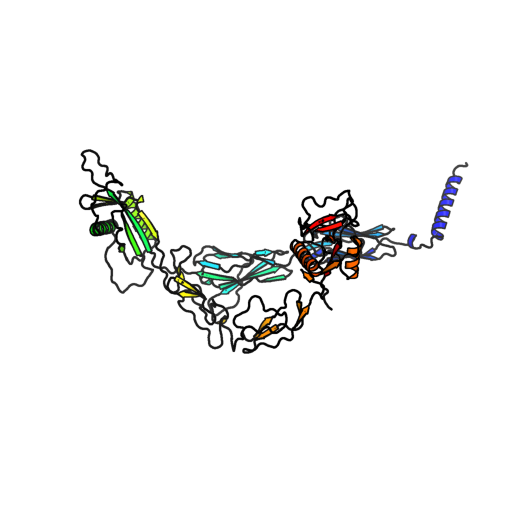1 297 ? 25.994 35.391 -42.173 1.00 51.91 297 ASP A C 1
ATOM 2313 O O . ASP A 1 297 ? 26.054 34.403 -42.903 1.00 51.91 297 ASP A O 1
ATOM 2317 N N . SER A 1 298 ? 24.877 36.118 -42.037 1.00 44.88 298 SER A N 1
ATOM 2318 C CA . SER A 1 298 ? 23.582 35.855 -42.696 1.00 44.88 298 SER A CA 1
ATOM 2319 C C . SER A 1 298 ? 23.632 35.761 -44.231 1.00 44.88 298 SER A C 1
ATOM 2321 O O . SER A 1 298 ? 22.702 35.249 -44.851 1.00 44.88 298 SER A O 1
ATOM 2323 N N . SER A 1 299 ? 24.707 36.254 -44.855 1.00 46.31 299 SER A N 1
ATOM 2324 C CA . SER A 1 299 ? 24.953 36.167 -46.299 1.00 46.31 299 SER A CA 1
ATOM 2325 C C . SER A 1 299 ? 25.673 34.884 -46.738 1.00 46.31 299 SER A C 1
ATOM 2327 O O . SER A 1 299 ? 25.821 34.638 -47.939 1.00 46.31 299 SER A O 1
ATOM 2329 N N . ILE A 1 300 ? 26.118 34.063 -45.783 1.00 46.22 300 ILE A N 1
ATOM 2330 C CA . ILE A 1 300 ? 26.792 32.791 -46.018 1.00 46.22 300 ILE A CA 1
ATOM 2331 C C . ILE A 1 300 ? 25.761 31.666 -45.829 1.00 46.22 300 ILE A C 1
ATOM 2333 O O . ILE A 1 300 ? 25.284 31.468 -44.713 1.00 46.22 300 ILE A O 1
ATOM 2337 N N . PRO A 1 301 ? 25.396 30.914 -46.883 1.00 47.34 301 PRO A N 1
ATOM 2338 C CA . PRO A 1 301 ? 24.473 29.793 -46.731 1.00 47.34 301 PRO A CA 1
ATOM 2339 C C . PRO A 1 301 ? 25.065 28.728 -45.796 1.00 47.34 301 PRO A C 1
ATOM 2341 O O . PRO A 1 301 ? 26.266 28.454 -45.858 1.00 47.34 301 PRO A O 1
ATOM 2344 N N . GLU A 1 302 ? 24.227 28.119 -44.945 1.00 49.84 302 GLU A N 1
ATOM 2345 C CA . GLU A 1 302 ? 24.634 26.986 -44.104 1.00 49.84 302 GLU A CA 1
ATOM 2346 C C . GLU A 1 302 ? 25.316 25.911 -44.964 1.00 49.84 302 GLU A C 1
ATOM 2348 O O . GLU A 1 302 ? 24.804 25.500 -46.013 1.00 49.84 302 GLU A O 1
ATOM 2353 N N . GLY A 1 303 ? 26.498 25.461 -44.536 1.00 52.59 303 GLY A N 1
ATOM 2354 C CA . GLY A 1 303 ? 27.219 24.404 -45.234 1.00 52.59 303 GLY A CA 1
ATOM 2355 C C . GLY A 1 303 ? 26.394 23.113 -45.290 1.00 52.59 303 GLY A C 1
ATOM 2356 O O . GLY A 1 303 ? 25.671 22.769 -44.354 1.00 52.59 303 GLY A O 1
ATOM 2357 N N . LYS A 1 304 ? 26.518 22.340 -46.379 1.00 47.81 304 LYS A N 1
ATOM 2358 C CA . LYS A 1 304 ? 25.914 20.998 -46.453 1.00 47.81 304 LYS A CA 1
ATOM 2359 C C . LYS A 1 304 ? 26.524 20.094 -45.376 1.00 47.81 304 LYS A C 1
ATOM 2361 O O . LYS A 1 304 ? 27.746 19.983 -45.285 1.00 47.81 304 LYS A O 1
ATOM 2366 N N . ARG A 1 305 ? 25.674 19.392 -44.614 1.00 50.69 305 ARG A N 1
ATOM 2367 C CA . ARG A 1 305 ? 26.091 18.348 -43.662 1.00 50.69 305 ARG A CA 1
ATOM 2368 C C . ARG A 1 305 ? 26.987 17.334 -44.380 1.00 50.69 305 ARG A C 1
ATOM 2370 O O . ARG A 1 305 ? 26.522 16.651 -45.292 1.00 50.69 305 ARG A O 1
ATOM 2377 N N . ARG A 1 306 ? 28.243 17.196 -43.946 1.00 49.34 306 ARG A N 1
ATOM 2378 C CA . ARG A 1 306 ? 29.070 16.041 -44.318 1.00 49.34 306 ARG A CA 1
ATOM 2379 C C . ARG A 1 306 ? 29.007 15.019 -43.197 1.00 49.34 306 ARG A C 1
ATOM 2381 O O . ARG A 1 306 ? 29.542 15.219 -42.107 1.00 49.34 306 ARG A O 1
ATOM 2388 N N . GLU A 1 307 ? 28.305 13.928 -43.474 1.00 45.41 307 GLU A N 1
ATOM 2389 C CA . GLU A 1 307 ? 28.311 12.750 -42.618 1.00 45.41 307 GLU A CA 1
ATOM 2390 C C . GLU A 1 307 ? 29.554 11.927 -42.976 1.00 45.41 307 GLU A C 1
ATOM 2392 O O . GLU A 1 307 ? 29.642 11.363 -44.065 1.00 45.41 307 GLU A O 1
ATOM 2397 N N . ALA A 1 308 ? 30.539 11.893 -42.078 1.00 43.59 308 ALA A N 1
ATOM 2398 C CA . ALA A 1 308 ? 31.621 10.927 -42.172 1.00 43.59 308 ALA A CA 1
ATOM 2399 C C . ALA A 1 308 ? 31.124 9.630 -41.517 1.00 43.59 308 ALA A C 1
ATOM 2401 O O . ALA A 1 308 ? 31.128 9.484 -40.292 1.00 43.59 308 ALA A O 1
ATOM 2402 N N . LEU A 1 309 ? 30.631 8.704 -42.340 1.00 39.38 309 LEU A N 1
ATOM 2403 C CA . LEU A 1 309 ? 30.408 7.320 -41.934 1.00 39.38 309 LEU A CA 1
ATOM 2404 C C . LEU A 1 309 ? 31.769 6.645 -41.921 1.00 39.38 309 LEU A C 1
ATOM 2406 O O . LEU A 1 309 ? 32.286 6.263 -42.963 1.00 39.38 309 LEU A O 1
ATOM 2410 N N . ASN A 1 310 ? 32.371 6.544 -40.746 1.00 39.44 310 ASN A N 1
ATOM 2411 C CA . ASN A 1 310 ? 33.552 5.724 -40.585 1.00 39.44 310 ASN A CA 1
ATOM 2412 C C . ASN A 1 310 ? 33.185 4.586 -39.635 1.00 39.44 310 ASN A C 1
ATOM 2414 O O . ASN A 1 310 ? 32.706 4.838 -38.527 1.00 39.44 310 ASN A O 1
ATOM 2418 N N . SER A 1 311 ? 33.363 3.341 -40.079 1.00 38.56 311 SER A N 1
ATOM 2419 C CA . SER A 1 311 ? 33.174 2.135 -39.271 1.00 38.56 311 SER A CA 1
ATOM 2420 C C . SER A 1 311 ? 34.316 2.014 -38.261 1.00 38.56 311 SER A C 1
ATOM 2422 O O . SER A 1 311 ? 35.089 1.058 -38.249 1.00 38.56 311 SER A O 1
ATOM 2424 N N . PHE A 1 312 ? 34.475 3.013 -37.400 1.00 42.09 312 PHE A N 1
ATOM 2425 C CA . PHE A 1 312 ? 35.289 2.831 -36.222 1.00 42.09 312 PHE A CA 1
ATOM 2426 C C . PHE A 1 312 ? 34.457 2.026 -35.229 1.00 42.09 312 PHE A C 1
ATOM 2428 O O . PHE A 1 312 ? 33.491 2.534 -34.658 1.00 42.09 312 PHE A O 1
ATOM 2435 N N . ALA A 1 313 ? 34.898 0.806 -34.938 1.00 39.88 313 ALA A N 1
ATOM 2436 C CA . ALA A 1 313 ? 34.680 0.213 -33.629 1.00 39.88 313 ALA A CA 1
ATOM 2437 C C . ALA A 1 313 ? 35.372 1.120 -32.585 1.00 39.88 313 ALA A C 1
ATOM 2439 O O . ALA A 1 313 ? 36.523 0.903 -32.195 1.00 39.88 313 ALA A O 1
ATOM 2440 N N . LEU A 1 314 ? 34.738 2.236 -32.210 1.00 41.69 314 LEU A N 1
ATOM 2441 C CA . LEU A 1 314 ? 35.283 3.162 -31.222 1.00 41.69 314 LEU A CA 1
ATOM 2442 C C . LEU A 1 314 ? 35.164 2.504 -29.854 1.00 41.69 314 LEU A C 1
ATOM 2444 O O . LEU A 1 314 ? 34.127 2.575 -29.201 1.00 41.69 314 LEU A O 1
ATOM 2448 N N . SER A 1 315 ? 36.263 1.937 -29.360 1.00 43.66 315 SER A N 1
ATOM 2449 C CA . SER A 1 315 ? 36.426 1.873 -27.912 1.00 43.66 315 SER A CA 1
ATOM 2450 C C . SER A 1 315 ? 36.324 3.306 -27.364 1.00 43.66 315 SER A C 1
ATOM 2452 O O . SER A 1 315 ? 36.874 4.238 -27.967 1.00 43.66 315 SER A O 1
ATOM 2454 N N . ARG A 1 316 ? 35.639 3.503 -26.221 1.00 46.00 316 ARG A N 1
ATOM 2455 C CA . ARG A 1 316 ? 35.475 4.823 -25.553 1.00 46.00 316 ARG A CA 1
ATOM 2456 C C . ARG A 1 316 ? 36.791 5.625 -25.505 1.00 46.00 316 ARG A C 1
ATOM 2458 O O . ARG A 1 316 ? 36.798 6.845 -25.642 1.00 46.00 316 ARG A O 1
ATOM 2465 N N . ARG A 1 317 ? 37.919 4.914 -25.396 1.00 41.88 317 ARG A N 1
ATOM 2466 C CA . ARG A 1 317 ? 39.290 5.436 -25.337 1.00 41.88 317 ARG A CA 1
ATOM 2467 C C . ARG A 1 317 ? 39.767 6.112 -26.635 1.00 41.88 317 ARG A C 1
ATOM 2469 O O . ARG A 1 317 ? 40.452 7.126 -26.560 1.00 41.88 317 ARG A O 1
ATOM 2476 N N . ARG A 1 318 ? 39.418 5.598 -27.824 1.00 47.72 318 ARG A N 1
ATOM 2477 C CA . ARG A 1 318 ? 39.843 6.196 -29.111 1.00 47.72 318 ARG A CA 1
ATOM 2478 C C . ARG A 1 318 ? 39.050 7.455 -29.459 1.00 47.72 318 ARG A C 1
ATOM 2480 O O . ARG A 1 318 ? 39.650 8.422 -29.917 1.00 47.72 318 ARG A O 1
ATOM 2487 N N . MET A 1 319 ? 37.744 7.472 -29.182 1.00 52.31 319 MET A N 1
ATOM 2488 C CA . MET A 1 319 ? 36.896 8.650 -29.409 1.00 52.31 319 MET A CA 1
ATOM 2489 C C . MET A 1 319 ? 37.341 9.828 -28.535 1.00 52.31 319 MET A C 1
ATOM 2491 O O . MET A 1 319 ? 37.555 10.923 -29.050 1.00 52.31 319 MET A O 1
ATOM 2495 N N . GLY A 1 320 ? 37.573 9.578 -27.240 1.00 53.31 320 GLY A N 1
ATOM 2496 C CA . GLY A 1 320 ? 38.106 10.586 -26.323 1.00 53.31 320 GLY A CA 1
ATOM 2497 C C . GLY A 1 320 ? 39.445 11.159 -26.795 1.00 53.31 320 GLY A C 1
ATOM 2498 O O . GLY A 1 320 ? 39.631 12.370 -26.769 1.00 53.31 320 GLY A O 1
ATOM 2499 N N . ASN A 1 321 ? 40.349 10.323 -27.318 1.00 56.31 321 ASN A N 1
ATOM 2500 C CA . ASN A 1 321 ? 41.640 10.780 -27.840 1.00 56.31 321 ASN A CA 1
ATOM 2501 C C . ASN A 1 321 ? 41.512 11.644 -29.107 1.00 56.31 321 ASN A C 1
ATOM 2503 O O . ASN A 1 321 ? 42.222 12.641 -29.225 1.00 56.31 321 ASN A O 1
ATOM 2507 N N . SER A 1 322 ? 40.624 11.297 -30.044 1.00 57.50 322 SER A N 1
ATOM 2508 C CA . SER A 1 322 ? 40.400 12.093 -31.263 1.00 57.50 322 SER A CA 1
ATOM 2509 C C . SER A 1 322 ? 39.716 13.429 -30.964 1.00 57.50 322 SER A C 1
ATOM 2511 O O . SER A 1 322 ? 40.146 14.459 -31.477 1.00 57.50 322 SER A O 1
ATOM 2513 N N . LEU A 1 323 ? 38.710 13.436 -30.081 1.00 61.66 323 LEU A N 1
ATOM 2514 C CA . LEU A 1 323 ? 38.049 14.662 -29.621 1.00 61.66 323 LEU A CA 1
ATOM 2515 C C . LEU A 1 323 ? 39.006 15.560 -28.832 1.00 61.66 323 LEU A C 1
ATOM 2517 O O . LEU A 1 323 ? 39.036 16.767 -29.055 1.00 61.66 323 LEU A O 1
ATOM 2521 N N . LYS A 1 324 ? 39.847 14.971 -27.972 1.00 64.75 324 LYS A N 1
ATOM 2522 C CA . LYS A 1 324 ? 40.894 15.695 -27.243 1.00 64.75 324 LYS A CA 1
ATOM 2523 C C . LYS A 1 324 ? 41.903 16.334 -28.198 1.00 64.75 324 LYS A C 1
ATOM 2525 O O . LYS A 1 324 ? 42.246 17.489 -28.008 1.00 64.75 324 LYS A O 1
ATOM 2530 N N . ARG A 1 325 ? 42.324 15.633 -29.258 1.00 66.44 325 ARG A N 1
ATOM 2531 C CA . ARG A 1 325 ? 43.204 16.198 -30.301 1.00 66.44 325 ARG A CA 1
ATOM 2532 C C . ARG A 1 325 ? 42.547 17.340 -31.074 1.00 66.44 325 ARG A C 1
ATOM 2534 O O . ARG A 1 325 ? 43.221 18.327 -31.339 1.00 66.44 325 ARG A O 1
ATOM 2541 N N . LEU A 1 326 ? 41.262 17.221 -31.423 1.00 65.44 326 LEU A N 1
ATOM 2542 C CA . LEU A 1 326 ? 40.509 18.304 -32.066 1.00 65.44 326 LEU A CA 1
ATOM 2543 C C . LEU A 1 326 ? 40.449 19.541 -31.162 1.00 65.44 326 LEU A C 1
ATOM 2545 O O . LEU A 1 326 ? 40.750 20.642 -31.614 1.00 65.44 326 LEU A O 1
ATOM 2549 N N . TYR A 1 327 ? 40.106 19.342 -29.890 1.00 66.81 327 TYR A N 1
ATOM 2550 C CA . TYR A 1 327 ? 40.065 20.410 -28.898 1.00 66.81 327 TYR A CA 1
ATOM 2551 C C . TYR A 1 327 ? 41.444 21.074 -28.729 1.00 66.81 327 TYR A C 1
ATOM 2553 O O . TYR A 1 327 ? 41.546 22.289 -28.862 1.00 66.81 327 TYR A O 1
ATOM 2561 N N . SER A 1 328 ? 42.518 20.291 -28.562 1.00 67.94 328 SER A N 1
ATOM 2562 C CA . SER A 1 328 ? 43.892 20.813 -28.465 1.00 67.94 328 SER A CA 1
ATOM 2563 C C . SER A 1 328 ? 44.333 21.574 -29.722 1.00 67.94 328 SER A C 1
ATOM 2565 O O . SER A 1 328 ? 44.917 22.645 -29.613 1.00 67.94 328 SER A O 1
ATOM 2567 N N . ALA A 1 329 ? 43.996 21.086 -30.921 1.00 64.31 329 ALA A N 1
ATOM 2568 C CA . ALA A 1 329 ? 44.328 21.766 -32.176 1.00 64.31 329 ALA A CA 1
ATOM 2569 C C . ALA A 1 329 ? 43.596 23.112 -32.358 1.00 64.31 329 ALA A C 1
ATOM 2571 O O . ALA A 1 329 ? 44.091 23.988 -33.066 1.00 64.31 329 ALA A O 1
ATOM 2572 N N . LEU A 1 330 ? 42.414 23.272 -31.754 1.00 65.12 330 LEU A N 1
ATOM 2573 C CA . LEU A 1 330 ? 41.665 24.533 -31.739 1.00 65.12 330 LEU A CA 1
ATOM 2574 C C . LEU A 1 330 ? 42.159 25.496 -30.652 1.00 65.12 330 LEU A C 1
ATOM 2576 O O . LEU A 1 330 ? 42.021 26.706 -30.821 1.00 65.12 330 LEU A O 1
ATOM 2580 N N . GLU A 1 331 ? 42.718 24.973 -29.559 1.00 65.75 331 GLU A N 1
ATOM 2581 C CA . GLU A 1 331 ? 43.207 25.751 -28.418 1.00 65.75 331 GLU A CA 1
ATOM 2582 C C . GLU A 1 331 ? 44.607 26.347 -28.639 1.00 65.75 331 GLU A C 1
ATOM 2584 O O . GLU A 1 331 ? 44.843 27.471 -28.207 1.00 65.75 331 GLU A O 1
ATOM 2589 N N . GLU A 1 332 ? 45.508 25.645 -29.336 1.00 63.03 332 GLU A N 1
ATOM 2590 C CA . GLU A 1 332 ? 46.899 26.099 -29.516 1.00 63.03 332 GLU A CA 1
ATOM 2591 C C . GLU A 1 332 ? 47.056 27.223 -30.562 1.00 63.03 332 GLU A C 1
ATOM 2593 O O . GLU A 1 332 ? 47.691 28.232 -30.270 1.00 63.03 332 GLU A O 1
ATOM 2598 N N . ASP A 1 333 ? 46.450 27.101 -31.752 1.00 58.81 333 ASP A N 1
ATOM 2599 C CA . ASP A 1 333 ? 46.685 28.039 -32.876 1.00 58.81 333 ASP A CA 1
ATOM 2600 C C . ASP A 1 333 ? 45.411 28.691 -33.456 1.00 58.81 333 ASP A C 1
ATOM 2602 O O . ASP A 1 333 ? 45.484 29.637 -34.256 1.00 58.81 333 ASP A O 1
ATOM 2606 N N . GLY A 1 334 ? 44.231 28.171 -33.100 1.00 62.81 334 GLY A N 1
ATOM 2607 C CA . GLY A 1 334 ? 43.000 28.371 -33.865 1.00 62.81 334 GLY A CA 1
ATOM 2608 C C . GLY A 1 334 ? 43.093 27.764 -35.276 1.00 62.81 334 GLY A C 1
ATOM 2609 O O . GLY A 1 334 ? 44.135 27.749 -35.935 1.00 62.81 334 GLY A O 1
ATOM 2610 N N . MET A 1 335 ? 41.987 27.249 -35.807 1.00 67.69 335 MET A N 1
ATOM 2611 C CA . MET A 1 335 ? 41.979 26.756 -37.186 1.00 67.69 335 MET A CA 1
ATOM 2612 C C . MET A 1 335 ? 41.819 27.929 -38.146 1.00 67.69 335 MET A C 1
ATOM 2614 O O . MET A 1 335 ? 40.752 28.524 -38.186 1.00 67.69 335 MET A O 1
ATOM 2618 N N . LYS A 1 336 ? 42.853 28.250 -38.934 1.00 70.62 336 LYS A N 1
ATOM 2619 C CA . LYS A 1 336 ? 42.815 29.291 -39.975 1.00 70.62 336 LYS A CA 1
ATOM 2620 C C . LYS A 1 336 ? 42.943 28.667 -41.363 1.00 70.62 336 LYS A C 1
ATOM 2622 O O . LYS A 1 336 ? 43.956 28.046 -41.679 1.00 70.62 336 LYS A O 1
ATOM 2627 N N . PHE A 1 337 ? 41.940 28.876 -42.207 1.00 70.81 337 PHE A N 1
ATOM 2628 C CA . PHE A 1 337 ? 41.911 28.440 -43.600 1.00 70.81 337 PHE A CA 1
ATOM 2629 C C . PHE A 1 337 ? 41.982 29.659 -44.507 1.00 70.81 337 PHE A C 1
ATOM 2631 O O . PHE A 1 337 ? 41.097 30.514 -44.489 1.00 70.81 337 PHE A O 1
ATOM 2638 N N . LYS A 1 338 ? 43.036 29.750 -45.316 1.00 68.88 338 LYS A N 1
ATOM 2639 C CA . LYS A 1 338 ? 43.132 30.785 -46.343 1.00 68.88 338 LYS A CA 1
ATOM 2640 C C . LYS A 1 338 ? 42.396 30.304 -47.593 1.00 68.88 338 LYS A C 1
ATOM 2642 O O . LYS A 1 338 ? 42.762 29.275 -48.158 1.00 68.88 338 LYS A O 1
ATOM 2647 N N . TRP A 1 339 ? 41.372 31.042 -48.013 1.00 63.62 339 TRP A N 1
ATOM 2648 C CA . TRP A 1 339 ? 40.628 30.797 -49.246 1.00 63.62 339 TRP A CA 1
ATOM 2649 C C . TRP A 1 339 ? 40.555 32.090 -50.054 1.00 63.62 339 TRP A C 1
ATOM 2651 O O . TRP A 1 339 ? 39.891 33.053 -49.664 1.00 63.62 339 TRP A O 1
ATOM 2661 N N . LYS A 1 340 ? 41.264 32.127 -51.188 1.00 71.25 340 LYS A N 1
ATOM 2662 C CA . LYS A 1 340 ? 41.461 33.352 -51.980 1.00 71.25 340 LYS A CA 1
ATOM 2663 C C . LYS A 1 340 ? 41.994 34.493 -51.082 1.00 71.25 340 LYS A C 1
ATOM 2665 O O . LYS A 1 340 ? 43.014 34.315 -50.414 1.00 71.25 340 LYS A O 1
ATOM 2670 N N . ASN A 1 341 ? 41.299 35.633 -51.028 1.00 62.25 341 ASN A N 1
ATOM 2671 C CA . ASN A 1 341 ? 41.680 36.823 -50.248 1.00 62.25 341 ASN A CA 1
ATOM 2672 C C . ASN A 1 341 ? 41.049 36.868 -48.844 1.00 62.25 341 ASN A C 1
ATOM 2674 O O . ASN A 1 341 ? 41.122 37.887 -48.159 1.00 62.25 341 ASN A O 1
ATOM 2678 N N . VAL A 1 342 ? 40.398 35.786 -48.417 1.00 59.25 342 VAL A N 1
ATOM 2679 C CA . VAL A 1 342 ? 39.697 35.702 -47.137 1.00 59.25 342 VAL A CA 1
ATOM 2680 C C . VAL A 1 342 ? 40.376 34.649 -46.269 1.00 59.25 342 VAL A C 1
ATOM 2682 O O . VAL A 1 342 ? 40.731 33.568 -46.739 1.00 59.25 342 VAL A O 1
ATOM 2685 N N . THR A 1 343 ? 40.557 34.963 -44.989 1.00 66.44 343 THR A N 1
ATOM 2686 C CA . THR A 1 343 ? 40.962 33.981 -43.984 1.00 66.44 343 THR A CA 1
ATOM 2687 C C . THR A 1 343 ? 39.737 33.610 -43.172 1.00 66.44 343 THR A C 1
ATOM 2689 O O . THR A 1 343 ? 39.066 34.471 -42.614 1.00 66.44 343 THR A O 1
ATOM 2692 N N . ILE A 1 344 ? 39.421 32.329 -43.117 1.00 65.31 344 ILE A N 1
ATOM 2693 C CA . ILE A 1 344 ? 38.312 31.806 -42.330 1.00 65.31 344 ILE A CA 1
ATOM 2694 C C . ILE A 1 344 ? 38.919 31.192 -41.078 1.00 65.31 344 ILE A C 1
ATOM 2696 O O . ILE A 1 344 ? 39.818 30.361 -41.193 1.00 65.31 344 ILE A O 1
ATOM 2700 N N . SER A 1 345 ? 38.478 31.625 -39.898 1.00 65.25 345 SER A N 1
ATOM 2701 C CA . SER A 1 345 ? 39.030 31.145 -38.633 1.00 65.25 345 SER A CA 1
ATOM 2702 C C . SER A 1 345 ? 37.971 30.594 -37.689 1.00 65.25 345 SER A C 1
ATOM 2704 O O . SER A 1 345 ? 36.910 31.196 -37.544 1.00 65.25 345 SER A O 1
ATOM 2706 N N . GLY A 1 346 ? 38.291 29.494 -37.013 1.00 66.75 346 GLY A N 1
ATOM 2707 C CA . GLY A 1 346 ? 37.541 28.959 -35.878 1.00 66.75 346 GLY A CA 1
ATOM 2708 C C . GLY A 1 346 ? 38.444 28.837 -34.652 1.00 66.75 346 GLY A C 1
ATOM 2709 O O . GLY A 1 346 ? 39.606 28.442 -34.769 1.00 66.75 346 GLY A O 1
ATOM 2710 N N . ASP A 1 347 ? 37.912 29.192 -33.489 1.00 67.25 347 ASP A N 1
ATOM 2711 C CA . ASP A 1 347 ? 38.561 29.067 -32.180 1.00 67.25 347 ASP A CA 1
ATOM 2712 C C . ASP A 1 347 ? 37.861 27.983 -31.334 1.00 67.25 347 ASP A C 1
ATOM 2714 O O . ASP A 1 347 ? 36.886 27.367 -31.773 1.00 67.25 347 ASP A O 1
ATOM 2718 N N . LYS A 1 348 ? 38.352 27.717 -30.118 1.00 66.81 348 LYS A N 1
ATOM 2719 C CA . LYS A 1 348 ? 37.738 26.718 -29.225 1.00 66.81 348 LYS A CA 1
ATOM 2720 C C . LYS A 1 348 ? 36.290 27.041 -28.840 1.00 66.81 348 LYS A C 1
ATOM 2722 O O . LYS A 1 348 ? 35.497 26.125 -28.660 1.00 66.81 348 LYS A O 1
ATOM 2727 N N . GLU A 1 349 ? 35.937 28.324 -28.748 1.00 67.44 349 GLU A N 1
ATOM 2728 C CA . GLU A 1 349 ? 34.578 28.785 -28.418 1.00 67.44 349 GLU A CA 1
ATOM 2729 C C . GLU A 1 349 ? 33.608 28.577 -29.585 1.00 67.44 349 GLU A C 1
ATOM 2731 O O . GLU A 1 349 ? 32.390 28.557 -29.419 1.00 67.44 349 GLU A O 1
ATOM 2736 N N . SER A 1 350 ? 34.158 28.373 -30.777 1.00 65.00 350 SER A N 1
ATOM 2737 C CA . SER A 1 350 ? 33.407 28.101 -31.987 1.00 65.00 350 SER A CA 1
ATOM 2738 C C . SER A 1 350 ? 32.994 26.631 -32.138 1.00 65.00 350 SER A C 1
ATOM 2740 O O . SER A 1 350 ? 32.233 26.302 -33.050 1.00 65.00 350 SER A O 1
ATOM 2742 N N . LEU A 1 351 ? 33.488 25.738 -31.275 1.00 66.50 351 LEU A N 1
ATOM 2743 C CA . LEU A 1 351 ? 33.207 24.304 -31.300 1.00 66.50 351 LEU A CA 1
ATOM 2744 C C . LEU A 1 351 ? 31.977 23.977 -30.447 1.00 66.50 351 LEU A C 1
ATOM 2746 O O . LEU A 1 351 ? 31.974 24.157 -29.232 1.00 66.50 351 LEU A O 1
ATOM 2750 N N . VAL A 1 352 ? 30.945 23.430 -31.079 1.00 64.69 352 VAL A N 1
ATOM 2751 C CA . VAL A 1 352 ? 29.721 22.974 -30.420 1.00 64.69 352 VAL A CA 1
ATOM 2752 C C . VAL A 1 352 ? 29.592 21.467 -30.597 1.00 64.69 352 VAL A C 1
ATOM 2754 O O . VAL A 1 352 ? 29.561 20.956 -31.716 1.00 64.69 352 VAL A O 1
ATOM 2757 N N . PHE A 1 353 ? 29.483 20.749 -29.482 1.00 63.88 353 PHE A N 1
ATOM 2758 C CA . PHE A 1 353 ? 29.180 19.323 -29.477 1.00 63.88 353 PHE A CA 1
ATOM 2759 C C . PHE A 1 353 ? 27.693 19.103 -29.225 1.00 63.88 353 PHE A C 1
ATOM 2761 O O . PHE A 1 353 ? 27.116 19.689 -28.313 1.00 63.88 353 PHE A O 1
ATOM 2768 N N . GLY A 1 354 ? 27.083 18.227 -30.015 1.00 58.12 354 GLY A N 1
ATOM 2769 C CA . GLY A 1 354 ? 25.714 17.780 -29.810 1.00 58.12 354 GLY A CA 1
ATOM 2770 C C . GLY A 1 354 ? 25.597 16.279 -30.015 1.00 58.12 354 GLY A C 1
ATOM 2771 O O . GLY A 1 354 ? 26.293 15.692 -30.840 1.00 58.12 354 GLY A O 1
ATOM 2772 N N . PHE A 1 355 ? 24.690 15.645 -29.287 1.00 59.28 355 PHE A N 1
ATOM 2773 C CA . PHE A 1 355 ? 24.246 14.291 -29.588 1.00 59.28 355 PHE A CA 1
ATOM 2774 C C . PHE A 1 355 ? 22.930 14.404 -30.354 1.00 59.28 355 PHE A C 1
ATOM 2776 O O . PHE A 1 355 ? 21.987 15.040 -29.881 1.00 59.28 355 PHE A O 1
ATOM 2783 N N . LEU A 1 356 ? 22.862 13.838 -31.559 1.00 56.53 356 LEU A N 1
ATOM 2784 C CA . LEU A 1 356 ? 21.595 13.792 -32.284 1.00 56.53 356 LEU A CA 1
ATOM 2785 C C . LEU A 1 356 ? 20.691 12.719 -31.674 1.00 56.53 356 LEU A C 1
ATOM 2787 O O . LEU A 1 356 ? 21.196 11.661 -31.288 1.00 56.53 356 LEU A O 1
ATOM 2791 N N . PRO A 1 357 ? 19.362 12.940 -31.659 1.00 55.81 357 PRO A N 1
ATOM 2792 C CA . PRO A 1 357 ? 18.406 11.913 -31.279 1.00 55.81 357 PRO A CA 1
ATOM 2793 C C . PRO A 1 357 ? 18.666 10.638 -32.080 1.00 55.81 357 PRO A C 1
ATOM 2795 O O . PRO A 1 357 ? 18.631 10.630 -33.316 1.00 55.81 357 PRO A O 1
ATOM 2798 N N . GLN A 1 358 ? 18.962 9.561 -31.364 1.00 63.47 358 GLN A N 1
ATOM 2799 C CA . GLN A 1 358 ? 19.188 8.259 -31.961 1.00 63.47 358 GLN A CA 1
ATOM 2800 C C . GLN A 1 358 ? 17.864 7.721 -32.517 1.00 63.47 358 GLN A C 1
ATOM 2802 O O . GLN A 1 358 ? 16.839 7.753 -31.834 1.00 63.47 358 GLN A O 1
ATOM 2807 N N . ARG A 1 359 ? 17.869 7.222 -33.760 1.00 68.25 359 ARG A N 1
ATOM 2808 C CA . ARG A 1 359 ? 16.770 6.379 -34.247 1.00 68.25 359 ARG A CA 1
ATOM 2809 C C . ARG A 1 359 ? 17.000 4.981 -33.698 1.00 68.25 359 ARG A C 1
ATOM 2811 O O . ARG A 1 359 ? 17.970 4.330 -34.078 1.00 68.25 359 ARG A O 1
ATOM 2818 N N . CYS A 1 360 ? 16.136 4.564 -32.787 1.00 72.25 360 CYS A N 1
ATOM 2819 C CA . CYS A 1 360 ? 16.204 3.237 -32.207 1.00 72.25 360 CYS A CA 1
ATOM 2820 C C . CYS A 1 360 ? 15.669 2.192 -33.203 1.00 72.25 360 CYS A C 1
ATOM 2822 O O . CYS A 1 360 ? 14.642 2.453 -33.840 1.00 72.25 360 CYS A O 1
ATOM 2824 N N . PRO A 1 361 ? 16.371 1.057 -33.404 1.00 73.25 361 PRO A N 1
ATOM 2825 C CA . PRO A 1 361 ? 15.886 -0.023 -34.260 1.00 73.25 361 PRO A CA 1
ATOM 2826 C C . PRO A 1 361 ? 14.567 -0.602 -33.726 1.00 73.25 361 PRO A C 1
ATOM 2828 O O . PRO A 1 361 ? 14.239 -0.447 -32.546 1.00 73.25 361 PRO A O 1
ATOM 2831 N N . ASN A 1 362 ? 13.811 -1.289 -34.586 1.00 79.69 362 ASN A N 1
ATOM 2832 C CA . ASN A 1 362 ? 12.584 -1.972 -34.168 1.00 79.69 362 ASN A CA 1
ATOM 2833 C C . ASN A 1 362 ? 12.880 -2.926 -32.999 1.00 79.69 362 ASN A C 1
ATOM 2835 O O . ASN A 1 362 ? 13.942 -3.544 -32.951 1.00 79.69 362 ASN A O 1
ATOM 2839 N N . GLY A 1 363 ? 11.948 -3.018 -32.053 1.00 80.00 363 GLY A N 1
ATOM 2840 C CA . GLY A 1 363 ? 12.153 -3.769 -30.810 1.00 80.00 363 GLY A CA 1
ATOM 2841 C C . GLY A 1 363 ? 12.859 -2.975 -29.706 1.00 80.00 363 GLY A C 1
ATOM 2842 O O . GLY A 1 363 ? 12.916 -3.423 -28.568 1.00 80.00 363 GLY A O 1
ATOM 2843 N N . THR A 1 364 ? 13.356 -1.770 -29.986 1.00 81.06 364 THR A N 1
ATOM 2844 C CA . THR A 1 364 ? 13.992 -0.909 -28.978 1.00 81.06 364 THR A CA 1
ATOM 2845 C C . THR A 1 364 ? 13.288 0.436 -28.878 1.00 81.06 364 THR A C 1
ATOM 2847 O O . THR A 1 364 ? 12.629 0.872 -29.818 1.00 81.06 364 THR A O 1
ATOM 2850 N N . ARG A 1 365 ? 13.447 1.120 -27.747 1.00 82.81 365 ARG A N 1
ATOM 2851 C CA . ARG A 1 365 ? 12.996 2.497 -27.529 1.00 82.81 365 ARG A CA 1
ATOM 2852 C C . ARG A 1 365 ? 14.128 3.378 -27.045 1.00 82.81 365 ARG A C 1
ATOM 2854 O O . ARG A 1 365 ? 15.143 2.895 -26.547 1.00 82.81 365 ARG A O 1
ATOM 2861 N N . ARG A 1 366 ? 13.923 4.688 -27.144 1.00 77.94 366 ARG A N 1
ATOM 2862 C CA . ARG A 1 366 ? 14.839 5.675 -26.574 1.00 77.94 366 ARG A CA 1
ATOM 2863 C C . ARG A 1 366 ? 14.746 5.652 -25.044 1.00 77.94 366 ARG A C 1
ATOM 2865 O O . ARG A 1 366 ? 13.651 5.694 -24.486 1.00 77.94 366 ARG A O 1
ATOM 2872 N N . HIS A 1 367 ? 15.895 5.581 -24.385 1.00 74.56 367 HIS A N 1
ATOM 2873 C CA . HIS A 1 367 ? 16.028 5.739 -22.940 1.00 74.56 367 HIS A CA 1
ATOM 2874 C C . HIS A 1 367 ? 15.784 7.203 -22.525 1.00 74.56 367 HIS A C 1
ATOM 2876 O O . HIS A 1 367 ? 15.911 8.113 -23.348 1.00 74.56 367 HIS A O 1
ATOM 2882 N N . GLU A 1 368 ? 15.464 7.452 -21.253 1.00 72.81 368 GLU A N 1
ATOM 2883 C CA . GLU A 1 368 ? 15.146 8.792 -20.728 1.00 72.81 368 GLU A CA 1
ATOM 2884 C C . GLU A 1 368 ? 16.278 9.806 -20.928 1.00 72.81 368 GLU A C 1
ATOM 2886 O O . GLU A 1 368 ? 16.035 10.977 -21.208 1.00 72.81 368 GLU A O 1
ATOM 2891 N N . ASN A 1 369 ? 17.529 9.342 -20.893 1.00 62.44 369 ASN A N 1
ATOM 2892 C CA . ASN A 1 369 ? 18.698 10.179 -21.172 1.00 62.44 369 ASN A CA 1
ATOM 2893 C C . ASN A 1 369 ? 18.798 10.649 -22.639 1.00 62.44 369 ASN A C 1
ATOM 2895 O O . ASN A 1 369 ? 19.718 11.386 -22.970 1.00 62.44 369 ASN A O 1
ATOM 2899 N N . GLY A 1 370 ? 17.899 10.213 -23.528 1.00 64.19 370 GLY A N 1
ATOM 2900 C CA . GLY A 1 370 ? 17.757 10.715 -24.897 1.00 64.19 370 GLY A CA 1
ATOM 2901 C C . GLY A 1 370 ? 18.785 10.202 -25.910 1.00 64.19 370 GLY A C 1
ATOM 2902 O O . GLY A 1 370 ? 18.600 10.413 -27.112 1.00 64.19 370 GLY A O 1
ATOM 2903 N N . PHE A 1 371 ? 19.833 9.507 -25.462 1.00 61.56 371 PHE A N 1
ATOM 2904 C CA . PHE A 1 371 ? 20.989 9.157 -26.301 1.00 61.56 371 PHE A CA 1
ATOM 2905 C C . PHE A 1 371 ? 21.277 7.658 -26.398 1.00 61.56 371 PHE A C 1
ATOM 2907 O O . PHE A 1 371 ? 22.165 7.269 -27.153 1.00 61.56 371 PHE A O 1
ATOM 2914 N N . LEU A 1 372 ? 20.555 6.830 -25.640 1.00 66.94 372 LEU A N 1
ATOM 2915 C CA . LEU A 1 372 ? 20.706 5.377 -25.647 1.00 66.94 372 LEU A CA 1
ATOM 2916 C C . LEU A 1 372 ? 19.404 4.706 -26.080 1.00 66.94 372 LEU A C 1
ATOM 2918 O O . LEU A 1 372 ? 18.314 5.200 -25.782 1.00 66.94 372 LEU A O 1
ATOM 2922 N N . CYS A 1 373 ? 19.527 3.560 -26.745 1.00 74.00 373 CYS A N 1
ATOM 2923 C CA . CYS A 1 373 ? 18.406 2.669 -27.007 1.00 74.00 373 CYS A CA 1
ATOM 2924 C C . CYS A 1 373 ? 18.409 1.516 -26.002 1.00 74.00 373 CYS A C 1
ATOM 2926 O O . CYS A 1 373 ? 19.448 0.922 -25.704 1.00 74.00 373 CYS A O 1
ATOM 2928 N N . VAL A 1 374 ? 17.225 1.195 -25.499 1.00 76.25 374 VAL A N 1
ATOM 2929 C CA . VAL A 1 374 ? 16.966 0.054 -24.617 1.00 76.25 374 VAL A CA 1
ATOM 2930 C C . VAL A 1 374 ? 15.940 -0.850 -25.276 1.00 76.25 374 VAL A C 1
ATOM 2932 O O . VAL A 1 374 ? 15.068 -0.368 -26.004 1.00 76.25 374 VAL A O 1
ATOM 2935 N N . TYR A 1 375 ? 16.041 -2.158 -25.058 1.00 82.25 375 TYR A N 1
ATOM 2936 C CA . TYR A 1 375 ? 15.019 -3.081 -25.545 1.00 82.25 375 TYR A CA 1
ATOM 2937 C C . TYR A 1 375 ? 13.650 -2.749 -24.943 1.00 82.25 375 TYR A C 1
ATOM 2939 O O . TYR A 1 375 ? 13.549 -2.278 -23.808 1.00 82.25 375 TYR A O 1
ATOM 2947 N N . CYS A 1 376 ? 12.587 -2.992 -25.708 1.00 86.81 376 CYS A N 1
ATOM 2948 C CA . CYS A 1 376 ? 11.250 -3.057 -25.136 1.00 86.81 376 CYS A CA 1
ATOM 2949 C C . CYS A 1 376 ? 11.195 -4.192 -24.113 1.00 86.81 376 CYS A C 1
ATOM 2951 O O . CYS A 1 376 ? 11.672 -5.285 -24.411 1.00 86.81 376 CYS A O 1
ATOM 2953 N N . SER A 1 377 ? 10.632 -3.930 -22.932 1.00 86.06 377 SER A N 1
ATOM 2954 C CA . SER A 1 377 ? 10.440 -4.947 -21.896 1.00 86.06 377 SER A CA 1
ATOM 2955 C C . SER A 1 377 ? 9.561 -6.102 -22.396 1.00 86.06 377 SER A C 1
ATOM 2957 O O . SER A 1 377 ? 8.760 -5.899 -23.318 1.00 86.06 377 SER A O 1
ATOM 2959 N N . PRO A 1 378 ? 9.644 -7.291 -21.773 1.00 88.38 378 PRO A N 1
ATOM 2960 C CA . PRO A 1 378 ? 8.654 -8.349 -21.951 1.00 88.38 378 PRO A CA 1
ATOM 2961 C C . PRO A 1 378 ? 7.222 -7.837 -21.751 1.00 88.38 378 PRO A C 1
ATOM 2963 O O . PRO A 1 378 ? 6.977 -6.822 -21.100 1.00 88.38 378 PRO A O 1
ATOM 2966 N N . GLY A 1 379 ? 6.263 -8.503 -22.386 1.00 88.88 379 GLY A N 1
ATOM 2967 C CA . GLY A 1 379 ? 4.876 -8.047 -22.470 1.00 88.88 379 GLY A CA 1
ATOM 2968 C C . GLY A 1 379 ? 4.676 -6.847 -23.394 1.00 88.88 379 GLY A C 1
ATOM 2969 O O . GLY A 1 379 ? 3.545 -6.412 -23.581 1.00 88.88 379 GLY A O 1
ATOM 2970 N N . SER A 1 380 ? 5.737 -6.320 -24.009 1.00 91.06 380 SER A N 1
ATOM 2971 C CA . SER A 1 380 ? 5.669 -5.255 -25.007 1.00 91.06 380 SER A CA 1
ATOM 2972 C C . SER A 1 380 ? 6.409 -5.631 -26.286 1.00 91.06 380 SER A C 1
ATOM 2974 O O . SER A 1 380 ? 7.283 -6.496 -26.306 1.00 91.06 380 SER A O 1
ATOM 2976 N N . TYR A 1 381 ? 6.075 -4.943 -27.372 1.00 90.38 381 TYR A N 1
ATOM 2977 C CA . TYR A 1 381 ? 6.754 -5.061 -28.652 1.00 90.38 381 TYR A CA 1
ATOM 2978 C C . TYR A 1 381 ? 7.107 -3.681 -29.209 1.00 90.38 381 TYR A C 1
ATOM 2980 O O . TYR A 1 381 ? 6.383 -2.701 -29.024 1.00 90.38 381 TYR A O 1
ATOM 2988 N N . GLY A 1 382 ? 8.254 -3.591 -29.875 1.00 86.44 382 GLY A N 1
ATOM 2989 C CA . GLY A 1 382 ? 8.732 -2.357 -30.482 1.00 86.44 382 GLY A CA 1
ATOM 2990 C C . GLY A 1 382 ? 8.225 -2.194 -31.907 1.00 86.44 382 GLY A C 1
ATOM 2991 O O . GLY A 1 382 ? 8.491 -3.038 -32.766 1.00 86.44 382 GLY A O 1
ATOM 2992 N N . VAL A 1 383 ? 7.560 -1.072 -32.168 1.00 79.69 383 VAL A N 1
ATOM 2993 C CA . VAL A 1 383 ? 7.152 -0.644 -33.513 1.00 79.69 383 VAL A CA 1
ATOM 2994 C C . VAL A 1 383 ? 8.174 0.324 -34.120 1.00 79.69 383 VAL A C 1
ATOM 2996 O O . VAL A 1 383 ? 9.062 0.836 -33.431 1.00 79.69 383 VAL A O 1
ATOM 2999 N N . ALA A 1 384 ? 8.055 0.588 -35.425 1.00 68.62 384 ALA A N 1
ATOM 3000 C CA . ALA A 1 384 ? 8.869 1.599 -36.097 1.00 68.62 384 ALA A CA 1
ATOM 3001 C C . ALA A 1 384 ? 8.767 2.959 -35.374 1.00 68.62 384 ALA A C 1
ATOM 3003 O O . ALA A 1 384 ? 7.689 3.334 -34.921 1.00 68.62 384 ALA A O 1
ATOM 3004 N N . ASN A 1 385 ? 9.888 3.690 -35.298 1.00 67.56 385 ASN A N 1
ATOM 3005 C CA . ASN A 1 385 ? 10.104 4.956 -34.560 1.00 67.56 385 ASN A CA 1
ATOM 3006 C C . ASN A 1 385 ? 10.512 4.842 -33.082 1.00 67.56 385 ASN A C 1
ATOM 3008 O O . ASN A 1 385 ? 10.699 5.869 -32.429 1.00 67.56 385 ASN A O 1
ATOM 3012 N N . GLY A 1 386 ? 10.744 3.636 -32.565 1.00 71.88 386 GLY A N 1
ATOM 3013 C CA . GLY A 1 386 ? 11.318 3.463 -31.231 1.00 71.88 386 GLY A CA 1
ATOM 3014 C C . GLY A 1 386 ? 10.308 3.616 -30.091 1.00 71.88 386 GLY A C 1
ATOM 3015 O O . GLY A 1 386 ? 10.658 4.104 -29.015 1.00 71.88 386 GLY A O 1
ATOM 3016 N N . THR A 1 387 ? 9.053 3.240 -30.336 1.00 83.62 387 THR A N 1
ATOM 3017 C CA . THR A 1 387 ? 7.988 3.183 -29.328 1.00 83.62 387 THR A CA 1
ATOM 3018 C C . THR A 1 387 ? 7.727 1.725 -28.962 1.00 83.62 387 THR A C 1
ATOM 3020 O O . THR A 1 387 ? 7.616 0.878 -29.848 1.00 83.62 387 THR A O 1
ATOM 3023 N N . CYS A 1 388 ? 7.615 1.435 -27.666 1.00 89.00 388 CYS A N 1
ATOM 3024 C CA . CYS A 1 388 ? 7.189 0.126 -27.175 1.00 89.00 388 CYS A CA 1
ATOM 3025 C C . CYS A 1 388 ? 5.696 0.170 -26.862 1.00 89.00 388 CYS A C 1
ATOM 3027 O O . CYS A 1 388 ? 5.256 1.043 -26.116 1.00 89.00 388 CYS A O 1
ATOM 3029 N N . LEU A 1 389 ? 4.937 -0.758 -27.434 1.00 91.12 389 LEU A N 1
ATOM 3030 C CA . LEU A 1 389 ? 3.512 -0.931 -27.173 1.00 91.12 389 LEU A CA 1
ATOM 3031 C C . LEU A 1 389 ? 3.305 -2.224 -26.393 1.00 91.12 389 LEU A C 1
ATOM 3033 O O . LEU A 1 389 ? 3.956 -3.225 -26.687 1.00 91.12 389 LEU A O 1
ATOM 3037 N N . GLN A 1 390 ? 2.395 -2.215 -25.422 1.00 93.19 390 GLN A N 1
ATOM 3038 C CA . GLN A 1 390 ? 2.021 -3.438 -24.719 1.00 93.19 390 GLN A CA 1
ATOM 3039 C C . GLN A 1 390 ? 1.366 -4.431 -25.681 1.00 93.19 390 GLN A C 1
ATOM 3041 O O . GLN A 1 390 ? 0.621 -4.049 -26.587 1.00 93.19 390 GLN A O 1
ATOM 3046 N N . CYS A 1 391 ? 1.632 -5.715 -25.469 1.00 91.94 391 CYS A N 1
ATOM 3047 C CA . CYS A 1 391 ? 0.978 -6.782 -26.202 1.00 91.94 391 CYS A CA 1
ATOM 3048 C C . CYS A 1 391 ? -0.526 -6.742 -25.940 1.00 91.94 391 CYS A C 1
ATOM 3050 O O . CYS A 1 391 ? -0.919 -6.744 -24.776 1.00 91.94 391 CYS A O 1
ATOM 3052 N N . PRO A 1 392 ? -1.380 -6.681 -26.974 1.00 91.06 392 PRO A N 1
ATOM 3053 C CA . PRO A 1 392 ? -2.824 -6.644 -26.777 1.00 91.06 392 PRO A CA 1
ATOM 3054 C C . PRO A 1 392 ? -3.332 -7.934 -26.118 1.00 91.06 392 PRO A C 1
ATOM 3056 O O . PRO A 1 392 ? -2.694 -8.987 -26.210 1.00 91.06 392 PRO A O 1
ATOM 3059 N N . ALA A 1 393 ? -4.512 -7.858 -25.499 1.00 88.00 393 ALA A N 1
ATOM 3060 C CA . ALA A 1 393 ? -5.213 -9.033 -24.984 1.00 88.00 393 ALA A CA 1
ATOM 3061 C C . ALA A 1 393 ? -5.327 -10.131 -26.066 1.00 88.00 393 ALA A C 1
ATOM 3063 O O . ALA A 1 393 ? -5.511 -9.840 -27.251 1.00 88.00 393 ALA A O 1
ATOM 3064 N N . GLY A 1 394 ? -5.164 -11.392 -25.665 1.00 83.12 394 GLY A N 1
ATOM 3065 C CA . GLY A 1 394 ? -5.038 -12.547 -26.565 1.00 83.12 394 GLY A CA 1
ATOM 3066 C C . GLY A 1 394 ? -3.629 -12.803 -27.101 1.00 83.12 394 GLY A C 1
ATOM 3067 O O . GLY A 1 394 ? -3.418 -13.757 -27.855 1.00 83.12 394 GLY A O 1
ATOM 3068 N N . THR A 1 395 ? -2.650 -11.990 -26.707 1.00 91.12 395 THR A N 1
ATOM 3069 C CA . THR A 1 395 ? -1.238 -12.184 -27.052 1.00 91.12 395 THR A CA 1
ATOM 3070 C C . THR A 1 395 ? -0.342 -12.053 -25.824 1.00 91.12 395 THR A C 1
ATOM 3072 O O . THR A 1 395 ? -0.756 -11.483 -24.814 1.00 91.12 395 THR A O 1
ATOM 3075 N N . TYR A 1 396 ? 0.874 -12.589 -25.909 1.00 90.50 396 TYR A N 1
ATOM 3076 C CA . TYR A 1 396 ? 1.906 -12.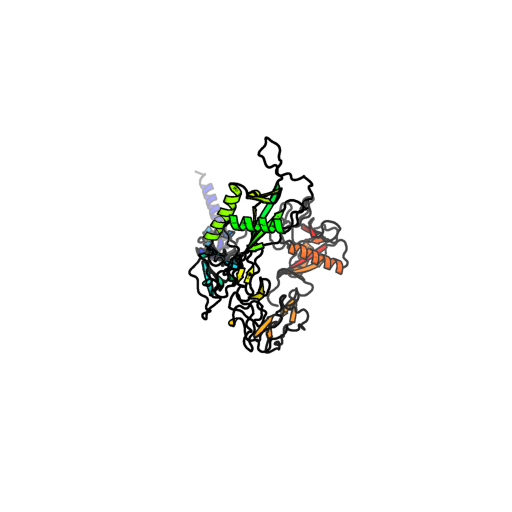478 -24.884 1.00 90.50 396 TYR A CA 1
ATOM 3077 C C . TYR A 1 396 ? 3.300 -12.323 -25.513 1.00 90.50 396 TYR A C 1
ATOM 3079 O O . TYR A 1 396 ? 3.486 -12.598 -26.701 1.00 90.50 396 TYR A O 1
ATOM 3087 N N . GLN A 1 397 ? 4.289 -11.863 -24.746 1.00 92.56 397 GLN A N 1
ATOM 3088 C CA . GLN A 1 397 ? 5.672 -11.772 -25.224 1.00 92.56 397 GLN A CA 1
ATOM 3089 C C . GLN A 1 397 ? 6.689 -11.980 -24.089 1.00 92.56 397 GLN A C 1
ATOM 3091 O O . GLN A 1 397 ? 6.865 -11.067 -23.282 1.00 92.56 397 GLN A O 1
ATOM 3096 N N . PRO A 1 398 ? 7.376 -13.134 -24.026 1.00 85.19 398 PRO A N 1
ATOM 3097 C CA . PRO A 1 398 ? 8.366 -13.405 -22.982 1.00 85.19 398 PRO A CA 1
ATOM 3098 C C . PRO A 1 398 ? 9.707 -12.714 -23.211 1.00 85.19 398 PRO A C 1
ATOM 3100 O O . PRO A 1 398 ? 10.439 -12.469 -22.252 1.00 85.19 398 PRO A O 1
ATOM 3103 N N . ASP A 1 399 ? 10.042 -12.383 -24.456 1.00 84.38 399 ASP A N 1
ATOM 3104 C CA . ASP A 1 399 ? 11.341 -11.840 -24.815 1.00 84.38 399 ASP A CA 1
ATOM 3105 C C . ASP A 1 399 ? 11.326 -10.325 -24.962 1.00 84.38 399 ASP A C 1
ATOM 3107 O O . ASP A 1 399 ? 10.515 -9.736 -25.683 1.00 84.38 399 ASP A O 1
ATOM 3111 N N . ASP A 1 400 ? 12.296 -9.695 -24.306 1.00 81.69 400 ASP A N 1
ATOM 3112 C CA . ASP A 1 400 ? 12.617 -8.298 -24.507 1.00 81.69 400 ASP A CA 1
ATOM 3113 C C . ASP A 1 400 ? 13.146 -8.075 -25.926 1.00 81.69 400 ASP A C 1
ATOM 3115 O O . ASP A 1 400 ? 13.763 -8.942 -26.544 1.00 81.69 400 ASP A O 1
ATOM 3119 N N . GLY A 1 401 ? 12.903 -6.886 -26.461 1.00 84.94 401 GLY A N 1
ATOM 3120 C CA . GLY A 1 401 ? 13.392 -6.534 -27.789 1.00 84.94 401 GLY A CA 1
ATOM 3121 C C . GLY A 1 401 ? 12.541 -7.037 -28.948 1.00 84.94 401 GLY A C 1
ATOM 3122 O O . GLY A 1 401 ? 12.899 -6.857 -30.111 1.00 84.94 401 GLY A O 1
ATOM 3123 N N . SER A 1 402 ? 11.407 -7.657 -28.649 1.00 87.94 402 SER A N 1
ATOM 3124 C CA . SER A 1 402 ? 10.533 -8.235 -29.656 1.00 87.94 402 SER A CA 1
ATOM 3125 C C . SER A 1 402 ? 9.844 -7.173 -30.509 1.00 87.94 402 SER A C 1
ATOM 3127 O O . SER A 1 402 ? 9.499 -6.090 -30.045 1.00 87.94 402 SER A O 1
ATOM 3129 N N . THR A 1 403 ? 9.602 -7.488 -31.780 1.00 90.38 403 THR A N 1
ATOM 3130 C CA . THR A 1 403 ? 8.907 -6.607 -32.742 1.00 90.38 403 THR A CA 1
ATOM 3131 C C . THR A 1 403 ? 7.450 -7.001 -32.977 1.00 90.38 403 THR A C 1
ATOM 3133 O O . THR A 1 403 ? 6.734 -6.339 -33.725 1.00 90.38 403 THR A O 1
ATOM 3136 N N . ARG A 1 404 ? 7.001 -8.090 -32.346 1.00 91.31 404 ARG A N 1
ATOM 3137 C CA . ARG A 1 404 ? 5.641 -8.631 -32.422 1.00 91.31 404 ARG A CA 1
ATOM 3138 C C . ARG A 1 404 ? 5.307 -9.402 -31.149 1.00 91.31 404 ARG A C 1
ATOM 3140 O O . ARG A 1 404 ? 6.217 -9.842 -30.451 1.00 91.31 404 ARG A O 1
ATOM 3147 N N . CYS A 1 405 ? 4.024 -9.621 -30.900 1.00 93.56 405 CYS A N 1
ATOM 3148 C CA . CYS A 1 405 ? 3.548 -10.481 -29.817 1.00 93.56 405 CYS A CA 1
ATOM 3149 C C . CYS A 1 405 ? 3.198 -11.879 -30.336 1.00 93.56 405 CYS A C 1
ATOM 3151 O O . CYS A 1 405 ? 2.781 -12.040 -31.487 1.00 93.56 405 CYS A O 1
ATOM 3153 N N . LEU A 1 406 ? 3.376 -12.885 -29.484 1.00 92.44 406 LEU A N 1
ATOM 3154 C CA . LEU A 1 406 ? 2.955 -14.261 -29.727 1.00 92.44 406 LEU A CA 1
ATOM 3155 C C . LEU A 1 406 ? 1.466 -14.388 -29.413 1.00 92.44 406 LEU A C 1
ATOM 3157 O O . LEU A 1 406 ? 0.983 -13.802 -28.449 1.00 92.44 406 LEU A O 1
ATOM 3161 N N . LYS A 1 407 ? 0.715 -15.135 -30.222 1.00 89.56 407 LYS A N 1
ATOM 3162 C CA . LYS A 1 407 ? -0.695 -15.406 -29.917 1.00 89.56 407 LYS A CA 1
ATOM 3163 C C . LYS A 1 407 ? -0.788 -16.427 -28.792 1.00 89.56 407 LYS A C 1
ATOM 3165 O O . LYS A 1 407 ? -0.021 -17.386 -28.777 1.00 89.56 407 LYS A O 1
ATOM 3170 N N . CYS A 1 408 ? -1.755 -16.241 -27.901 1.00 84.31 408 CYS A N 1
ATOM 3171 C CA . CYS A 1 408 ? -2.123 -17.296 -26.971 1.00 84.31 408 CYS A CA 1
ATOM 3172 C C . CYS A 1 408 ? -2.581 -18.559 -27.746 1.00 84.31 408 CYS A C 1
ATOM 3174 O O . CYS A 1 408 ? -3.193 -18.426 -28.815 1.00 84.31 408 CYS A O 1
ATOM 3176 N N . PRO A 1 409 ? -2.276 -19.771 -27.247 1.00 81.81 409 PRO A N 1
ATOM 3177 C CA . PRO A 1 409 ? -2.745 -21.034 -27.820 1.00 81.81 409 PRO A CA 1
ATOM 3178 C C . PRO A 1 409 ? -4.272 -21.147 -27.948 1.00 81.81 409 PRO A C 1
ATOM 3180 O O . PRO A 1 409 ? -5.037 -20.380 -27.365 1.00 81.81 409 PRO A O 1
ATOM 3183 N N . PHE A 1 410 ? -4.736 -22.132 -28.722 1.00 70.94 410 PHE A N 1
ATOM 3184 C CA . PHE A 1 410 ? -6.165 -22.341 -28.971 1.00 70.94 410 PHE A CA 1
ATOM 3185 C C . PHE A 1 410 ? -6.949 -22.533 -27.658 1.00 70.94 410 PHE A C 1
ATOM 3187 O O . PHE A 1 410 ? -6.545 -23.329 -26.817 1.00 70.94 410 PHE A O 1
ATOM 3194 N N . ARG A 1 411 ? -8.082 -21.821 -27.526 1.00 64.00 411 ARG A N 1
ATOM 3195 C CA . ARG A 1 411 ? -8.980 -21.756 -26.347 1.00 64.00 411 ARG A CA 1
ATOM 3196 C C . ARG A 1 411 ? -8.456 -21.023 -25.110 1.00 64.00 411 ARG A C 1
ATOM 3198 O O . ARG A 1 411 ? -9.217 -20.889 -24.162 1.00 64.00 411 ARG A O 1
ATOM 3205 N N . ILE A 1 412 ? -7.247 -20.464 -25.124 1.00 69.38 412 ILE A N 1
ATOM 3206 C CA . ILE A 1 412 ? -6.740 -19.644 -24.014 1.00 69.38 412 ILE A CA 1
ATOM 3207 C C . ILE A 1 412 ? -6.413 -18.214 -24.474 1.00 69.38 412 ILE A C 1
ATOM 3209 O O . ILE A 1 412 ? -6.034 -17.993 -25.621 1.00 69.38 412 ILE A O 1
ATOM 3213 N N . SER A 1 413 ? -6.582 -17.212 -23.606 1.00 78.06 413 SER A N 1
ATOM 3214 C CA . SER A 1 413 ? -6.320 -15.795 -23.916 1.00 78.06 413 SER A CA 1
ATOM 3215 C C . SER A 1 413 ? -5.869 -15.015 -22.685 1.00 78.06 413 SER A C 1
ATOM 3217 O O . SER A 1 413 ? -6.364 -15.229 -21.574 1.00 78.06 413 SER A O 1
ATOM 3219 N N . SER A 1 414 ? -4.951 -14.065 -22.873 1.00 81.56 414 SER A N 1
ATOM 3220 C CA . SER A 1 414 ? -4.704 -13.011 -21.887 1.00 81.56 414 SER A CA 1
ATOM 3221 C C . SER A 1 414 ? -5.908 -12.063 -21.869 1.00 81.56 414 SER A C 1
ATOM 3223 O O . SER A 1 414 ? -6.438 -11.715 -22.925 1.00 81.56 414 SER A O 1
ATOM 3225 N N . THR A 1 415 ? -6.397 -11.693 -20.682 1.00 75.38 415 THR A N 1
ATOM 3226 C CA . THR A 1 415 ? -7.563 -10.795 -20.524 1.00 75.38 415 THR A CA 1
ATOM 3227 C C . THR A 1 415 ? -7.194 -9.322 -20.516 1.00 75.38 415 THR A C 1
ATOM 3229 O O . THR A 1 415 ? -8.041 -8.479 -20.790 1.00 75.38 415 THR A O 1
ATOM 3232 N N . GLU A 1 416 ? -5.938 -9.016 -20.208 1.00 81.94 416 GLU A N 1
ATOM 3233 C CA . GLU A 1 416 ? -5.408 -7.660 -20.141 1.00 81.94 416 GLU A CA 1
ATOM 3234 C C . GLU A 1 416 ? -4.178 -7.538 -21.051 1.00 81.94 416 GLU A C 1
ATOM 3236 O O . GLU A 1 416 ? -3.484 -8.539 -21.282 1.00 81.94 416 GLU A O 1
ATOM 3241 N N . PRO A 1 417 ? -3.906 -6.339 -21.598 1.00 87.56 417 PRO A N 1
ATOM 3242 C CA . PRO A 1 417 ? -2.672 -6.081 -22.322 1.00 87.56 417 PRO A CA 1
ATOM 3243 C C . PRO A 1 417 ? -1.432 -6.276 -21.441 1.00 87.56 417 PRO A C 1
ATOM 3245 O O . PRO A 1 417 ? -1.487 -6.139 -20.223 1.00 87.56 417 PRO A O 1
ATOM 3248 N N . GLY A 1 418 ? -0.288 -6.542 -22.066 1.00 87.94 418 GLY A N 1
ATOM 3249 C CA . GLY A 1 418 ? 0.993 -6.628 -21.369 1.00 87.94 418 GLY A CA 1
ATOM 3250 C C . GLY A 1 418 ? 1.356 -8.020 -20.857 1.00 87.94 418 GLY A C 1
ATOM 3251 O O . GLY A 1 418 ? 2.286 -8.140 -20.064 1.00 87.94 418 GLY A O 1
ATOM 3252 N N . ALA A 1 419 ? 0.660 -9.076 -21.291 1.00 87.44 419 ALA A N 1
ATOM 3253 C CA . ALA A 1 419 ? 0.999 -10.431 -20.868 1.00 87.44 419 ALA A CA 1
ATOM 3254 C C . ALA A 1 419 ? 2.438 -10.794 -21.277 1.00 87.44 419 ALA A C 1
ATOM 3256 O O . ALA A 1 419 ? 2.817 -10.742 -22.448 1.00 87.44 419 ALA A O 1
ATOM 3257 N N . VAL A 1 420 ? 3.245 -11.176 -20.295 1.00 87.06 420 VAL A N 1
ATOM 3258 C CA . VAL A 1 420 ? 4.658 -11.526 -20.460 1.00 87.06 420 VAL A CA 1
ATOM 3259 C C . VAL A 1 420 ? 4.845 -13.012 -20.758 1.00 87.06 420 VAL A C 1
ATOM 3261 O O . VAL A 1 420 ? 5.863 -13.394 -21.312 1.00 87.06 420 VAL A O 1
ATOM 3264 N N . ARG A 1 421 ? 3.887 -13.885 -20.426 1.00 82.75 421 ARG A N 1
ATOM 3265 C CA . ARG A 1 421 ? 4.065 -15.345 -20.549 1.00 82.75 421 ARG A CA 1
ATOM 3266 C C . ARG A 1 421 ? 2.786 -16.078 -20.928 1.00 82.75 421 ARG A C 1
ATOM 3268 O O . ARG A 1 421 ? 1.690 -15.595 -20.662 1.00 82.75 421 ARG A O 1
ATOM 3275 N N . GLU A 1 422 ? 2.941 -17.279 -21.481 1.00 81.75 422 GLU A N 1
ATOM 3276 C CA . GLU A 1 422 ? 1.815 -18.107 -21.927 1.00 81.75 422 GLU A CA 1
ATOM 3277 C C . GLU A 1 422 ? 0.874 -18.496 -20.788 1.00 81.75 422 GLU A C 1
ATOM 3279 O O . GLU A 1 422 ? -0.330 -18.499 -20.983 1.00 81.75 422 GLU A O 1
ATOM 3284 N N . SER A 1 423 ? 1.376 -18.736 -19.573 1.00 75.75 423 SER A N 1
ATOM 3285 C CA . SER A 1 423 ? 0.527 -19.070 -18.417 1.00 75.75 423 SER A CA 1
ATOM 3286 C C . SER A 1 423 ? -0.395 -17.932 -17.959 1.00 75.75 423 SER A C 1
ATOM 3288 O O . SER A 1 423 ? -1.294 -18.153 -17.153 1.00 75.75 423 SER A O 1
ATOM 3290 N N . GLN A 1 424 ? -0.198 -16.706 -18.458 1.00 77.62 424 GLN A N 1
ATOM 3291 C CA . GLN A 1 424 ? -1.161 -15.612 -18.285 1.00 77.62 424 GLN A CA 1
ATOM 3292 C C . GLN A 1 424 ? -2.291 -15.656 -19.327 1.00 77.62 424 GLN A C 1
ATOM 3294 O O . GLN A 1 424 ? -3.302 -14.968 -19.165 1.00 77.62 424 GLN A O 1
ATOM 3299 N N . CYS A 1 425 ? -2.138 -16.460 -20.381 1.00 79.31 425 CYS A N 1
ATOM 3300 C CA . CYS A 1 425 ? -3.239 -16.894 -21.220 1.00 79.31 425 CYS A CA 1
ATOM 3301 C C . CYS A 1 425 ? -3.988 -17.988 -20.470 1.00 79.31 425 CYS A C 1
ATOM 3303 O O . CYS A 1 425 ? -3.411 -19.021 -20.143 1.00 79.31 425 CYS A O 1
ATOM 3305 N N . ILE A 1 426 ? -5.271 -17.781 -20.202 1.00 69.38 426 ILE A N 1
ATOM 3306 C CA . ILE A 1 426 ? -6.069 -18.814 -19.543 1.00 69.38 426 ILE A CA 1
ATOM 3307 C C . ILE A 1 426 ? -7.320 -19.120 -20.344 1.00 69.38 426 ILE A C 1
ATOM 3309 O O . ILE A 1 426 ? -7.676 -18.356 -21.240 1.00 69.38 426 ILE A O 1
ATOM 3313 N N . ASP A 1 427 ? -7.940 -20.252 -20.031 1.00 63.41 427 ASP A N 1
ATOM 3314 C CA . ASP A 1 427 ? -9.101 -20.778 -20.737 1.00 63.41 427 ASP A CA 1
ATOM 3315 C C . ASP A 1 427 ? -10.235 -19.750 -20.832 1.00 63.41 427 ASP A C 1
ATOM 3317 O O . ASP A 1 427 ? -10.727 -19.223 -19.833 1.00 63.41 427 ASP A O 1
ATOM 3321 N N . ILE A 1 428 ? -10.595 -19.427 -22.072 1.00 59.41 428 ILE A N 1
ATOM 3322 C CA . ILE A 1 428 ? -11.689 -18.529 -22.441 1.00 59.41 428 ILE A CA 1
ATOM 3323 C C . ILE A 1 428 ? -12.750 -19.285 -23.241 1.00 59.41 428 ILE A C 1
ATOM 3325 O O . ILE A 1 428 ? -13.335 -18.716 -24.160 1.00 59.41 428 ILE A O 1
ATOM 3329 N N . SER A 1 429 ? -12.970 -20.572 -22.950 1.00 56.81 429 SER A N 1
ATOM 3330 C CA . SER A 1 429 ? -14.045 -21.387 -23.528 1.00 56.81 429 SER A CA 1
ATOM 3331 C C . SER A 1 429 ? -15.403 -20.680 -23.382 1.00 56.81 429 SER A C 1
ATOM 3333 O O . SER A 1 429 ? -16.074 -20.793 -22.365 1.00 56.81 429 SER A O 1
ATOM 3335 N N . ILE A 1 430 ? -15.742 -19.908 -24.421 1.00 65.81 430 ILE A N 1
ATOM 3336 C CA . ILE A 1 430 ? -16.881 -18.994 -24.586 1.00 65.81 430 ILE A CA 1
ATOM 3337 C C . ILE A 1 430 ? -16.964 -17.929 -23.471 1.00 65.81 430 ILE A C 1
ATOM 3339 O O . ILE A 1 430 ? -17.606 -18.146 -22.446 1.00 65.81 430 ILE A O 1
ATOM 3343 N N . PRO A 1 431 ? -16.334 -16.753 -23.651 1.00 64.88 431 PRO A N 1
ATOM 3344 C CA . PRO A 1 431 ? -16.370 -15.709 -22.638 1.00 64.88 431 PRO A CA 1
ATOM 3345 C C . PRO A 1 431 ? -17.746 -15.031 -22.585 1.00 64.88 431 PRO A C 1
ATOM 3347 O O . PRO A 1 431 ? -18.388 -14.825 -23.618 1.00 64.88 431 PRO A O 1
ATOM 3350 N N . CYS A 1 432 ? -18.179 -14.625 -21.393 1.00 75.88 432 CYS A N 1
ATOM 3351 C CA . CYS A 1 432 ? -19.399 -13.841 -21.229 1.00 75.88 432 CYS A CA 1
ATOM 3352 C C . CYS A 1 432 ? -19.122 -12.354 -21.497 1.00 75.88 432 CYS A C 1
ATOM 3354 O O . CYS A 1 432 ? -18.121 -11.796 -21.036 1.00 75.88 432 CYS A O 1
ATOM 3356 N N . GLN A 1 433 ? -20.029 -11.695 -22.220 1.00 83.69 433 GLN A N 1
ATOM 3357 C CA . GLN A 1 433 ? -20.114 -10.229 -22.242 1.00 83.69 433 GLN A CA 1
ATOM 3358 C C . GLN A 1 433 ? -20.551 -9.712 -20.858 1.00 83.69 433 GLN A C 1
ATOM 3360 O O . GLN A 1 433 ? -21.080 -10.501 -20.073 1.00 83.69 433 GLN A O 1
ATOM 3365 N N . PRO A 1 434 ? -20.357 -8.421 -20.528 1.00 83.62 434 PRO A N 1
ATOM 3366 C CA . PRO A 1 434 ? -20.857 -7.852 -19.277 1.00 83.62 434 PRO A CA 1
ATOM 3367 C C . PRO A 1 434 ? -22.341 -8.199 -19.039 1.00 83.62 434 PRO A C 1
ATOM 3369 O O . PRO A 1 434 ? -23.134 -8.069 -19.975 1.00 83.62 434 PRO A O 1
ATOM 3372 N N . PRO A 1 435 ? -22.724 -8.657 -17.830 1.00 83.62 435 PRO A N 1
ATOM 3373 C CA . PRO A 1 435 ? -24.097 -9.049 -17.539 1.00 83.62 435 PRO A CA 1
ATOM 3374 C C . PRO A 1 435 ? -25.037 -7.851 -17.660 1.00 83.62 435 PRO A C 1
ATOM 3376 O O . PRO A 1 435 ? -24.730 -6.746 -17.204 1.00 83.62 435 PRO A O 1
ATOM 3379 N N . GLU A 1 436 ? -26.200 -8.077 -18.264 1.00 82.25 436 GLU A N 1
ATOM 3380 C CA . GLU A 1 436 ? -27.240 -7.061 -18.374 1.00 82.25 436 GLU A CA 1
ATOM 3381 C C . GLU A 1 436 ? -27.958 -6.902 -17.026 1.00 82.25 436 GLU A C 1
ATOM 3383 O O . GLU A 1 436 ? -28.416 -7.873 -16.419 1.00 82.25 436 GLU A O 1
ATOM 3388 N N . ILE A 1 437 ? -28.045 -5.667 -16.529 1.00 82.56 437 ILE A N 1
ATOM 3389 C CA . ILE A 1 437 ? -28.591 -5.387 -15.198 1.00 82.56 437 ILE A CA 1
ATOM 3390 C C . ILE A 1 437 ? -30.081 -5.093 -15.322 1.00 82.56 437 ILE A C 1
ATOM 3392 O O . ILE A 1 437 ? -30.488 -3.988 -15.673 1.00 82.56 437 ILE A O 1
ATOM 3396 N N . THR A 1 438 ? -30.902 -6.088 -15.005 1.00 80.62 438 THR A N 1
ATOM 3397 C CA . THR A 1 438 ? -32.368 -5.972 -15.034 1.00 80.62 438 THR A CA 1
ATOM 3398 C C . THR A 1 438 ? -32.973 -5.722 -13.649 1.00 80.62 438 THR A C 1
ATOM 3400 O O . THR A 1 438 ? -34.105 -5.244 -13.538 1.00 80.62 438 THR A O 1
ATOM 3403 N N . THR A 1 439 ? -32.218 -5.981 -12.576 1.00 82.06 439 THR A N 1
ATOM 3404 C CA . THR A 1 439 ? -32.652 -5.768 -11.191 1.00 82.06 439 THR A CA 1
ATOM 3405 C C . THR A 1 439 ? -32.761 -4.276 -10.863 1.00 82.06 439 THR A C 1
ATOM 3407 O O . THR A 1 439 ? -31.818 -3.498 -11.012 1.00 82.06 439 THR A O 1
ATOM 3410 N N . LYS A 1 440 ? -33.929 -3.853 -10.369 1.00 83.12 440 LYS A N 1
ATOM 3411 C CA . LYS A 1 440 ? -34.208 -2.452 -10.027 1.00 83.12 440 LYS A CA 1
ATOM 3412 C C . LYS A 1 440 ? -33.256 -1.946 -8.931 1.00 83.12 440 LYS A C 1
ATOM 3414 O O . LYS A 1 440 ? -33.196 -2.544 -7.860 1.00 83.12 440 LYS A O 1
ATOM 3419 N N . ARG A 1 441 ? -32.596 -0.803 -9.176 1.00 81.50 441 ARG A N 1
ATOM 3420 C CA . ARG A 1 441 ? -31.590 -0.158 -8.293 1.00 81.50 441 ARG A CA 1
ATOM 3421 C C . ARG A 1 441 ? -30.300 -0.955 -8.079 1.00 81.50 441 ARG A C 1
ATOM 3423 O O . ARG A 1 441 ? -29.515 -0.607 -7.196 1.00 81.50 441 ARG A O 1
ATOM 3430 N N . ALA A 1 442 ? -30.069 -2.003 -8.865 1.00 85.19 442 ALA A N 1
ATOM 3431 C CA . ALA A 1 442 ? -28.781 -2.673 -8.885 1.00 85.19 442 ALA A CA 1
ATOM 3432 C C . ALA A 1 442 ? -27.745 -1.839 -9.646 1.00 85.19 442 ALA A C 1
ATOM 3434 O O . ALA A 1 442 ? -28.067 -1.130 -10.600 1.00 85.19 442 ALA A O 1
ATOM 3435 N N . GLN A 1 443 ? -26.488 -1.945 -9.231 1.00 86.75 443 GLN A N 1
ATOM 3436 C CA . GLN A 1 443 ? -25.351 -1.288 -9.861 1.00 86.75 443 GLN A CA 1
ATO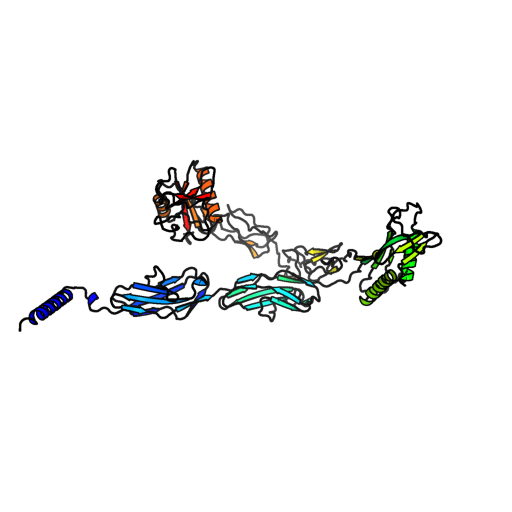M 3437 C C . GLN A 1 443 ? -24.262 -2.304 -10.181 1.00 86.75 443 GLN A C 1
ATOM 3439 O O . GLN A 1 443 ? -23.913 -3.149 -9.355 1.00 86.75 443 GLN A O 1
ATOM 3444 N N . ALA A 1 444 ? -23.684 -2.186 -11.374 1.00 83.81 444 ALA A N 1
ATOM 3445 C CA . ALA A 1 444 ? -22.463 -2.902 -11.706 1.00 83.81 444 ALA A CA 1
ATOM 3446 C C . ALA A 1 444 ? -21.268 -2.289 -10.955 1.00 83.81 444 ALA A C 1
ATOM 3448 O O . ALA A 1 444 ? -21.272 -1.094 -10.638 1.00 83.81 444 ALA A O 1
ATOM 3449 N N . PRO A 1 445 ? -20.213 -3.080 -10.709 1.00 83.88 445 PRO A N 1
ATOM 3450 C CA . PRO A 1 445 ? -18.917 -2.565 -10.293 1.00 83.88 445 PRO A CA 1
ATOM 3451 C C . PRO A 1 445 ? -18.442 -1.394 -11.168 1.00 83.88 445 PRO A C 1
ATOM 3453 O O . PRO A 1 445 ? -18.621 -1.397 -12.384 1.00 83.88 445 PRO A O 1
ATOM 3456 N N . LYS A 1 446 ? -17.768 -0.406 -10.559 1.00 77.06 446 LYS A N 1
ATOM 3457 C CA . LYS A 1 446 ? -17.227 0.772 -11.274 1.00 77.06 446 LYS A CA 1
ATOM 3458 C C . LYS A 1 446 ? -16.255 0.409 -12.403 1.00 77.06 446 LYS A C 1
ATOM 3460 O O . LYS A 1 446 ? -16.094 1.189 -13.336 1.00 77.06 446 LYS A O 1
ATOM 3465 N N . LEU A 1 447 ? -15.594 -0.743 -12.295 1.00 77.62 447 LEU A N 1
ATOM 3466 C CA . LEU A 1 447 ? -14.688 -1.277 -13.300 1.00 77.62 447 LEU A CA 1
ATOM 3467 C C . LEU A 1 447 ? -15.238 -2.623 -13.779 1.00 77.62 447 LEU A C 1
ATOM 3469 O O . LEU A 1 447 ? -15.172 -3.616 -13.055 1.00 77.62 447 LEU A O 1
ATOM 3473 N N . MET A 1 448 ? -15.794 -2.639 -14.987 1.00 78.62 448 MET A N 1
ATOM 3474 C CA . MET A 1 448 ? -16.248 -3.860 -15.652 1.00 78.62 448 MET A CA 1
ATOM 3475 C C . MET A 1 448 ? -15.201 -4.302 -16.669 1.00 78.62 448 MET A C 1
ATOM 3477 O O . MET A 1 448 ? -14.616 -3.471 -17.367 1.00 78.62 448 MET A O 1
ATOM 3481 N N . LYS A 1 449 ? -14.967 -5.613 -16.764 1.00 74.62 449 LYS A N 1
ATOM 3482 C CA . LYS A 1 449 ? -14.140 -6.181 -17.833 1.00 74.62 449 LYS A CA 1
ATOM 3483 C C . LYS A 1 449 ? -14.949 -6.199 -19.127 1.00 74.62 449 LYS A C 1
ATOM 3485 O O . LYS A 1 449 ? -16.160 -6.385 -19.095 1.00 74.62 449 LYS A O 1
ATOM 3490 N N . ASN A 1 450 ? -14.278 -6.082 -20.270 1.00 73.00 450 ASN A N 1
ATOM 3491 C CA . ASN A 1 450 ? -14.938 -6.228 -21.572 1.00 73.00 450 ASN A CA 1
ATOM 3492 C C . ASN A 1 450 ? -15.388 -7.678 -21.843 1.00 73.00 450 ASN A C 1
ATOM 3494 O O . ASN A 1 450 ? -16.305 -7.894 -22.626 1.00 73.00 450 ASN A O 1
ATOM 3498 N N . LEU A 1 451 ? -14.733 -8.663 -21.219 1.00 72.75 451 LEU A N 1
ATOM 3499 C CA . LEU A 1 451 ? -15.021 -10.094 -21.333 1.00 72.75 451 LEU A CA 1
ATOM 3500 C C . LEU A 1 451 ? -14.724 -10.784 -19.996 1.00 72.75 451 LEU A C 1
ATOM 3502 O O . LEU A 1 451 ? -13.716 -10.474 -19.356 1.00 72.75 451 LEU A O 1
ATOM 3506 N N . TYR A 1 452 ? -15.573 -11.737 -19.619 1.00 75.81 452 TYR A N 1
ATOM 3507 C CA . TYR A 1 452 ? -15.439 -12.556 -18.413 1.00 75.81 452 TYR A CA 1
ATOM 3508 C C . TYR A 1 452 ? -15.198 -14.018 -18.780 1.00 75.81 452 TYR A C 1
ATOM 3510 O O . TYR A 1 452 ? -15.745 -14.517 -19.764 1.00 75.81 452 TYR A O 1
ATOM 3518 N N . ARG A 1 453 ? -14.351 -14.697 -18.006 1.00 66.62 453 ARG A N 1
ATOM 3519 C CA . ARG A 1 453 ? -14.011 -16.113 -18.223 1.00 66.62 453 ARG A CA 1
ATOM 3520 C C . ARG A 1 453 ? -15.050 -17.025 -17.577 1.00 66.62 453 ARG A C 1
ATOM 3522 O O . ARG A 1 453 ? -15.658 -16.632 -16.589 1.00 66.62 453 ARG A O 1
ATOM 3529 N N . THR A 1 454 ? -15.202 -18.249 -18.075 1.00 72.94 454 THR A N 1
ATOM 3530 C CA . THR A 1 454 ? -16.015 -19.268 -17.393 1.00 72.94 454 THR A CA 1
ATOM 3531 C C . THR A 1 454 ? -15.479 -19.497 -15.973 1.00 72.94 454 THR A C 1
ATOM 3533 O O . THR A 1 454 ? -14.271 -19.648 -15.788 1.00 72.94 454 THR A O 1
ATOM 3536 N N . GLY A 1 455 ? -16.357 -19.447 -14.972 1.00 72.38 455 GLY A N 1
ATOM 3537 C CA . GLY A 1 455 ? -16.029 -19.467 -13.545 1.00 72.38 455 GLY A CA 1
ATOM 3538 C C . GLY A 1 455 ? -15.702 -18.101 -12.924 1.00 72.38 455 GLY A C 1
ATOM 3539 O O . GLY A 1 455 ? -15.618 -17.987 -11.702 1.00 72.38 455 GLY A O 1
ATOM 3540 N N . GLU A 1 456 ? -15.515 -17.036 -13.718 1.00 80.06 456 GLU A N 1
ATOM 3541 C CA . GLU A 1 456 ? -15.394 -15.685 -13.160 1.00 80.06 456 GLU A CA 1
ATOM 3542 C C . GLU A 1 456 ? -16.760 -15.162 -12.725 1.00 80.06 456 GLU A C 1
ATOM 3544 O O . GLU A 1 456 ? -17.761 -15.279 -13.435 1.00 80.06 456 GLU A O 1
ATOM 3549 N N . THR A 1 457 ? -16.771 -14.523 -11.558 1.00 86.38 457 THR A N 1
ATOM 3550 C CA . THR A 1 457 ? -17.982 -13.983 -10.959 1.00 86.38 457 THR A CA 1
ATOM 3551 C C . THR A 1 457 ? -18.015 -12.461 -10.997 1.00 86.38 457 THR A C 1
ATOM 3553 O O . THR A 1 457 ? -17.012 -11.803 -10.712 1.00 86.38 457 THR A O 1
ATOM 3556 N N . VAL A 1 458 ? -19.187 -11.890 -11.255 1.00 87.69 458 VAL A N 1
ATOM 3557 C CA . VAL A 1 458 ? -19.489 -10.474 -11.040 1.00 87.69 458 VAL A CA 1
ATOM 3558 C C . VAL A 1 458 ? -20.435 -10.367 -9.860 1.00 87.69 458 VAL A C 1
ATOM 3560 O O . VAL A 1 458 ? -21.502 -10.972 -9.852 1.00 87.69 458 VAL A O 1
ATOM 3563 N N . MET A 1 459 ? -20.049 -9.569 -8.868 1.00 86.12 459 MET A N 1
ATOM 3564 C CA . MET A 1 459 ? -20.935 -9.222 -7.767 1.00 86.12 459 MET A CA 1
ATOM 3565 C C . MET A 1 459 ? -21.636 -7.907 -8.095 1.00 86.12 459 MET A C 1
ATOM 3567 O O . MET A 1 459 ? -20.992 -6.861 -8.212 1.00 86.12 459 MET A O 1
ATOM 3571 N N . LEU A 1 460 ? -22.953 -7.968 -8.262 1.00 87.31 460 LEU A N 1
ATOM 3572 C CA . LEU A 1 460 ? -23.779 -6.786 -8.457 1.00 87.31 460 LEU A CA 1
ATOM 3573 C C . LEU A 1 460 ? -24.044 -6.125 -7.101 1.00 87.31 460 LEU A C 1
ATOM 3575 O O . LEU A 1 460 ? -24.386 -6.783 -6.120 1.00 87.31 460 LEU A O 1
ATOM 3579 N N . GLY A 1 461 ? -23.838 -4.812 -7.048 1.00 83.00 461 GLY A N 1
ATOM 3580 C CA . GLY A 1 461 ? -24.135 -3.987 -5.885 1.00 83.00 461 GLY A CA 1
ATOM 3581 C C . GLY A 1 461 ? -25.519 -3.356 -5.982 1.00 83.00 461 GLY A C 1
ATOM 3582 O O . GLY A 1 461 ? -26.251 -3.553 -6.951 1.00 83.00 461 GLY A O 1
ATOM 3583 N N . CYS A 1 462 ? -25.858 -2.541 -4.992 1.00 82.44 462 CYS A N 1
ATOM 3584 C CA . CYS A 1 462 ? -27.060 -1.717 -5.002 1.00 82.44 462 CYS A CA 1
ATOM 3585 C C . CYS A 1 462 ? -26.696 -0.232 -4.939 1.00 82.44 462 CYS A C 1
ATOM 3587 O O . CYS A 1 462 ? -25.623 0.131 -4.456 1.00 82.44 462 CYS A O 1
ATOM 3589 N N . GLU A 1 463 ? -27.589 0.623 -5.440 1.00 80.25 463 GLU A N 1
ATOM 3590 C CA . GLU A 1 463 ? -27.501 2.077 -5.277 1.00 80.25 463 GLU A CA 1
ATOM 3591 C C . GLU A 1 463 ? -27.288 2.475 -3.802 1.00 80.25 463 GLU A C 1
ATOM 3593 O O . GLU A 1 463 ? -27.784 1.786 -2.902 1.00 80.25 463 GLU A O 1
ATOM 3598 N N . PRO A 1 464 ? -26.610 3.608 -3.526 1.00 64.38 464 PRO A N 1
ATOM 3599 C CA . PRO A 1 464 ? -26.468 4.126 -2.168 1.00 64.38 464 PRO A CA 1
ATOM 3600 C C . PRO A 1 464 ? -27.807 4.173 -1.410 1.00 64.38 464 PRO A C 1
ATOM 3602 O O . PRO A 1 464 ? -28.809 4.677 -1.922 1.00 64.38 464 PRO A O 1
ATOM 3605 N N . GLY A 1 465 ? -27.821 3.641 -0.183 1.00 56.28 465 GLY A N 1
ATOM 3606 C CA . GLY A 1 465 ? -29.022 3.506 0.653 1.00 56.28 465 GLY A CA 1
ATOM 3607 C C . GLY A 1 465 ? -29.760 2.165 0.527 1.00 56.28 465 GLY A C 1
ATOM 3608 O O . GLY A 1 465 ? -30.832 2.011 1.118 1.00 56.28 465 GLY A O 1
ATOM 3609 N N . TYR A 1 466 ? -29.210 1.206 -0.224 1.00 70.69 466 TYR A N 1
ATOM 3610 C CA . TYR A 1 466 ? -29.718 -0.162 -0.339 1.00 70.69 466 TYR A CA 1
ATOM 3611 C C . TYR A 1 466 ? -28.584 -1.182 -0.128 1.00 70.69 466 TYR A C 1
ATOM 3613 O O . TYR A 1 466 ? -27.460 -0.976 -0.585 1.00 70.69 466 TYR A O 1
ATOM 3621 N N . ARG A 1 467 ? -28.881 -2.301 0.540 1.00 74.00 467 ARG A N 1
ATOM 3622 C CA . ARG A 1 467 ? -28.039 -3.501 0.632 1.00 74.00 467 ARG A CA 1
ATOM 3623 C C . ARG A 1 467 ? -28.514 -4.570 -0.349 1.00 74.00 467 ARG A C 1
ATOM 3625 O O . ARG A 1 467 ? -29.693 -4.645 -0.686 1.00 74.00 467 ARG A O 1
ATOM 3632 N N . VAL A 1 468 ? -27.588 -5.427 -0.761 1.00 79.81 468 VAL A N 1
ATOM 3633 C CA . VAL A 1 468 ? -27.898 -6.658 -1.496 1.00 79.81 468 VAL A CA 1
ATOM 3634 C C . VAL A 1 468 ? -28.576 -7.634 -0.527 1.00 79.81 468 VAL A C 1
ATOM 3636 O O . VAL A 1 468 ? -27.985 -7.982 0.493 1.00 79.81 468 VAL A O 1
ATOM 3639 N N . ALA A 1 469 ? -29.803 -8.055 -0.831 1.00 77.31 469 ALA A N 1
ATOM 3640 C CA . ALA A 1 469 ? -30.494 -9.154 -0.161 1.00 77.31 469 ALA A CA 1
ATOM 3641 C C . ALA A 1 469 ? -30.635 -10.324 -1.148 1.00 77.31 469 ALA A C 1
ATOM 3643 O O . ALA A 1 469 ? -31.140 -10.131 -2.252 1.00 77.31 469 ALA A O 1
ATOM 3644 N N . GLY A 1 470 ? -30.162 -11.516 -0.771 1.00 81.38 470 GLY A N 1
ATOM 3645 C CA . GLY A 1 470 ? -30.007 -12.670 -1.673 1.00 81.38 470 GLY A CA 1
ATOM 3646 C C . GLY A 1 470 ? -28.593 -12.790 -2.259 1.00 81.38 470 GLY A C 1
ATOM 3647 O O . GLY A 1 470 ? -27.663 -12.136 -1.778 1.00 81.38 470 GLY A O 1
ATOM 3648 N N . ASN A 1 471 ? -28.407 -13.630 -3.285 1.00 79.38 471 ASN A N 1
ATOM 3649 C CA . ASN A 1 471 ? -27.098 -13.828 -3.909 1.00 79.38 471 ASN A CA 1
ATOM 3650 C C . ASN A 1 471 ? -26.923 -12.912 -5.129 1.00 79.38 471 ASN A C 1
ATOM 3652 O O . ASN A 1 471 ? -27.415 -13.188 -6.223 1.00 79.38 471 ASN A O 1
ATOM 3656 N N . GLY A 1 472 ? -26.213 -11.798 -4.933 1.00 79.69 472 GLY A N 1
ATOM 3657 C CA . GLY A 1 472 ? -25.888 -10.840 -5.999 1.00 79.69 472 GLY A CA 1
ATOM 3658 C C . GLY A 1 472 ? -24.736 -11.278 -6.908 1.00 79.69 472 GLY A C 1
ATOM 3659 O O . GLY A 1 472 ? -24.354 -10.533 -7.812 1.00 79.69 472 GLY A O 1
ATOM 3660 N N . THR A 1 473 ? -24.156 -12.452 -6.656 1.00 86.75 473 THR A N 1
ATOM 3661 C CA . THR A 1 473 ? -23.040 -12.997 -7.427 1.00 86.75 473 THR A CA 1
ATOM 3662 C C . THR A 1 473 ? -23.573 -13.745 -8.639 1.00 86.75 473 THR A C 1
ATOM 3664 O O . THR A 1 473 ? -24.302 -14.725 -8.503 1.00 86.75 473 THR A O 1
ATOM 3667 N N . GLN A 1 474 ? -23.184 -13.298 -9.828 1.00 87.00 474 GLN A N 1
ATOM 3668 C CA . GLN A 1 474 ? -23.388 -14.030 -11.071 1.00 87.00 474 GLN A CA 1
ATOM 3669 C C . GLN A 1 474 ? -22.066 -14.643 -11.511 1.00 87.00 474 GLN A C 1
ATOM 3671 O O . GLN A 1 474 ? -21.047 -13.961 -11.493 1.00 87.00 474 GLN A O 1
ATOM 3676 N N . GLU A 1 475 ? -22.078 -15.904 -11.919 1.00 87.69 475 GLU A N 1
ATOM 3677 C CA . GLU A 1 475 ? -20.930 -16.635 -12.448 1.00 87.69 475 GLU A CA 1
ATOM 3678 C C . GLU A 1 475 ? -21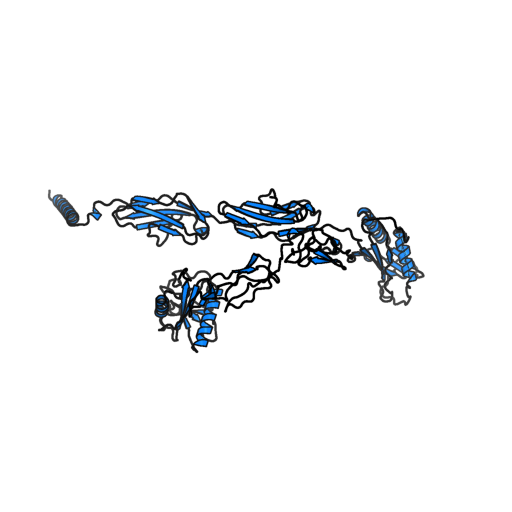.099 -16.830 -13.954 1.00 87.69 475 GLU A C 1
ATOM 3680 O O . GLU A 1 475 ? -22.194 -17.131 -14.435 1.00 87.69 475 GLU A O 1
ATOM 3685 N N . CYS A 1 476 ? -20.030 -16.618 -14.714 1.00 83.25 476 CYS A N 1
ATOM 3686 C CA . CYS A 1 476 ? -20.033 -16.879 -16.145 1.00 83.25 476 CYS A CA 1
ATOM 3687 C C . CYS A 1 476 ? -19.890 -18.385 -16.405 1.00 83.25 476 CYS A C 1
ATOM 3689 O O . CYS A 1 476 ? -18.924 -18.999 -15.965 1.00 83.25 476 CYS A O 1
ATOM 3691 N N . ASN A 1 477 ? -20.815 -18.965 -17.164 1.00 79.31 477 ASN A N 1
ATOM 3692 C CA . ASN A 1 477 ? -20.843 -20.362 -17.584 1.00 79.31 477 ASN A CA 1
ATOM 3693 C C . ASN A 1 477 ? -20.973 -20.441 -19.108 1.00 79.31 477 ASN A C 1
ATOM 3695 O O . ASN A 1 477 ? -22.077 -20.337 -19.646 1.00 79.31 477 ASN A O 1
ATOM 3699 N N . GLU A 1 478 ? -19.844 -20.610 -19.803 1.00 76.56 478 GLU A N 1
ATOM 3700 C CA . GLU A 1 478 ? -19.783 -20.838 -21.257 1.00 76.56 478 GLU A CA 1
ATOM 3701 C C . GLU A 1 478 ? -20.626 -19.836 -22.078 1.00 76.56 478 GLU A C 1
ATOM 3703 O O . GLU A 1 478 ? -21.417 -20.204 -22.947 1.00 76.56 478 GLU A O 1
ATOM 3708 N N . GLY A 1 479 ? -20.466 -18.541 -21.796 1.00 73.25 479 GLY A N 1
ATOM 3709 C CA . GLY A 1 479 ? -21.157 -17.452 -22.493 1.00 73.25 479 GLY A CA 1
ATOM 3710 C C . GLY A 1 479 ? -22.480 -17.007 -21.866 1.00 73.25 479 GLY A C 1
ATOM 3711 O O . GLY A 1 479 ? -23.009 -15.977 -22.282 1.00 73.25 479 GLY A O 1
ATOM 3712 N N . ASN A 1 480 ? -22.981 -17.713 -20.846 1.00 80.81 480 ASN A N 1
ATOM 3713 C CA . ASN A 1 480 ? -24.193 -17.349 -20.109 1.00 80.81 480 ASN A CA 1
ATOM 3714 C C . ASN A 1 480 ? -23.893 -17.024 -18.643 1.00 80.81 480 ASN A C 1
ATOM 3716 O O . ASN A 1 480 ? -23.110 -17.710 -17.998 1.00 80.81 480 ASN A O 1
ATOM 3720 N N . TRP A 1 481 ? -24.563 -16.020 -18.081 1.00 85.00 481 TRP A N 1
ATOM 3721 C CA . TRP A 1 481 ? -24.489 -15.727 -16.647 1.00 85.00 481 TRP A CA 1
ATOM 3722 C C . TRP A 1 481 ? -25.469 -16.592 -15.855 1.00 85.00 481 TRP A C 1
ATOM 3724 O O . TRP A 1 481 ? -26.611 -16.785 -16.279 1.00 85.00 481 TRP A O 1
ATOM 3734 N N . THR A 1 482 ? -25.058 -17.079 -14.681 1.00 85.25 482 THR A N 1
ATOM 3735 C CA . THR A 1 482 ? -25.998 -17.683 -13.729 1.00 85.25 482 THR A CA 1
ATOM 3736 C C . THR A 1 482 ? -27.052 -16.663 -13.313 1.00 85.25 482 THR A C 1
ATOM 3738 O O . THR A 1 482 ? -26.746 -15.497 -13.060 1.00 85.25 482 THR A O 1
ATOM 3741 N N . THR A 1 483 ? -28.297 -17.108 -13.178 1.00 77.12 483 THR A N 1
ATOM 3742 C CA . THR A 1 483 ? -29.380 -16.261 -12.676 1.00 77.12 483 THR A CA 1
ATOM 3743 C C . THR A 1 483 ? -29.122 -15.872 -11.223 1.00 77.12 483 THR A C 1
ATOM 3745 O O . THR A 1 483 ? -28.947 -16.748 -10.378 1.00 77.12 483 THR A O 1
ATOM 3748 N N . SER A 1 484 ? -29.134 -14.573 -10.929 1.00 72.81 484 SER A N 1
ATOM 3749 C CA . SER A 1 484 ? -29.090 -14.051 -9.560 1.00 72.81 484 SER A CA 1
ATOM 3750 C C . SER A 1 484 ? -30.503 -13.804 -9.034 1.00 72.81 484 SER A C 1
ATOM 3752 O O . SER A 1 484 ? -31.305 -13.174 -9.724 1.00 72.81 484 SER A O 1
ATOM 3754 N N . ASP A 1 485 ? -30.787 -14.227 -7.808 1.00 77.69 485 ASP A N 1
ATOM 3755 C CA . ASP A 1 485 ? -32.064 -14.023 -7.110 1.00 77.69 485 ASP A CA 1
ATOM 3756 C C . ASP A 1 485 ? -32.064 -12.788 -6.191 1.00 77.69 485 ASP A C 1
ATOM 3758 O O . ASP A 1 485 ? -33.013 -12.563 -5.437 1.00 77.69 485 ASP A O 1
ATOM 3762 N N . PHE A 1 486 ? -31.008 -11.969 -6.249 1.00 84.12 486 PHE A N 1
ATOM 3763 C CA . PHE A 1 486 ? -30.891 -10.807 -5.379 1.00 84.12 486 PHE A CA 1
ATOM 3764 C C . PHE A 1 486 ? -31.865 -9.679 -5.719 1.00 84.12 486 PHE A C 1
ATOM 3766 O O . PHE A 1 486 ? -32.214 -9.419 -6.874 1.00 84.12 486 PHE A O 1
ATOM 3773 N N . TYR A 1 487 ? -32.207 -8.927 -4.682 1.00 84.06 487 TYR A N 1
ATOM 3774 C CA . TYR A 1 487 ? -32.891 -7.651 -4.781 1.00 84.06 487 TYR A CA 1
ATOM 3775 C C . TYR A 1 487 ? -32.227 -6.622 -3.864 1.00 84.06 487 TYR A C 1
ATOM 3777 O O . TYR A 1 487 ? -31.549 -6.950 -2.890 1.00 84.06 487 TYR A O 1
ATOM 3785 N N . CYS A 1 488 ? -32.410 -5.346 -4.193 1.00 79.94 488 CYS A N 1
ATOM 3786 C CA . CYS A 1 488 ? -31.874 -4.247 -3.402 1.00 79.94 488 CYS A CA 1
ATOM 3787 C C . CYS A 1 488 ? -32.837 -3.886 -2.269 1.00 79.94 488 CYS A C 1
ATOM 3789 O O . CYS A 1 488 ? -33.860 -3.229 -2.482 1.00 79.94 488 CYS A O 1
ATOM 3791 N N . GLU A 1 489 ? -32.502 -4.329 -1.061 1.00 76.12 489 GLU A N 1
ATOM 3792 C CA . GLU A 1 489 ? -33.246 -4.068 0.166 1.00 76.12 489 GLU A CA 1
ATOM 3793 C C . GLU A 1 489 ? -32.756 -2.779 0.824 1.00 76.12 489 GLU A C 1
ATOM 3795 O O . GLU A 1 489 ? -31.571 -2.476 0.839 1.00 76.12 489 GLU A O 1
ATOM 3800 N N . LYS A 1 490 ? -33.659 -1.973 1.370 1.00 63.56 490 LYS A N 1
ATOM 3801 C CA . LYS A 1 490 ? -33.303 -0.666 1.924 1.00 63.56 490 LYS A CA 1
ATOM 3802 C C . LYS A 1 490 ? -32.730 -0.812 3.346 1.00 63.56 490 LYS A C 1
ATOM 3804 O O . LYS A 1 490 ? -33.388 -1.401 4.193 1.00 63.56 490 LYS A O 1
ATOM 3809 N N . THR A 1 491 ? -31.544 -0.262 3.623 1.00 65.88 491 THR A N 1
ATOM 3810 C CA . THR A 1 491 ? -30.826 -0.396 4.916 1.00 65.88 491 THR A CA 1
ATOM 3811 C C . THR A 1 491 ? -31.371 0.502 6.029 1.00 65.88 491 THR A C 1
ATOM 3813 O O . THR A 1 491 ? -31.482 0.074 7.174 1.00 65.88 491 THR A O 1
ATOM 3816 N N . CYS A 1 492 ? -31.780 1.728 5.701 1.00 69.56 492 CYS A N 1
ATOM 3817 C CA . CYS A 1 492 ? -32.578 2.583 6.580 1.00 69.56 492 CYS A CA 1
ATOM 3818 C C . CYS A 1 492 ? -34.008 2.647 6.028 1.00 69.56 492 CYS A C 1
ATOM 3820 O O . CYS A 1 492 ? -34.230 3.229 4.966 1.00 69.56 492 CYS A O 1
ATOM 3822 N N . PHE A 1 493 ? -35.000 2.070 6.717 1.00 66.69 493 PHE A N 1
ATOM 3823 C CA . PHE A 1 493 ? -36.395 2.156 6.267 1.00 66.69 493 PHE A CA 1
ATOM 3824 C C . PHE A 1 493 ? -36.808 3.631 6.075 1.00 66.69 493 PHE A C 1
ATOM 3826 O O . PHE A 1 493 ? -36.566 4.447 6.969 1.00 66.69 493 PHE A O 1
ATOM 3833 N N . PRO A 1 494 ? -37.420 4.017 4.933 1.00 65.94 494 PRO A N 1
ATOM 3834 C CA . PRO A 1 494 ? -37.913 5.377 4.756 1.00 65.94 494 PRO A CA 1
ATOM 3835 C C . PRO A 1 494 ? -38.880 5.700 5.906 1.00 65.94 494 PRO A C 1
ATOM 3837 O O . PRO A 1 494 ? -39.690 4.842 6.261 1.00 65.94 494 PRO A O 1
ATOM 3840 N N . PRO A 1 495 ? -38.807 6.897 6.509 1.00 73.31 495 PRO A N 1
ATOM 3841 C CA . PRO A 1 495 ? -38.184 8.123 5.988 1.00 73.31 495 PRO A CA 1
ATOM 3842 C C . PRO A 1 495 ? -36.706 8.384 6.375 1.00 73.31 495 PRO A C 1
ATOM 3844 O O . PRO A 1 495 ? -36.232 9.499 6.186 1.00 73.31 495 PRO A O 1
ATOM 3847 N N . TRP A 1 496 ? -35.963 7.410 6.909 1.00 81.31 496 TRP A N 1
ATOM 3848 C CA . TRP A 1 496 ? -34.578 7.619 7.368 1.00 81.31 496 TRP A CA 1
ATOM 3849 C C . TRP A 1 496 ? -33.545 7.602 6.216 1.00 81.31 496 TRP A C 1
ATOM 3851 O O . TRP A 1 496 ? -33.702 6.848 5.254 1.00 81.31 496 TRP A O 1
ATOM 3861 N N . SER A 1 497 ? -32.482 8.407 6.329 1.00 84.88 497 SER A N 1
ATOM 3862 C CA . SER A 1 497 ? -31.356 8.532 5.377 1.00 84.88 497 SER A CA 1
ATOM 3863 C C . SER A 1 497 ? -30.047 8.036 5.998 1.00 84.88 497 SER A C 1
ATOM 3865 O O . SER A 1 497 ? -29.847 8.244 7.184 1.00 84.88 497 SER A O 1
ATOM 3867 N N . GLU A 1 498 ? -29.152 7.393 5.246 1.00 81.69 498 GLU A N 1
ATOM 3868 C CA . GLU A 1 498 ? -27.942 6.756 5.804 1.00 81.69 498 GLU A CA 1
ATOM 3869 C C . GLU A 1 498 ? -26.653 7.557 5.546 1.00 81.69 498 GLU A C 1
ATOM 3871 O O . GLU A 1 498 ? -26.433 8.016 4.427 1.00 81.69 498 GLU A O 1
ATOM 3876 N N . LEU A 1 499 ? -25.770 7.646 6.549 1.00 82.44 499 LEU A N 1
ATOM 3877 C CA . LEU A 1 499 ? -24.357 8.033 6.405 1.00 82.44 499 LEU A CA 1
ATOM 3878 C C . LEU A 1 499 ? -23.500 7.267 7.434 1.00 82.44 499 LEU A C 1
ATOM 3880 O O . LEU A 1 499 ? -23.886 7.152 8.593 1.00 82.44 499 LEU A O 1
ATOM 3884 N N . LYS A 1 500 ? -22.332 6.735 7.032 1.00 79.19 500 LYS A N 1
ATOM 3885 C CA . LYS A 1 500 ? -21.348 6.065 7.922 1.00 79.19 500 LYS A CA 1
ATOM 3886 C C . LYS A 1 500 ? -21.965 5.070 8.929 1.00 79.19 500 LYS A C 1
ATOM 3888 O O . LYS A 1 500 ? -21.653 5.108 10.117 1.00 79.19 500 LYS A O 1
ATOM 3893 N N . LYS A 1 501 ? -22.835 4.166 8.459 1.00 78.56 501 LYS A N 1
ATOM 3894 C CA . LYS A 1 501 ? -23.551 3.169 9.286 1.00 78.56 501 LYS A CA 1
ATOM 3895 C C . LYS A 1 501 ? -24.515 3.747 10.344 1.00 78.56 501 LYS A C 1
ATOM 3897 O O . LYS A 1 501 ? -24.842 3.071 11.323 1.00 78.56 501 LYS A O 1
ATOM 3902 N N . ARG A 1 502 ? -25.001 4.976 10.154 1.00 84.75 502 ARG A N 1
ATOM 3903 C CA . ARG A 1 502 ? -26.050 5.611 10.967 1.00 84.75 502 ARG A CA 1
ATOM 3904 C C . ARG A 1 502 ? -27.221 6.049 10.095 1.00 84.75 502 ARG A C 1
ATOM 3906 O O . ARG A 1 502 ? -27.033 6.433 8.944 1.00 84.75 502 ARG A O 1
ATOM 3913 N N . CYS A 1 503 ? -28.424 5.994 10.657 1.00 88.56 503 CYS A N 1
ATOM 3914 C CA . CYS A 1 503 ? -29.655 6.467 10.037 1.00 88.56 503 CYS A CA 1
ATOM 3915 C C . CYS A 1 503 ? -30.062 7.817 10.633 1.00 88.56 503 CYS A C 1
ATOM 3917 O O . CYS A 1 503 ? -30.126 7.946 11.852 1.00 88.56 503 CYS A O 1
ATOM 3919 N N . TYR A 1 504 ? -30.447 8.761 9.779 1.00 92.69 504 TYR A N 1
ATOM 3920 C CA . TYR A 1 504 ? -30.783 10.147 10.088 1.00 92.69 504 TYR A CA 1
ATOM 3921 C C . TYR A 1 504 ? -32.206 10.482 9.641 1.00 92.69 504 TYR A C 1
ATOM 3923 O O . TYR A 1 504 ? -32.625 10.098 8.549 1.00 92.69 504 TYR A O 1
ATOM 3931 N N . LEU A 1 505 ? -32.958 11.213 10.459 1.00 92.81 505 LEU A N 1
ATOM 3932 C CA . LEU A 1 505 ? -34.313 11.653 10.131 1.00 92.81 505 LEU A CA 1
ATOM 3933 C C . LEU A 1 505 ? -34.544 13.088 10.594 1.00 92.81 505 LEU A C 1
ATOM 3935 O O . LEU A 1 505 ? -34.424 13.386 11.781 1.00 92.81 505 LEU A O 1
ATOM 3939 N N . VAL A 1 506 ? -34.938 13.958 9.663 1.00 93.56 506 VAL A N 1
ATOM 3940 C CA . VAL A 1 506 ? -35.379 15.319 9.984 1.00 93.56 506 VAL A CA 1
ATOM 3941 C C . VAL A 1 506 ? -36.784 15.261 10.576 1.00 93.56 506 VAL A C 1
ATOM 3943 O O . VAL A 1 506 ? -37.693 14.662 9.998 1.00 93.56 506 VAL A O 1
ATOM 3946 N N . ILE A 1 507 ? -36.972 15.901 11.726 1.00 91.62 507 ILE A N 1
ATOM 3947 C CA . ILE A 1 507 ? -38.265 16.021 12.393 1.00 91.62 507 ILE A CA 1
ATOM 3948 C C . ILE A 1 507 ? -38.536 17.468 12.805 1.00 91.62 507 ILE A C 1
ATOM 3950 O O . ILE A 1 507 ? -37.640 18.217 13.184 1.00 91.62 507 ILE A O 1
ATOM 3954 N N . GLU A 1 508 ? -39.807 17.853 12.805 1.00 89.62 508 GLU A N 1
ATOM 3955 C CA . GLU A 1 508 ? -40.244 19.117 13.406 1.00 89.62 508 GLU A CA 1
ATOM 3956 C C . GLU A 1 508 ? -40.237 19.016 14.934 1.00 89.62 508 GLU A C 1
ATOM 3958 O O . GLU A 1 508 ? -40.763 18.046 15.496 1.00 89.62 508 GLU A O 1
ATOM 3963 N N . ALA A 1 509 ? -39.674 20.009 15.621 1.00 79.94 509 ALA A N 1
ATOM 3964 C CA . ALA A 1 509 ? -39.760 20.106 17.070 1.00 79.94 509 ALA A CA 1
ATOM 3965 C C . ALA A 1 509 ? -41.126 20.713 17.452 1.00 79.94 509 ALA A C 1
ATOM 3967 O O . ALA A 1 509 ? -41.521 21.742 16.906 1.00 79.94 509 ALA A O 1
ATOM 3968 N N . PRO A 1 510 ? -41.890 20.080 18.361 1.00 67.25 510 PRO A N 1
ATOM 3969 C CA . PRO A 1 510 ? -43.264 20.494 18.658 1.00 67.25 510 PRO A CA 1
ATOM 3970 C C . PRO A 1 510 ? -43.345 21.824 19.422 1.00 67.25 510 PRO A C 1
ATOM 3972 O O . PRO A 1 510 ? -44.397 22.457 19.432 1.00 67.25 510 PRO A O 1
ATOM 3975 N N . THR A 1 511 ? -42.252 22.247 20.061 1.00 74.44 511 THR A N 1
ATOM 3976 C CA . THR A 1 511 ? -42.117 23.551 20.712 1.00 74.44 511 THR A CA 1
ATOM 3977 C C . THR A 1 511 ? -40.725 24.127 20.440 1.00 74.44 511 THR A C 1
ATOM 3979 O O . THR A 1 511 ? -39.813 23.437 19.979 1.00 74.44 511 THR A O 1
ATOM 3982 N N . HIS A 1 512 ? -40.541 25.389 20.811 1.00 77.94 512 HIS A N 1
ATOM 3983 C CA . HIS A 1 512 ? -39.274 26.112 20.730 1.00 77.94 512 HIS A CA 1
ATOM 3984 C C . HIS A 1 512 ? -38.226 25.682 21.769 1.00 77.94 512 HIS A C 1
ATOM 3986 O O . HIS A 1 512 ? -37.219 26.366 21.926 1.00 77.94 512 HIS A O 1
ATOM 3992 N N . ARG A 1 513 ? -38.452 24.573 22.487 1.00 87.44 513 ARG A N 1
ATOM 3993 C CA . ARG A 1 513 ? -37.558 24.084 23.539 1.00 87.44 513 ARG A CA 1
ATOM 3994 C C . ARG A 1 513 ? -36.687 22.943 23.042 1.00 87.44 513 ARG A C 1
ATOM 3996 O O . ARG A 1 513 ? -37.190 21.944 22.522 1.00 87.44 513 ARG A O 1
ATOM 4003 N N . TRP A 1 514 ? -35.391 23.028 23.315 1.00 91.81 514 TRP A N 1
ATOM 4004 C CA . TRP A 1 514 ? -34.419 21.985 22.979 1.00 91.81 514 TRP A CA 1
ATOM 4005 C C . TRP A 1 514 ? -34.804 20.612 23.562 1.00 91.81 514 TRP A C 1
ATOM 4007 O O . TRP A 1 514 ? -34.722 19.584 22.889 1.00 91.81 514 TRP A O 1
ATOM 4017 N N . LYS A 1 515 ? -35.311 20.587 24.806 1.00 90.12 515 LYS A N 1
ATOM 4018 C CA . LYS A 1 515 ? -35.712 19.345 25.495 1.00 90.12 515 LYS A CA 1
ATOM 4019 C C . LYS A 1 515 ? -36.833 18.600 24.764 1.00 90.12 515 LYS A C 1
ATOM 4021 O O . LYS A 1 515 ? -36.850 17.372 24.775 1.00 90.12 515 LYS A O 1
ATOM 4026 N N . ASP A 1 516 ? -37.738 19.322 24.107 1.00 89.62 516 ASP A N 1
ATOM 4027 C CA . ASP A 1 516 ? -38.862 18.716 23.390 1.00 89.62 516 ASP A CA 1
ATOM 4028 C C . ASP A 1 516 ? -38.413 18.100 22.056 1.00 89.62 516 ASP A C 1
ATOM 4030 O O . ASP A 1 516 ? -38.915 17.044 21.664 1.00 89.62 516 ASP A O 1
ATOM 4034 N N . ALA A 1 517 ? -37.420 18.706 21.394 1.00 90.31 517 ALA A N 1
ATOM 4035 C CA . ALA A 1 517 ? -36.750 18.121 20.233 1.00 90.31 517 ALA A CA 1
ATOM 4036 C C . ALA A 1 517 ? -36.021 16.818 20.615 1.00 90.31 517 ALA A C 1
ATOM 4038 O O . ALA A 1 517 ? -36.235 15.778 19.989 1.00 90.31 517 ALA A O 1
ATOM 4039 N N . SER A 1 518 ? -35.260 16.848 21.716 1.00 91.56 518 SER A N 1
ATOM 4040 C CA . SER A 1 518 ? -34.568 15.676 22.270 1.00 91.56 518 SER A CA 1
ATOM 4041 C C . SER A 1 518 ? -35.535 14.540 22.621 1.00 91.56 518 SER A C 1
ATOM 4043 O O . SER A 1 518 ? -35.363 13.405 22.171 1.00 91.56 518 SER A O 1
ATOM 4045 N N . ALA A 1 519 ? -36.622 14.850 23.335 1.00 90.94 519 ALA A N 1
ATOM 4046 C CA . ALA A 1 519 ? -37.644 13.873 23.702 1.00 90.94 519 ALA A CA 1
ATOM 4047 C C . ALA A 1 519 ? -38.309 13.216 22.480 1.00 90.94 519 ALA A C 1
ATOM 4049 O O . ALA A 1 519 ? -38.693 12.046 22.537 1.00 90.94 519 ALA A O 1
ATOM 4050 N N . LYS A 1 520 ? -38.447 13.940 21.362 1.00 91.62 520 LYS A N 1
ATOM 4051 C CA . LYS A 1 520 ? -39.028 13.395 20.129 1.00 91.62 520 LYS A CA 1
ATOM 4052 C C . LYS A 1 520 ? -38.080 12.422 19.423 1.00 91.62 520 LYS A C 1
ATOM 4054 O O . LYS A 1 520 ? -38.554 11.383 18.970 1.00 91.62 520 LYS A O 1
ATOM 4059 N N . CYS A 1 521 ? -36.773 12.689 19.406 1.00 93.06 521 CYS A N 1
ATOM 4060 C CA . CYS A 1 521 ? -35.795 11.703 18.933 1.00 93.06 521 CYS A CA 1
ATOM 4061 C C . CYS A 1 521 ? -35.769 10.456 19.827 1.00 93.06 521 CYS A C 1
ATOM 4063 O O . CYS A 1 521 ? -35.808 9.334 19.317 1.00 93.06 521 CYS A O 1
ATOM 4065 N N . LEU A 1 522 ? -35.833 10.625 21.150 1.00 90.62 522 LEU A N 1
ATOM 4066 C CA . LEU A 1 522 ? -35.876 9.493 22.083 1.00 90.62 522 LEU A CA 1
ATOM 4067 C C . LEU A 1 522 ? -37.102 8.590 21.858 1.00 90.62 522 LEU A C 1
ATOM 4069 O O . LEU A 1 522 ? -36.971 7.367 21.866 1.00 90.62 522 LEU A O 1
ATOM 4073 N N . LYS A 1 523 ? -38.278 9.164 21.557 1.00 90.88 523 LYS A N 1
ATOM 4074 C CA . LYS A 1 523 ? -39.487 8.395 21.183 1.00 90.88 523 LYS A CA 1
ATOM 4075 C C . LYS A 1 523 ? -39.319 7.548 19.918 1.00 90.88 523 LYS A C 1
ATOM 4077 O O . LYS A 1 523 ? -40.048 6.578 19.746 1.00 90.88 523 LYS A O 1
ATOM 4082 N N . LEU A 1 524 ? -38.379 7.904 19.046 1.00 87.56 524 LEU A N 1
ATOM 4083 C CA . LEU A 1 524 ? -38.045 7.161 17.829 1.00 87.56 524 LEU A CA 1
ATOM 4084 C C . LEU A 1 524 ? -36.916 6.136 18.048 1.00 87.56 524 LEU A C 1
ATOM 4086 O O . LEU A 1 524 ? -36.366 5.618 17.074 1.00 87.56 524 LEU A O 1
ATOM 4090 N N . SER A 1 525 ? -36.561 5.856 19.310 1.00 89.00 525 SER A N 1
ATOM 4091 C CA . SER A 1 525 ? -35.403 5.030 19.680 1.00 89.00 525 SER A CA 1
ATOM 4092 C C . SER A 1 525 ? -34.108 5.534 19.029 1.00 89.00 525 SER A C 1
ATOM 4094 O O . SER A 1 525 ? -33.324 4.761 18.484 1.00 89.00 525 SER A O 1
ATOM 4096 N N . SER A 1 526 ? -33.931 6.854 19.048 1.00 91.69 526 SER A N 1
ATOM 4097 C CA . SER A 1 526 ? -32.812 7.594 18.458 1.00 91.69 526 SER A CA 1
ATOM 4098 C C . SER A 1 526 ? -32.396 8.731 19.395 1.00 91.69 526 SER A C 1
ATOM 4100 O O . SER A 1 526 ? -33.098 9.017 20.366 1.00 91.69 526 SER A O 1
ATOM 4102 N N . HIS A 1 527 ? -31.290 9.409 19.118 1.00 93.75 527 HIS A N 1
ATOM 4103 C CA . HIS A 1 527 ? -30.918 10.648 19.808 1.00 93.75 527 HIS A CA 1
ATOM 4104 C C . HIS A 1 527 ? -30.827 11.806 18.817 1.00 93.75 527 HIS A C 1
ATOM 4106 O O . HIS A 1 527 ? -30.977 11.612 17.616 1.00 93.75 527 HIS A O 1
ATOM 4112 N N . MET A 1 528 ? -30.664 13.032 19.312 1.00 94.75 528 MET A N 1
ATOM 4113 C CA . MET A 1 528 ? -30.387 14.167 18.427 1.00 94.75 528 MET A CA 1
ATOM 4114 C C . MET A 1 528 ? -29.010 14.016 17.782 1.00 94.75 528 MET A C 1
ATOM 4116 O O . MET A 1 528 ? -28.128 13.375 18.346 1.00 94.75 528 MET A O 1
ATOM 4120 N N . ILE A 1 529 ? -28.841 14.642 16.626 1.00 95.31 529 ILE A N 1
ATOM 4121 C CA . ILE A 1 529 ? -27.604 14.620 15.853 1.00 95.31 529 ILE A CA 1
ATOM 4122 C C . ILE A 1 529 ? -26.377 15.044 16.670 1.00 95.31 529 ILE A C 1
ATOM 4124 O O . ILE A 1 529 ? -26.385 16.081 17.348 1.00 95.31 529 ILE A O 1
ATOM 4128 N N . THR A 1 530 ? -25.310 14.267 16.534 1.00 94.44 530 THR A N 1
ATOM 4129 C CA . THR A 1 530 ? -23.937 14.606 16.887 1.00 94.44 530 THR A CA 1
ATOM 4130 C C . THR A 1 530 ? -23.119 14.815 15.616 1.00 94.44 530 THR A C 1
ATOM 4132 O O . THR A 1 530 ? -23.320 14.138 14.607 1.00 94.44 530 THR A O 1
ATOM 4135 N N . ILE A 1 531 ? -22.236 15.818 15.624 1.00 94.00 531 ILE A N 1
ATOM 4136 C CA . ILE A 1 531 ? -21.425 16.175 14.455 1.00 94.00 531 ILE A CA 1
ATOM 4137 C C . ILE A 1 531 ? -19.960 16.184 14.870 1.00 94.00 531 ILE A C 1
ATOM 4139 O O . ILE A 1 531 ? -19.509 17.060 15.602 1.00 94.00 531 ILE A O 1
ATOM 4143 N N . SER A 1 532 ? -19.221 15.200 14.372 1.00 91.50 532 SER A N 1
ATOM 4144 C CA . SER A 1 532 ? -17.809 14.964 14.686 1.00 91.50 532 SER A CA 1
ATOM 4145 C C . SER A 1 532 ? -16.872 15.274 13.514 1.00 91.50 532 SER A C 1
ATOM 4147 O O . SER A 1 532 ? -15.652 15.276 13.675 1.00 91.50 532 SER A O 1
ATOM 4149 N N . SER A 1 533 ? -17.422 15.540 12.324 1.00 93.31 533 SER A N 1
ATOM 4150 C CA . SER A 1 533 ? -16.650 15.790 11.105 1.00 93.31 533 SER A CA 1
ATOM 4151 C C . SER A 1 533 ? -17.331 16.778 10.160 1.00 93.31 533 SER A C 1
ATOM 4153 O O . SER A 1 533 ? -18.548 16.965 10.194 1.00 93.31 533 SER A O 1
ATOM 4155 N N . GLU A 1 534 ? -16.536 17.370 9.268 1.00 94.50 534 GLU A N 1
ATOM 4156 C CA . GLU A 1 534 ? -17.023 18.254 8.204 1.00 94.50 534 GLU A CA 1
ATOM 4157 C C . GLU A 1 534 ? -18.031 17.554 7.285 1.00 94.50 534 GLU A C 1
ATOM 4159 O O . GLU A 1 534 ? -19.083 18.112 6.991 1.00 94.50 534 GLU A O 1
ATOM 4164 N N . GLU A 1 535 ? -17.774 16.294 6.932 1.00 91.94 535 GLU A N 1
ATOM 4165 C CA . GLU A 1 535 ? -18.664 15.472 6.102 1.00 91.94 535 GLU A CA 1
ATOM 4166 C C . GLU A 1 535 ? -20.058 15.292 6.731 1.00 91.94 535 GLU A C 1
ATOM 4168 O O . GLU A 1 535 ? -21.075 15.414 6.051 1.00 91.94 535 GLU A O 1
ATOM 4173 N N . GLU A 1 536 ? -20.129 15.047 8.044 1.00 92.31 536 GLU A N 1
ATOM 4174 C CA . GLU A 1 536 ? -21.403 14.947 8.773 1.00 92.31 536 GLU A CA 1
ATOM 4175 C C . GLU A 1 536 ? -22.136 16.287 8.826 1.00 92.31 536 GLU A C 1
ATOM 4177 O O . GLU A 1 536 ? -23.364 16.329 8.716 1.00 92.31 536 GLU A O 1
ATOM 4182 N N . ASN A 1 537 ? -21.392 17.387 8.964 1.00 94.81 537 ASN A N 1
ATOM 4183 C CA . ASN A 1 537 ? -21.955 18.731 8.954 1.00 94.81 537 ASN A CA 1
ATOM 4184 C C . ASN A 1 537 ? -22.567 19.070 7.590 1.00 94.81 537 ASN A C 1
ATOM 4186 O O . ASN A 1 537 ? -23.696 19.552 7.513 1.00 94.81 537 ASN A O 1
ATOM 4190 N N . GLU A 1 538 ? -21.843 18.799 6.504 1.00 94.12 538 GLU A N 1
ATOM 4191 C CA . GLU A 1 538 ? -22.325 18.994 5.134 1.00 94.12 538 GLU A CA 1
ATOM 4192 C C . GLU A 1 538 ? -23.541 18.124 4.821 1.00 94.12 538 GLU A C 1
ATOM 4194 O O . GLU A 1 538 ? -24.548 18.638 4.326 1.00 94.12 538 GLU A O 1
ATOM 4199 N N . PHE A 1 539 ? -23.485 16.835 5.160 1.00 93.25 539 PHE A N 1
ATOM 4200 C CA . PHE A 1 539 ? -24.604 15.914 4.980 1.00 93.25 539 PHE A CA 1
ATOM 4201 C C . PHE A 1 539 ? -25.855 16.385 5.730 1.00 93.25 539 PHE A C 1
ATOM 4203 O O . PHE A 1 539 ? -26.945 16.418 5.157 1.00 93.25 539 PHE A O 1
ATOM 4210 N N . THR A 1 540 ? -25.701 16.806 6.988 1.00 93.88 540 THR A N 1
ATOM 4211 C CA . THR A 1 540 ? -26.807 17.312 7.813 1.00 93.88 540 THR A CA 1
ATOM 4212 C C . THR A 1 540 ? -27.449 18.549 7.181 1.00 93.88 540 THR A C 1
ATOM 4214 O O . THR A 1 540 ? -28.674 18.608 7.047 1.00 93.88 540 THR A O 1
ATOM 4217 N N . GLY A 1 541 ? -26.635 19.503 6.717 1.00 91.44 541 GLY A N 1
ATOM 4218 C CA . GLY A 1 541 ? -27.118 20.697 6.025 1.00 91.44 541 GLY A CA 1
ATOM 4219 C C . GLY A 1 541 ? -27.874 20.381 4.731 1.00 91.44 541 GLY A C 1
ATOM 4220 O O . GLY A 1 541 ? -28.938 20.951 4.479 1.00 91.44 541 GLY A O 1
ATOM 4221 N N . GLN A 1 542 ? -27.374 19.440 3.923 1.00 90.62 542 GLN A N 1
ATOM 4222 C CA . GLN A 1 542 ? -28.043 18.998 2.693 1.00 90.62 542 GLN A CA 1
ATOM 4223 C C . GLN A 1 542 ? -29.372 18.294 2.982 1.00 90.62 542 GLN A C 1
ATOM 4225 O O . GLN A 1 542 ? -30.384 18.608 2.353 1.00 90.62 542 GLN A O 1
ATOM 4230 N N . LEU A 1 543 ? -29.382 17.383 3.958 1.00 90.38 543 LEU A N 1
ATOM 4231 C CA . LEU A 1 543 ? -30.568 16.631 4.360 1.00 90.38 543 LEU A CA 1
ATOM 4232 C C . LEU A 1 543 ? -31.695 17.572 4.807 1.00 90.38 543 LEU A C 1
ATOM 4234 O O . LEU A 1 543 ? -32.848 17.421 4.400 1.00 90.38 543 LEU A O 1
ATOM 4238 N N . VAL A 1 544 ? -31.355 18.581 5.609 1.00 91.12 544 VAL A N 1
ATOM 4239 C CA . VAL A 1 544 ? -32.315 19.590 6.057 1.00 91.12 544 VAL A CA 1
ATOM 4240 C C . VAL A 1 544 ? -32.786 20.469 4.911 1.00 91.12 544 VAL A C 1
ATOM 4242 O O . VAL A 1 544 ? -33.985 20.709 4.801 1.00 91.12 544 VAL A O 1
ATOM 4245 N N . LYS A 1 545 ? -31.884 20.921 4.036 1.00 89.50 545 LYS A N 1
ATOM 4246 C CA . LYS A 1 545 ? -32.252 21.749 2.882 1.00 89.50 545 LYS A CA 1
ATOM 4247 C C . LYS A 1 545 ? -33.345 21.083 2.038 1.00 89.50 545 LYS A C 1
ATOM 4249 O O . LYS A 1 545 ? -34.351 21.726 1.746 1.00 89.50 545 LYS A O 1
ATOM 4254 N N . VAL A 1 546 ? -33.186 19.793 1.727 1.00 87.12 546 VAL A N 1
ATOM 4255 C CA . VAL A 1 546 ? -34.191 19.008 0.989 1.00 87.12 546 VAL A CA 1
ATOM 4256 C C . VAL A 1 546 ? -35.521 18.965 1.747 1.00 87.12 546 VAL A C 1
ATOM 4258 O O . VAL A 1 546 ? -36.567 19.258 1.173 1.00 87.12 546 VAL A O 1
ATOM 4261 N N . TYR A 1 547 ? -35.493 18.686 3.055 1.00 88.75 547 TYR A N 1
ATOM 4262 C CA . TYR A 1 547 ? -36.704 18.659 3.883 1.00 88.75 547 TYR A CA 1
ATOM 4263 C C . TYR A 1 547 ? -37.455 20.004 3.885 1.00 88.75 547 TYR A C 1
ATOM 4265 O O . TYR A 1 547 ? -38.686 20.036 3.816 1.00 88.75 547 TYR A O 1
ATOM 4273 N N . LEU A 1 548 ? -36.731 21.126 3.953 1.00 87.94 548 LEU A N 1
ATOM 4274 C CA . LEU A 1 548 ? -37.326 22.466 3.944 1.00 87.94 548 LEU A CA 1
ATOM 4275 C C . LEU A 1 548 ? -37.985 22.803 2.603 1.00 87.94 548 LEU A C 1
ATOM 4277 O O . LEU A 1 548 ? -39.090 23.355 2.594 1.00 87.94 548 LEU A O 1
ATOM 4281 N N . GLU A 1 549 ? -37.342 22.434 1.492 1.00 86.94 549 GLU A N 1
ATOM 4282 C CA . GLU A 1 549 ? -37.884 22.588 0.138 1.00 86.94 549 GLU A CA 1
ATOM 4283 C C . GLU A 1 549 ? -39.162 21.750 -0.049 1.00 86.94 549 GLU A C 1
ATOM 4285 O O . GLU A 1 549 ? -40.180 22.274 -0.510 1.00 86.94 549 GLU A O 1
ATOM 4290 N N . GLU A 1 550 ? -39.159 20.486 0.391 1.00 86.12 550 GLU A N 1
ATOM 4291 C CA . GLU A 1 550 ? -40.321 19.589 0.307 1.00 86.12 550 GLU A CA 1
ATOM 4292 C C . GLU A 1 550 ? -41.513 20.075 1.143 1.00 86.12 550 GLU A C 1
ATOM 4294 O O . GLU A 1 550 ? -42.662 20.039 0.693 1.00 86.12 550 GLU A O 1
ATOM 4299 N N . LYS A 1 551 ? -41.261 20.542 2.372 1.00 84.12 551 LYS A N 1
ATOM 4300 C CA . LYS A 1 551 ? -42.310 20.992 3.301 1.00 84.12 551 LYS A CA 1
ATOM 4301 C C . LYS A 1 551 ? -42.745 22.440 3.091 1.00 84.12 551 LYS A C 1
ATOM 4303 O O . LYS A 1 551 ? -43.696 22.874 3.743 1.00 84.12 551 LYS A O 1
ATOM 4308 N N . LYS A 1 552 ? -42.079 23.185 2.200 1.00 85.38 552 LYS A N 1
ATOM 4309 C CA . LYS A 1 552 ? -42.294 24.628 1.982 1.00 85.38 552 LYS A CA 1
ATOM 4310 C C . LYS A 1 552 ? -42.224 25.424 3.293 1.00 85.38 552 LYS A C 1
ATOM 4312 O O . LYS A 1 552 ? -43.036 26.319 3.539 1.00 85.38 552 LYS A O 1
ATOM 4317 N N . LEU A 1 553 ? -41.280 25.063 4.163 1.00 79.44 553 LEU A N 1
ATOM 4318 C CA . LEU A 1 553 ? -41.074 25.730 5.449 1.00 79.44 553 LEU A CA 1
ATOM 4319 C C . LEU A 1 553 ? -40.205 26.982 5.257 1.00 79.44 553 LEU A C 1
ATOM 4321 O O . LEU A 1 553 ? -39.198 26.946 4.558 1.00 79.44 553 LEU A O 1
ATOM 4325 N N . GLY A 1 554 ? -40.633 28.098 5.859 1.00 74.00 554 GLY A N 1
ATOM 4326 C CA . GLY A 1 554 ? -39.940 29.392 5.807 1.00 74.00 554 GLY A CA 1
ATOM 4327 C C . GLY A 1 554 ? -38.771 29.491 6.796 1.00 74.00 554 GLY A C 1
ATOM 4328 O O . GLY A 1 554 ? -37.950 28.587 6.892 1.00 74.00 554 GLY A O 1
ATOM 4329 N N . GLN A 1 555 ? -38.690 30.596 7.546 1.00 78.19 555 GLN A N 1
ATOM 4330 C CA . GLN A 1 555 ? -37.636 30.805 8.546 1.00 78.19 555 GLN A CA 1
ATOM 4331 C C . GLN A 1 555 ? -37.728 29.763 9.673 1.00 78.19 555 GLN A C 1
ATOM 4333 O O . GLN A 1 555 ? -38.672 29.762 10.467 1.00 78.19 555 GLN A O 1
ATOM 4338 N N . VAL A 1 556 ? -36.737 28.877 9.717 1.00 85.12 556 VAL A N 1
ATOM 4339 C CA . VAL A 1 556 ? -36.598 27.771 10.667 1.00 85.12 556 VAL A CA 1
ATOM 4340 C C . VAL A 1 556 ? -35.154 27.635 11.134 1.00 85.12 556 VAL A C 1
ATOM 4342 O O . VAL A 1 556 ? -34.212 27.883 10.379 1.00 85.12 556 VAL A O 1
ATOM 4345 N N . GLN A 1 557 ? -34.991 27.217 12.379 1.00 83.56 557 GLN A N 1
ATOM 4346 C CA . GLN A 1 557 ? -33.693 26.892 12.968 1.00 83.56 557 GLN A CA 1
ATOM 4347 C C . GLN A 1 557 ? -33.625 25.396 13.264 1.00 83.56 557 GLN A C 1
ATOM 4349 O O . GLN A 1 557 ? -34.657 24.759 13.508 1.00 83.56 557 GLN A O 1
ATOM 4354 N N . MET A 1 558 ? -32.422 24.826 13.247 1.00 91.81 558 MET A N 1
ATOM 4355 C CA . MET A 1 558 ? -32.222 23.410 13.529 1.00 91.81 558 MET A CA 1
ATOM 4356 C C . MET A 1 558 ? -31.495 23.211 14.855 1.00 91.81 558 MET A C 1
ATOM 4358 O O . MET A 1 558 ? -30.332 23.566 14.978 1.00 91.81 558 MET A O 1
ATOM 4362 N N . TRP A 1 559 ? -32.126 22.542 15.817 1.00 94.12 559 TRP A N 1
ATOM 4363 C CA . TRP A 1 559 ? -31.458 22.145 17.053 1.00 94.12 559 TRP A CA 1
ATOM 4364 C C . TRP A 1 559 ? -30.400 21.066 16.816 1.00 94.12 559 TRP A C 1
ATOM 4366 O O . TRP A 1 559 ? -30.696 20.029 16.208 1.00 94.12 559 TRP A O 1
ATOM 4376 N N . LEU A 1 560 ? -29.212 21.272 17.386 1.00 95.12 560 LEU A N 1
ATOM 4377 C CA . LEU A 1 560 ? -28.154 20.268 17.482 1.00 95.12 560 LEU A CA 1
ATOM 4378 C C . LEU A 1 560 ? -28.251 19.507 18.804 1.00 95.12 560 LEU A C 1
ATOM 4380 O O . LEU A 1 560 ? -28.744 20.029 19.804 1.00 95.12 560 LEU A O 1
ATOM 4384 N N . GLY A 1 561 ? -27.718 18.288 18.849 1.00 94.94 561 GLY A N 1
ATOM 4385 C CA . GLY A 1 561 ? -27.577 17.518 20.083 1.00 94.94 561 GLY A CA 1
ATOM 4386 C C . GLY A 1 561 ? -26.521 18.063 21.054 1.00 94.94 561 GLY A C 1
ATOM 4387 O O . GLY A 1 561 ? -26.122 17.347 21.961 1.00 94.94 561 GLY A O 1
ATOM 4388 N N . LEU A 1 562 ? -26.041 19.294 20.883 1.00 95.50 562 LEU A N 1
ATOM 4389 C CA . LEU A 1 562 ? -24.928 19.871 21.632 1.00 95.50 562 LEU A CA 1
ATOM 4390 C C . LEU A 1 562 ? -25.421 20.929 22.629 1.00 95.50 562 LEU A C 1
ATOM 4392 O O . LEU A 1 562 ? -26.093 21.893 22.247 1.00 95.50 562 LEU A O 1
ATOM 4396 N N . ARG A 1 563 ? -25.093 20.764 23.918 1.00 92.75 563 ARG A N 1
ATOM 4397 C CA . ARG A 1 563 ? -25.515 21.690 24.986 1.00 92.75 563 ARG A CA 1
ATOM 4398 C C . ARG A 1 563 ? -24.555 21.743 26.181 1.00 92.75 563 ARG A C 1
ATOM 4400 O O . ARG A 1 563 ? -23.797 20.810 26.422 1.00 92.75 563 ARG A O 1
ATOM 4407 N N . LYS A 1 564 ? -24.649 22.796 26.991 1.00 90.50 564 LYS A N 1
ATOM 4408 C CA . LYS A 1 564 ? -24.060 22.936 28.331 1.00 90.50 564 LYS A CA 1
ATOM 4409 C C . LYS A 1 564 ? -25.080 22.529 29.401 1.00 90.50 564 LYS A C 1
ATOM 4411 O O . LYS A 1 564 ? -26.270 22.807 29.275 1.00 90.50 564 LYS A O 1
ATOM 4416 N N . LEU A 1 565 ? -24.618 21.910 30.489 1.00 83.62 565 LEU A N 1
ATOM 4417 C CA . LEU A 1 565 ? -25.473 21.620 31.656 1.00 83.62 565 LEU A CA 1
ATOM 4418 C C . LEU A 1 565 ? -25.651 22.838 32.574 1.00 83.62 565 LEU A C 1
ATOM 4420 O O . LEU A 1 565 ? -26.718 23.026 33.153 1.00 83.62 565 LEU A O 1
ATOM 4424 N N . HIS A 1 566 ? -24.621 23.680 32.677 1.00 83.00 566 HIS A N 1
ATOM 4425 C CA . HIS A 1 566 ? -24.603 24.893 33.495 1.00 83.00 566 HIS A CA 1
ATOM 4426 C C . HIS A 1 566 ? -23.821 25.999 32.771 1.00 83.00 566 HIS A C 1
ATOM 4428 O O . HIS A 1 566 ? -22.967 25.702 31.938 1.00 83.00 566 HIS A O 1
ATOM 4434 N N . ALA A 1 567 ? -24.051 27.268 33.121 1.00 77.81 567 ALA A N 1
ATOM 4435 C CA . ALA A 1 567 ? -23.459 28.426 32.434 1.00 77.81 567 ALA A CA 1
ATOM 4436 C C . ALA A 1 567 ? -21.920 28.463 32.411 1.00 77.81 567 ALA A C 1
ATOM 4438 O O . ALA A 1 567 ? -21.339 29.018 31.484 1.00 77.81 567 ALA A O 1
ATOM 4439 N N . LYS A 1 568 ? -21.262 27.859 33.410 1.00 77.88 568 LYS A N 1
ATOM 4440 C CA . LYS A 1 568 ? -19.795 27.737 33.488 1.00 77.88 568 LYS A CA 1
ATOM 4441 C C . LYS A 1 568 ? -19.256 26.403 32.947 1.00 77.88 568 LYS A C 1
ATOM 4443 O O . LYS A 1 568 ? -18.064 26.152 33.052 1.00 77.88 568 LYS A O 1
ATOM 4448 N N . GLY A 1 569 ? -20.127 25.528 32.441 1.00 81.88 569 GLY A N 1
ATOM 4449 C CA . GLY A 1 569 ? -19.761 24.203 31.943 1.00 81.88 569 GLY A CA 1
ATOM 4450 C C . GLY A 1 569 ? -19.347 24.201 30.470 1.00 81.88 569 GLY A C 1
ATOM 4451 O O . GLY A 1 569 ? -19.575 25.161 29.733 1.00 81.88 569 GLY A O 1
ATOM 4452 N N . HIS A 1 570 ? -18.774 23.080 30.038 1.00 88.12 570 HIS A N 1
ATOM 4453 C CA . HIS A 1 570 ? -18.418 22.830 28.642 1.00 88.12 570 HIS A CA 1
ATOM 4454 C C . HIS A 1 570 ? -19.609 22.268 27.853 1.00 88.12 570 HIS A C 1
ATOM 4456 O O . HIS A 1 570 ? -20.520 21.665 28.427 1.00 88.12 570 HIS A O 1
ATOM 4462 N N . PHE A 1 571 ? -19.605 22.476 26.535 1.00 92.56 571 PHE A N 1
ATOM 4463 C CA . PHE A 1 571 ? -20.573 21.840 25.646 1.00 92.56 571 PHE A CA 1
ATOM 4464 C C . PHE A 1 571 ? -20.322 20.328 25.570 1.00 92.56 571 PHE A C 1
ATOM 4466 O O . PHE A 1 571 ? -19.177 19.886 25.465 1.00 92.56 571 PHE A O 1
ATOM 4473 N N . ARG A 1 572 ? -21.401 19.546 25.608 1.00 93.75 572 ARG A N 1
ATOM 4474 C CA . ARG A 1 572 ? -21.405 18.089 25.442 1.00 93.75 572 ARG A CA 1
ATOM 4475 C C . ARG A 1 572 ? -22.518 17.678 24.489 1.00 93.75 572 ARG A C 1
ATOM 4477 O O . ARG A 1 572 ? -23.580 18.311 24.461 1.00 93.75 572 ARG A O 1
ATOM 4484 N N . TRP A 1 573 ? -22.264 16.629 23.725 1.00 94.75 573 TRP A N 1
ATOM 4485 C CA . TRP A 1 573 ? -23.244 16.004 22.850 1.00 94.75 573 TRP A CA 1
ATOM 4486 C C . TRP A 1 573 ? -24.248 15.163 23.653 1.00 94.75 573 TRP A C 1
ATOM 4488 O O . TRP A 1 573 ? -24.003 14.787 24.801 1.00 94.75 573 TRP A O 1
ATOM 4498 N N . VAL A 1 574 ? -25.402 14.862 23.055 1.00 92.00 574 VAL A N 1
ATOM 4499 C CA . VAL A 1 574 ? -26.469 14.045 23.667 1.00 92.00 574 VAL A CA 1
ATOM 4500 C C . VAL A 1 574 ? -26.063 12.601 23.944 1.00 92.00 574 VAL A C 1
ATOM 4502 O O . VAL A 1 574 ? -26.699 11.962 24.777 1.00 92.00 574 VAL A O 1
ATOM 4505 N N . ASP A 1 575 ? -25.025 12.096 23.278 1.00 85.31 575 ASP A N 1
ATOM 4506 C CA . ASP A 1 575 ? -24.420 10.787 23.550 1.00 85.31 575 ASP A CA 1
ATOM 4507 C C . ASP A 1 575 ? -23.442 10.815 24.744 1.00 85.31 575 ASP A C 1
ATOM 4509 O O . ASP A 1 575 ? -22.906 9.783 25.137 1.00 85.31 575 ASP A O 1
ATOM 4513 N N . GLY A 1 576 ? -23.229 11.991 25.344 1.00 86.44 576 GLY A N 1
ATOM 4514 C CA . GLY A 1 576 ? -22.345 12.207 26.485 1.00 86.44 576 GLY A CA 1
ATOM 4515 C C . GLY A 1 576 ? -20.918 12.611 26.112 1.00 86.44 576 GLY A C 1
ATOM 4516 O O . GLY A 1 576 ? -20.181 13.053 27.003 1.00 86.44 576 GLY A O 1
ATOM 4517 N N . SER A 1 577 ? -20.532 12.530 24.835 1.00 88.81 577 SER A N 1
ATOM 4518 C CA . SER A 1 577 ? -19.186 12.886 24.379 1.00 88.81 577 SER A CA 1
ATOM 4519 C C . SER A 1 577 ? -18.909 14.397 24.519 1.00 88.81 577 SER A C 1
ATOM 4521 O O . SER A 1 577 ? -19.823 15.225 24.384 1.00 88.81 577 SER A O 1
ATOM 4523 N N . PRO A 1 578 ? -17.670 14.798 24.863 1.00 90.50 578 PRO A N 1
ATOM 4524 C CA . PRO A 1 578 ? -17.290 16.207 24.910 1.00 90.50 578 PRO A CA 1
ATOM 4525 C C . PRO A 1 578 ? -17.192 16.796 23.494 1.00 90.50 578 PRO A C 1
ATOM 4527 O O . PRO A 1 578 ? -16.963 16.079 22.520 1.00 90.50 578 PRO A O 1
ATOM 4530 N N . LEU A 1 579 ? -17.352 18.117 23.367 1.00 90.38 579 LEU A N 1
ATOM 4531 C CA . LEU A 1 579 ? -17.093 18.807 22.103 1.00 90.38 579 LEU A CA 1
ATOM 4532 C C . LEU A 1 579 ? -15.584 18.908 21.846 1.00 90.38 579 LEU A C 1
ATOM 4534 O O . LEU A 1 579 ? -14.950 19.892 22.227 1.00 90.38 579 LEU A O 1
ATOM 4538 N N . GLU A 1 580 ? -15.019 17.893 21.201 1.00 83.00 580 GLU A N 1
ATOM 4539 C CA . GLU A 1 580 ? -13.596 17.813 20.868 1.00 83.00 580 GLU A CA 1
ATOM 4540 C C . GLU A 1 580 ? -13.394 17.603 19.361 1.00 83.00 580 GLU A C 1
ATOM 4542 O O . GLU A 1 580 ? -14.121 16.853 18.711 1.00 83.00 580 GLU A O 1
ATOM 4547 N N . GLY A 1 581 ? -12.396 18.279 18.788 1.00 86.94 581 GLY A N 1
ATOM 4548 C CA . GLY A 1 581 ? -12.072 18.175 17.365 1.00 86.94 581 GLY A CA 1
ATOM 4549 C C . GLY A 1 581 ? -12.850 19.161 16.494 1.00 86.94 581 GLY A C 1
ATOM 4550 O O . GLY A 1 581 ? -12.513 20.345 16.447 1.00 86.94 581 GLY A O 1
ATOM 4551 N N . TYR A 1 582 ? -13.837 18.667 15.744 1.00 93.12 582 TYR A N 1
ATOM 4552 C CA . TYR A 1 582 ? -14.548 19.465 14.745 1.00 93.12 582 TYR A CA 1
ATOM 4553 C C . TYR A 1 582 ? -15.569 20.407 15.387 1.00 93.12 582 TYR A C 1
ATOM 4555 O O . TYR A 1 582 ? -16.430 19.996 16.163 1.00 93.12 582 TYR A O 1
ATOM 4563 N N . THR A 1 583 ? -15.512 21.678 14.999 1.00 93.69 583 THR A N 1
ATOM 4564 C CA . THR A 1 583 ? -16.567 22.646 15.289 1.00 93.69 583 THR A CA 1
ATOM 4565 C C . THR A 1 583 ? -16.849 23.479 14.054 1.00 93.69 583 THR A C 1
ATOM 4567 O O . THR A 1 583 ? -15.945 23.739 13.259 1.00 93.69 583 THR A O 1
ATOM 4570 N N . ASN A 1 584 ? -18.095 23.921 13.897 1.00 95.38 584 ASN A N 1
ATOM 4571 C CA . ASN A 1 584 ? -18.461 24.811 12.801 1.00 95.38 584 ASN A CA 1
ATOM 4572 C C . ASN A 1 584 ? -19.225 26.046 13.273 1.00 95.38 584 ASN A C 1
ATOM 4574 O O . ASN A 1 584 ? -20.193 26.467 12.643 1.00 95.38 584 ASN A O 1
ATOM 4578 N N . TRP A 1 585 ? -18.786 26.627 14.387 1.00 94.88 585 TRP A N 1
ATOM 4579 C CA . TRP A 1 585 ? -19.327 27.876 14.915 1.00 94.88 585 TRP A CA 1
ATOM 4580 C C . TRP A 1 585 ? -19.246 29.014 13.894 1.00 94.88 585 TRP A C 1
ATOM 4582 O O . TRP A 1 585 ? -18.308 29.103 13.091 1.00 94.88 585 TRP A O 1
ATOM 4592 N N . THR A 1 586 ? -20.227 29.911 13.920 1.00 93.25 586 THR A N 1
ATOM 4593 C CA . THR A 1 586 ? -20.105 31.190 13.224 1.00 93.25 586 THR A CA 1
ATOM 4594 C C . THR A 1 586 ? -19.014 32.053 13.853 1.00 93.25 586 THR A C 1
ATOM 4596 O O . THR A 1 586 ? -18.709 31.899 15.035 1.00 93.25 586 THR A O 1
ATOM 4599 N N . PRO A 1 587 ? -18.400 32.979 13.094 1.00 92.19 587 PRO A N 1
ATOM 4600 C CA . PRO A 1 587 ? -17.407 33.884 13.661 1.00 92.19 587 PRO A CA 1
ATOM 4601 C C . PRO A 1 587 ? -17.966 34.642 14.874 1.00 92.19 587 PRO A C 1
ATOM 4603 O O . PRO A 1 587 ? -18.970 35.337 14.747 1.00 92.19 587 PRO A O 1
ATOM 4606 N N . GLY A 1 588 ? -17.301 34.515 16.024 1.00 87.69 588 GLY A N 1
ATOM 4607 C CA . GLY A 1 588 ? -17.721 35.132 17.288 1.00 87.69 588 GLY A CA 1
ATOM 4608 C C . GLY A 1 588 ? -18.520 34.218 18.223 1.00 87.69 588 GLY A C 1
ATOM 4609 O O . GLY A 1 588 ? -18.705 34.596 19.374 1.00 87.69 588 GLY A O 1
ATOM 4610 N N . GLU A 1 589 ? -18.914 33.025 17.770 1.00 89.94 589 GLU A N 1
ATOM 4611 C CA . GLU A 1 589 ? -19.618 32.022 18.576 1.00 89.94 589 GLU A CA 1
ATOM 4612 C C . GLU A 1 589 ? -18.676 30.905 19.069 1.00 89.94 589 GLU A C 1
ATOM 4614 O O . GLU A 1 589 ? -17.652 30.635 18.429 1.00 89.94 589 GLU A O 1
ATOM 4619 N N . PRO A 1 590 ? -18.998 30.218 20.182 1.00 90.38 590 PRO A N 1
ATOM 4620 C CA . PRO A 1 590 ? -20.145 30.462 21.057 1.00 90.38 590 PRO A CA 1
ATOM 4621 C C . PRO A 1 590 ? -19.924 31.663 21.989 1.00 90.38 590 PRO A C 1
ATOM 4623 O O . PRO A 1 590 ? -18.900 31.737 22.676 1.00 90.38 590 PRO A O 1
ATOM 4626 N N . ASN A 1 591 ? -20.876 32.593 22.033 1.00 86.94 591 ASN A N 1
ATOM 4627 C CA . ASN A 1 591 ? -20.750 33.864 22.749 1.00 86.94 591 ASN A CA 1
ATOM 4628 C C . ASN A 1 591 ? -21.392 33.842 24.154 1.00 86.94 591 ASN A C 1
ATOM 4630 O O . ASN A 1 591 ? -21.087 34.703 24.987 1.00 86.94 591 ASN A O 1
ATOM 4634 N N . ASN A 1 592 ? -22.221 32.834 24.452 1.00 81.94 592 ASN A N 1
ATOM 4635 C CA . ASN A 1 592 ? -22.954 32.681 25.708 1.00 81.94 592 ASN A CA 1
ATOM 4636 C C . ASN A 1 592 ? -23.721 33.949 26.139 1.00 81.94 592 ASN A C 1
ATOM 4638 O O . ASN A 1 592 ? -23.571 34.423 27.276 1.00 81.94 592 ASN A O 1
ATOM 4642 N N . SER A 1 593 ? -24.541 34.516 25.254 1.00 78.00 593 SER A N 1
ATOM 4643 C CA . SER A 1 593 ? -25.207 35.801 25.460 1.00 78.00 593 SER A CA 1
ATOM 4644 C C . SER A 1 593 ? -26.009 35.824 26.761 1.00 78.00 593 SER A C 1
ATOM 4646 O O . SER A 1 593 ? -26.805 34.930 27.075 1.00 78.00 593 SER A O 1
ATOM 4648 N N . ASN A 1 594 ? -25.773 36.857 27.577 1.00 74.25 594 ASN A N 1
ATOM 4649 C CA . ASN A 1 594 ? -26.365 37.036 28.911 1.00 74.25 594 ASN A CA 1
ATOM 4650 C C . ASN A 1 594 ? -26.180 35.839 29.876 1.00 74.25 594 ASN A C 1
ATOM 4652 O O . ASN A 1 594 ? -26.900 35.737 30.873 1.00 74.25 594 ASN A O 1
ATOM 4656 N N . GLY A 1 595 ? -25.241 34.925 29.598 1.00 76.00 595 GLY A N 1
ATOM 4657 C CA . GLY A 1 595 ? -24.981 33.720 30.390 1.00 76.00 595 GLY A CA 1
ATOM 4658 C C . GLY A 1 595 ? -26.085 32.658 30.327 1.00 76.00 595 GLY A C 1
ATOM 4659 O O . GLY A 1 595 ? -26.178 31.833 31.241 1.00 76.00 595 GLY A O 1
ATOM 4660 N N . ARG A 1 596 ? -26.962 32.707 29.314 1.00 78.50 596 ARG A N 1
ATOM 4661 C CA . ARG A 1 596 ? -28.170 31.862 29.213 1.00 78.50 596 ARG A CA 1
ATOM 4662 C C . ARG A 1 596 ? -28.205 30.972 27.969 1.00 78.50 596 ARG A C 1
ATOM 4664 O O . ARG A 1 596 ? -29.154 30.204 27.810 1.00 78.50 596 ARG A O 1
ATOM 4671 N N . GLU A 1 597 ? -27.192 31.032 27.112 1.00 86.88 597 GLU A N 1
ATOM 4672 C CA . GLU A 1 597 ? -27.142 30.271 25.861 1.00 86.88 597 GLU A CA 1
ATOM 4673 C C . GLU A 1 597 ? -26.452 28.928 26.081 1.00 86.88 597 GLU A C 1
ATOM 4675 O O . GLU A 1 597 ? -25.256 28.723 25.882 1.00 86.88 597 GLU A O 1
ATOM 4680 N N . LEU A 1 598 ? -27.241 28.004 26.624 1.00 91.19 598 LEU A N 1
ATOM 4681 C CA . LEU A 1 598 ? -26.767 26.679 27.003 1.00 91.19 598 LEU A CA 1
ATOM 4682 C C . LEU A 1 598 ? -27.021 25.627 25.924 1.00 91.19 598 LEU A C 1
ATOM 4684 O O . LEU A 1 598 ? -26.568 24.503 26.088 1.00 91.19 598 LEU A O 1
ATOM 4688 N N . CYS A 1 599 ? -27.729 25.939 24.843 1.00 92.69 599 CYS A N 1
ATOM 4689 C CA . CYS A 1 599 ? -28.020 25.006 23.756 1.00 92.69 599 CYS A CA 1
ATOM 4690 C C . CYS A 1 599 ? -27.397 25.502 22.454 1.00 92.69 599 CYS A C 1
ATOM 4692 O O . CYS A 1 599 ? -26.921 26.628 22.394 1.00 92.69 599 CYS A O 1
ATOM 4694 N N . SER A 1 600 ? -27.373 24.668 21.418 1.00 93.06 600 SER A N 1
ATOM 4695 C CA . SER A 1 600 ? -26.830 25.063 20.118 1.00 93.06 600 SER A CA 1
ATOM 4696 C C . SER A 1 600 ? -27.746 24.685 18.966 1.00 93.06 600 SER A C 1
ATOM 4698 O O . SER A 1 600 ? -28.496 23.703 19.019 1.00 93.06 600 SER A O 1
ATOM 4700 N N . GLU A 1 601 ? -27.673 25.489 17.918 1.00 92.19 601 GLU A N 1
ATOM 4701 C CA . GLU A 1 601 ? -28.417 25.325 16.682 1.00 92.19 601 GLU A CA 1
ATOM 4702 C C . GLU A 1 601 ? -27.488 25.402 15.469 1.00 92.19 601 GLU A C 1
ATOM 4704 O O . GLU A 1 601 ? -26.412 25.994 15.524 1.00 92.19 601 GLU A O 1
ATOM 4709 N N . MET A 1 602 ? -27.923 24.807 14.363 1.00 93.06 602 MET A N 1
ATOM 4710 C CA . MET A 1 602 ? -27.360 25.002 13.036 1.00 93.06 602 MET A CA 1
ATOM 4711 C C . MET A 1 602 ? -28.258 25.961 12.252 1.00 93.06 602 MET A C 1
ATOM 4713 O O . MET A 1 602 ? -29.473 25.757 12.144 1.00 93.06 602 MET A O 1
ATOM 4717 N N . LEU A 1 603 ? -27.639 26.980 11.658 1.00 90.69 603 LEU A N 1
ATOM 4718 C CA . LEU A 1 603 ? -28.304 27.974 10.827 1.00 90.69 603 LEU A CA 1
ATOM 4719 C C . LEU A 1 603 ? -28.672 27.352 9.475 1.00 90.69 603 LEU A C 1
ATOM 4721 O O . LEU A 1 603 ? -27.820 27.158 8.608 1.00 90.69 603 LEU A O 1
ATOM 4725 N N . VAL A 1 604 ? -29.950 27.029 9.291 1.00 88.50 604 VAL A N 1
ATOM 4726 C CA . VAL A 1 604 ? -30.459 26.334 8.088 1.00 88.50 604 VAL A CA 1
ATOM 4727 C C . VAL A 1 604 ? -31.389 27.194 7.230 1.00 88.50 604 VAL A C 1
ATOM 4729 O O . VAL A 1 604 ? -31.765 26.795 6.130 1.00 88.50 604 VAL A O 1
ATOM 4732 N N . SER A 1 605 ? -31.735 28.397 7.696 1.00 82.06 605 SER A N 1
ATOM 4733 C CA . SER A 1 605 ? -32.500 29.386 6.935 1.00 82.06 605 SER A CA 1
ATOM 4734 C C . SER A 1 605 ? -31.948 30.801 7.144 1.00 82.06 605 SER A C 1
ATOM 4736 O O . SER A 1 605 ? -31.370 31.107 8.185 1.00 82.06 605 SER A O 1
ATOM 4738 N N . GLY A 1 606 ? -32.101 31.671 6.139 1.00 77.62 606 GLY A N 1
ATOM 4739 C CA . GLY A 1 606 ? -31.540 33.029 6.128 1.00 77.62 606 GLY A CA 1
ATOM 4740 C C . GLY A 1 606 ? -30.502 33.246 5.020 1.00 77.62 606 GLY A C 1
ATOM 4741 O O . GLY A 1 606 ? -30.302 32.385 4.168 1.00 77.62 606 GLY A O 1
ATOM 4742 N N . LYS A 1 607 ? -29.876 34.433 4.992 1.00 66.44 607 LYS A N 1
ATOM 4743 C CA . LYS A 1 607 ? -28.910 34.828 3.941 1.00 66.44 607 LYS A CA 1
ATOM 4744 C C . LYS A 1 607 ? -27.436 34.685 4.337 1.00 66.44 607 LYS A C 1
ATOM 4746 O O . LYS A 1 607 ? -26.591 34.669 3.449 1.00 66.44 607 LYS A O 1
ATOM 4751 N N . SER A 1 608 ? -27.125 34.583 5.628 1.00 80.50 608 SER A N 1
ATOM 4752 C CA . SER A 1 608 ? -25.745 34.595 6.127 1.00 80.50 608 SER A CA 1
ATOM 4753 C C . SER A 1 608 ? -25.452 33.352 6.954 1.00 80.50 608 SER A C 1
ATOM 4755 O O . SER A 1 608 ? -26.304 32.909 7.716 1.00 80.50 608 SER A O 1
ATOM 4757 N N . TRP A 1 609 ? -24.231 32.829 6.810 1.00 85.44 609 TRP A N 1
ATOM 4758 C CA . TRP A 1 609 ? -23.673 31.753 7.637 1.00 85.44 609 TRP A CA 1
ATOM 4759 C C . TRP A 1 609 ? -24.475 30.442 7.674 1.00 85.44 609 TRP A C 1
ATOM 4761 O O . TRP A 1 609 ? -24.434 29.719 8.667 1.00 85.44 609 TRP A O 1
ATOM 4771 N N . LEU A 1 610 ? -25.169 30.112 6.579 1.00 89.25 610 LEU A N 1
ATOM 4772 C CA . LEU A 1 610 ? -25.848 28.824 6.435 1.00 89.25 610 LEU A CA 1
ATOM 4773 C C . LEU A 1 610 ? -24.883 27.660 6.697 1.00 89.25 610 LEU A C 1
ATOM 4775 O O . LEU A 1 610 ? -23.711 27.717 6.323 1.00 89.25 610 LEU A O 1
ATOM 4779 N N . ASN A 1 611 ? -25.407 26.598 7.305 1.00 91.12 611 ASN A N 1
ATOM 4780 C CA . ASN A 1 611 ? -24.687 25.388 7.693 1.00 91.12 611 ASN A CA 1
ATOM 4781 C C . ASN A 1 611 ? -23.640 25.568 8.815 1.00 91.12 611 ASN A C 1
ATOM 4783 O O . ASN A 1 611 ? -22.835 24.665 9.041 1.00 91.12 611 ASN A O 1
ATOM 4787 N N . ARG A 1 612 ? -23.642 26.711 9.517 1.00 94.00 612 ARG A N 1
ATOM 4788 C CA . ARG A 1 612 ? -22.782 26.989 10.684 1.00 94.00 612 ARG A CA 1
ATOM 4789 C C . ARG A 1 612 ? -23.582 27.014 11.984 1.00 94.00 612 ARG A C 1
ATOM 4791 O O . ARG A 1 612 ? -24.810 27.060 11.952 1.00 94.00 612 ARG A O 1
ATOM 4798 N N . TRP A 1 613 ? -22.889 26.940 13.115 1.00 94.75 613 TRP A N 1
ATOM 4799 C CA . TRP A 1 613 ? -23.488 26.762 14.436 1.00 94.75 613 TRP A CA 1
ATOM 4800 C C . TRP A 1 613 ? -23.537 28.059 15.234 1.00 94.75 613 TRP A C 1
ATOM 4802 O O . TRP A 1 613 ? -22.641 28.893 15.120 1.00 94.75 613 TRP A O 1
ATOM 4812 N N . ASN A 1 614 ? -24.548 28.169 16.084 1.00 92.00 614 ASN A N 1
ATOM 4813 C CA . ASN A 1 614 ? -24.747 29.264 17.023 1.00 92.00 614 ASN A CA 1
ATOM 4814 C C . ASN A 1 614 ? -25.163 28.696 18.387 1.00 92.00 614 ASN A C 1
ATOM 4816 O O . ASN A 1 614 ? -25.899 27.703 18.419 1.00 92.00 614 ASN A O 1
ATOM 4820 N N . ASP A 1 615 ? -24.702 29.269 19.503 1.00 91.00 615 ASP A N 1
ATOM 4821 C CA . ASP A 1 615 ? -25.291 28.957 20.805 1.00 91.00 615 ASP A CA 1
ATOM 4822 C C . ASP A 1 615 ? -26.486 29.863 21.083 1.00 91.00 615 ASP A C 1
ATOM 4824 O O . ASP A 1 615 ? -26.541 31.020 20.690 1.00 91.00 615 ASP A O 1
ATOM 4828 N N . VAL A 1 616 ? -27.519 29.285 21.685 1.00 89.25 616 VAL A N 1
ATOM 4829 C CA . VAL A 1 616 ? -28.793 29.954 21.935 1.00 89.25 616 VAL A CA 1
ATOM 4830 C C . VAL A 1 616 ? -29.395 29.467 23.243 1.00 89.25 616 VAL A C 1
ATOM 4832 O O . VAL A 1 616 ? -29.068 28.402 23.784 1.00 89.25 616 VAL A O 1
ATOM 4835 N N . ASN A 1 617 ? -30.319 30.253 23.780 1.00 89.00 617 ASN A N 1
ATOM 4836 C CA . ASN A 1 617 ? -31.065 29.860 24.961 1.00 89.00 617 ASN A CA 1
ATOM 4837 C C . ASN A 1 617 ? -32.014 28.700 24.614 1.00 89.00 617 ASN A C 1
ATOM 4839 O O . ASN A 1 617 ? -32.797 28.760 23.666 1.00 89.00 617 ASN A O 1
ATOM 4843 N N . CYS A 1 618 ? -31.926 27.640 25.419 1.00 88.81 618 CYS A N 1
ATOM 4844 C CA . CYS A 1 618 ? -32.623 26.371 25.236 1.00 88.81 618 CYS A CA 1
ATOM 4845 C C . CYS A 1 618 ? -34.151 26.482 25.153 1.00 88.81 618 CYS A C 1
ATOM 4847 O O . CYS A 1 618 ? -34.783 25.537 24.678 1.00 88.81 618 CYS A O 1
ATOM 4849 N N . ASP A 1 619 ? -34.726 27.592 25.626 1.00 84.31 619 ASP A N 1
ATOM 4850 C CA . ASP A 1 619 ? -36.171 27.813 25.713 1.00 84.31 619 ASP A CA 1
ATOM 4851 C C . ASP A 1 619 ? -36.698 28.935 24.800 1.00 84.31 619 ASP A C 1
ATOM 4853 O O . ASP A 1 619 ? -37.901 29.196 24.788 1.00 84.31 619 ASP A O 1
ATOM 4857 N N . THR A 1 620 ? -35.839 29.612 24.029 1.00 65.44 620 THR A N 1
ATOM 4858 C CA . THR A 1 620 ? -36.227 30.801 23.246 1.00 65.44 620 THR A CA 1
ATOM 4859 C C . THR A 1 620 ? -35.816 30.719 21.779 1.00 65.44 620 THR A C 1
ATOM 4861 O O . THR A 1 620 ? -35.194 31.642 21.257 1.00 65.44 620 THR A O 1
ATOM 4864 N N . ALA A 1 621 ? -36.206 29.663 21.065 1.00 57.50 621 ALA A N 1
ATOM 4865 C CA . ALA A 1 621 ? -36.264 29.778 19.609 1.00 57.50 621 ALA A CA 1
ATOM 4866 C C . ALA A 1 621 ? -37.504 30.615 19.246 1.00 57.50 621 ALA A C 1
ATOM 4868 O O . ALA A 1 621 ? -38.616 30.113 19.265 1.00 57.50 621 ALA A O 1
ATOM 4869 N N . GLY A 1 622 ? -37.371 31.898 18.910 1.00 58.62 622 GLY A N 1
ATOM 4870 C CA . GLY A 1 622 ? -38.503 32.734 18.459 1.00 58.62 622 GLY A CA 1
ATOM 4871 C C . GLY A 1 622 ? -39.143 32.307 17.120 1.00 58.62 622 GLY A C 1
ATOM 4872 O O . GLY A 1 622 ? -39.895 33.077 16.531 1.00 58.62 622 GLY A O 1
ATOM 4873 N N . TYR A 1 623 ? -38.822 31.109 16.615 1.00 67.44 623 TYR A N 1
ATOM 4874 C CA . TYR A 1 623 ? -39.121 30.603 15.274 1.00 67.44 623 TYR A CA 1
ATOM 4875 C C . TYR A 1 623 ? -39.364 29.094 15.301 1.00 67.44 623 TYR A C 1
ATOM 4877 O O . TYR A 1 623 ? -38.869 28.395 16.187 1.00 67.44 623 TYR A O 1
ATOM 4885 N N . LYS A 1 624 ? -40.096 28.567 14.310 1.00 76.31 624 LYS A N 1
ATOM 4886 C CA . LYS A 1 624 ? -40.298 27.118 14.146 1.00 76.31 624 LYS A CA 1
ATOM 4887 C C . LYS A 1 624 ? -38.946 26.396 14.129 1.00 76.31 624 LYS A C 1
ATOM 4889 O O . LYS A 1 624 ? -38.049 26.771 13.378 1.00 76.31 624 LYS A O 1
ATOM 4894 N N . SER A 1 625 ? -38.817 25.361 14.948 1.00 85.06 625 SER A N 1
ATOM 4895 C CA . SER A 1 625 ? -37.585 24.597 15.107 1.00 85.06 625 SER A CA 1
ATOM 4896 C C . SER A 1 625 ? -37.735 23.193 14.529 1.00 85.06 625 SER A C 1
ATOM 4898 O O . SER A 1 625 ? -38.784 22.553 14.627 1.00 85.06 625 SER A O 1
ATOM 4900 N N . ILE A 1 626 ? -36.662 22.698 13.929 1.00 91.75 626 ILE A N 1
ATOM 4901 C CA . ILE A 1 626 ? -36.515 21.306 13.499 1.00 91.75 626 ILE A CA 1
ATOM 4902 C C . ILE A 1 626 ? -35.313 20.684 14.211 1.00 91.75 626 ILE A C 1
ATOM 4904 O O . ILE A 1 626 ? -34.523 21.378 14.848 1.00 91.75 626 ILE A O 1
ATOM 4908 N N . THR A 1 627 ? -35.162 19.371 14.130 1.00 93.88 627 THR A N 1
ATOM 4909 C CA . THR A 1 627 ? -33.920 18.692 14.510 1.00 93.88 627 THR A CA 1
ATOM 4910 C C . THR A 1 627 ? -33.710 17.470 13.626 1.00 93.88 627 THR A C 1
ATOM 4912 O O . THR A 1 627 ? -34.634 17.024 12.942 1.00 93.88 627 THR A O 1
ATOM 4915 N N . VAL A 1 628 ? -32.497 16.933 13.640 1.00 95.88 628 VAL A N 1
ATOM 4916 C CA . VAL A 1 628 ? -32.166 15.658 13.011 1.00 95.88 628 VAL A CA 1
ATOM 4917 C C . VAL A 1 628 ? -31.969 14.645 14.122 1.00 95.88 628 VAL A C 1
ATOM 4919 O O . VAL A 1 628 ? -31.173 14.865 15.034 1.00 95.88 628 VAL A O 1
ATOM 4922 N N . CYS A 1 629 ? -32.715 13.550 14.051 1.00 95.19 629 CYS A N 1
ATOM 4923 C CA . CYS A 1 629 ? -32.504 12.397 14.904 1.00 95.19 629 CYS A CA 1
ATOM 4924 C C . CYS A 1 629 ? -31.560 11.418 14.223 1.00 95.19 629 CYS A C 1
ATOM 4926 O O . CYS A 1 629 ? -31.695 11.196 13.021 1.00 95.19 629 CYS A O 1
ATOM 4928 N N . GLU A 1 630 ? -30.673 10.786 14.981 1.00 93.56 630 GLU A N 1
ATOM 4929 C CA . GLU A 1 630 ? -29.785 9.742 14.489 1.00 93.56 630 GLU A CA 1
ATOM 4930 C C . GLU A 1 630 ? -29.837 8.471 15.349 1.00 93.56 630 GLU A C 1
ATOM 4932 O O . GLU A 1 630 ? -30.115 8.510 16.552 1.00 93.56 630 GLU A O 1
ATOM 4937 N N . LYS A 1 631 ? -29.580 7.323 14.719 1.00 89.94 631 LYS A N 1
ATOM 4938 C CA . LYS A 1 631 ? -29.445 6.017 15.380 1.00 89.94 631 LYS A CA 1
ATOM 4939 C C . LYS A 1 631 ? -28.484 5.106 14.606 1.00 89.94 631 LYS A C 1
ATOM 4941 O O . LYS A 1 631 ? -28.381 5.256 13.386 1.00 89.94 631 LYS A O 1
ATOM 4946 N N . PRO A 1 632 ? -27.810 4.144 15.261 1.00 83.25 632 PRO A N 1
ATOM 4947 C CA . PRO A 1 632 ? -26.989 3.159 14.561 1.00 83.25 632 PRO A CA 1
ATOM 4948 C C . PRO A 1 632 ? -27.845 2.231 13.687 1.00 83.25 632 PRO A C 1
ATOM 4950 O O . PRO A 1 632 ? -29.024 1.996 13.978 1.00 83.25 632 PRO A O 1
ATOM 4953 N N . LEU A 1 633 ? -27.245 1.670 12.634 1.00 70.56 633 LEU A N 1
ATOM 4954 C CA . LEU A 1 633 ? -27.814 0.517 11.934 1.00 70.56 633 LEU A CA 1
ATOM 4955 C C . LEU A 1 633 ? -27.923 -0.660 12.917 1.00 70.56 633 LEU A C 1
ATOM 4957 O O . LEU A 1 633 ? -26.933 -1.032 13.545 1.00 70.56 633 LEU A O 1
ATOM 4961 N N . ARG A 1 634 ? -29.116 -1.246 13.068 1.00 60.81 634 ARG A N 1
ATOM 4962 C CA . ARG A 1 634 ? -29.271 -2.513 13.797 1.00 60.81 634 ARG A CA 1
ATOM 4963 C C . ARG A 1 634 ? -28.829 -3.654 12.885 1.00 60.81 634 ARG A C 1
ATOM 4965 O O . ARG A 1 634 ? -29.298 -3.749 11.753 1.00 60.81 634 ARG A O 1
ATOM 4972 N N . GLU A 1 635 ? -27.945 -4.517 13.372 1.00 39.47 635 GLU A N 1
ATOM 4973 C CA . GLU A 1 635 ? -27.691 -5.811 12.73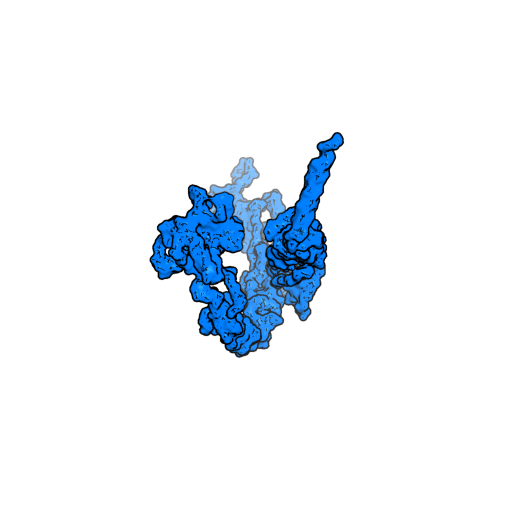9 1.00 39.47 635 GLU A CA 1
ATOM 4974 C C . GLU A 1 635 ? -28.843 -6.762 13.101 1.00 39.47 635 GLU A C 1
ATOM 4976 O O . GLU A 1 635 ? -28.979 -7.147 14.258 1.00 39.47 635 GLU A O 1
ATOM 4981 N N . GLY A 1 636 ? -29.671 -7.118 12.113 1.00 47.66 636 GLY A N 1
ATOM 4982 C CA . GLY A 1 636 ? -30.618 -8.238 12.205 1.00 47.66 636 GLY A CA 1
ATOM 4983 C C . GLY A 1 636 ? -32.055 -7.907 12.619 1.00 47.66 636 GLY A C 1
ATOM 4984 O O . GLY A 1 636 ? -32.479 -8.329 13.689 1.00 47.66 636 GLY A O 1
ATOM 4985 N N . ASP A 1 637 ? -32.811 -7.258 11.729 1.00 32.72 637 ASP A N 1
ATOM 4986 C CA . ASP A 1 637 ? -34.241 -7.565 11.541 1.00 32.72 637 ASP A CA 1
ATOM 4987 C C . ASP A 1 637 ? -34.409 -8.230 10.166 1.00 32.72 637 ASP A C 1
ATOM 4989 O O . ASP A 1 637 ? -33.773 -7.727 9.199 1.00 32.72 637 ASP A O 1
#

Organism: NCBI:txid174260

Sequence (637 aa):
MLEEDHAMSTLEDMILQAKVLINNSNDDVILCGKKPNIVRNSPVKLVAILGETVNLVCEVNSTLEVEYLWTKNDQPLEETNSTVLKLENVTKESEGAYKCQAFNKRGSTVSNVTILVVHQRPNITEQPPDAQGLVGDEIFSMVCNSTGIPRPLTEWFFIPMKGDNHDAVRVNTTAPVLQMPNLTTANAGFYYCNVSNLHGKVQSRMATLDVLRFVPGVPRIVVSLKLKKCMSATSPGNNRSQCNGNASIKYQVDSAAFEYITQKMFERMRWPVEKIESEHYEPFPNASVSFVVNGDDSSIPEGKRREALNSFALSRRRMGNSLKRLYSALEEDGMKFKWKNVTISGDKESLVFGFLPQRCPNGTRRHENGFLCVYCSPGSYGVANGTCLQCPAGTYQPDDGSTRCLKCPFRISSTEPGAVRESQCIDISIPCQPPEITTKRAQAPKLMKNLYRTGETVMLGCEPGYRVAGNGTQECNEGNWTTSDFYCEKTCFPPWSELKKRCYLVIEAPTHRWKDASAKCLKLSSHMITISSEEENEFTGQLVKVYLEEKKLGQVQMWLGLRKLHAKGHFRWVDGSPLEGYTNWTPGEPNNSNGRELCSEMLVSGKSWLNRWNDVNCDTAGYKSITVCEKPLREGD

Secondary structure (DSSP, 8-state):
--SSHHHHHHHHHHHHHHHHHHHH---GGGTS----EEEEE--SEEEEETT--EEEEEEEE-SS--EEEEEETTEEPTT--SSEEEE-S--GGG-EEEEEEEEETTEEEEPPPEEEEEEEEEEEEEPPPPEEEETT-SEEEEE-EEEEESPPEEEEEEEESSSS--S-EEPS--SSEEEEES--GGG-EEEEEEEEETTEEEEPPPEEEEEEPEE----EEEEEEEEEEEE----TT-------TT--------HHHHHHHHHHHHHHTT--------S----SPPPEEEEEEEESSTTSPPPPPEEEE------HHHHHHHHHHHHHHHHHS-EEEEETTEEEEE-GGGEEEEEPPP-PPTTEEE-TTSS-EEEPPTTEEEETTTEEEEPPTTEE--STT-SSPEEPPTTEE-SSTT--SGGGSEE-SSPBPPPP--STTEE--SS--SSB-TT-EEE-EE-TTEEEES--EEEEETTEEPPP--EEEESS-TT-EEETTEEEEEEE-SSS-HHHHHHHHHHTT-EE----SHHHHHHHHHHHHHHHHHHT--SEEEEEEEEESSTTSPEEETTS-B--S---BPTT----GGG---EEEE--SSSSSTT-EEEE-TT--SSEEEEEEEEEPPS--

Radius of gyration: 44.16 Å; chains: 1; bounding box: 96×71×152 Å

Foldseek 3Di:
DPPPVVVVVVVVVVVVVVVCVVVVPPPPVVPDWAWWAWPDFDDQEDEAEAQAKDKTFTDTDTPFDKFKWKDWQNHTDPPPRDRIDIDGRDDQVNFTWIKMWIGDPHGIDIDRTYGYGYWYWKDWPDFWAADEAEQQAQKDKTATDIDIPVFKWKWKWWAFLDDPDGDTDTDPDRDRMDMDGRDDNRRFGKMKIWIGDPRDIDIHDIYTYFYWYFQQAAWEKEKEFEKFKFFPPPDPDDPDGDRDPDDPDPDAPDLVNVVVLVVVLCVQLVHDQDDDDDDDDDDRHFHKYKYWYHYPDPRHPTHDIDIRRDRDPDDVVVVVVSVVSSLVVQAPPFDWDDDPRIIMTTHNVRIDMDTDQGQEPWQWAADPVRRTIIGATWQWGGDGRRDIDGAAKQWGAQDTSHHHTHGADPQWIQQGTSHRDNVSTGGQQAWAAPDDDPAPQKAWPPDDGRTHGQQDWTQIAGHAQWGKDFGSIWGDHNHDTDDTPIHTHGQDPPPWHDDPQKTKDKFWQPALALVSQQVVLVVVVWGFDDDQDPVSLVVQLVNVLVVCVVVVPAQEWEWGQWFAPALPGAIAGVVRHGPDDDAFADVCPPVCPVSQQGTKIARNHDDPSHSGMYGHHRRDPVDTYMTMTMDGRDDDD